Protein AF-0000000086907431 (afdb_homodimer)

Solvent-accessible surface area (backbone atoms only — not comparable to full-atom values): 24735 Å² total; per-residue (Å²): 135,86,80,78,80,78,77,77,79,78,78,75,74,76,72,72,71,76,60,82,72,75,62,44,72,49,64,44,69,74,34,49,84,39,68,15,25,44,44,40,57,73,66,50,27,57,70,53,50,43,51,48,53,55,40,36,50,55,43,48,31,38,61,44,65,29,86,44,74,87,65,42,72,92,62,62,53,40,36,41,33,33,28,88,49,81,66,58,64,51,58,58,94,45,28,35,40,35,16,18,61,42,58,51,66,51,86,72,64,53,46,58,53,51,50,23,50,47,32,24,38,51,34,64,65,61,55,50,48,8,79,76,61,41,58,65,18,46,57,38,5,51,18,33,32,51,15,46,68,62,54,43,67,60,89,83,53,72,60,76,54,49,76,91,48,68,50,71,17,34,55,42,12,12,43,52,50,51,53,48,25,70,75,37,82,58,39,63,19,52,51,40,58,56,14,60,79,28,62,58,72,59,55,40,27,76,73,70,71,39,45,58,70,57,48,44,51,52,46,38,53,64,42,64,78,102,134,84,79,76,79,77,79,76,79,77,78,76,75,76,71,75,72,77,60,82,74,73,62,45,70,46,65,44,68,74,32,51,83,38,68,16,26,44,45,40,57,72,68,50,27,58,70,53,49,43,51,49,52,54,39,36,50,57,44,48,29,38,63,44,65,29,84,44,74,88,64,42,71,92,62,61,53,41,36,40,33,35,28,89,51,82,66,57,65,52,59,59,94,46,29,35,39,34,14,18,60,42,59,51,65,51,85,72,66,54,48,58,52,50,50,22,49,47,32,25,37,52,34,64,64,60,55,49,47,8,77,76,60,41,57,65,18,47,56,38,5,52,19,34,31,50,15,46,68,62,53,42,66,60,90,84,54,71,58,75,54,49,76,89,49,70,52,70,19,33,56,41,12,12,43,52,50,52,52,48,27,71,76,34,81,58,40,63,19,53,51,39,57,56,15,60,79,27,64,60,72,60,54,40,28,75,73,69,72,39,47,58,68,56,48,44,50,51,47,36,54,65,43,64,78,103

Foldseek 3Di:
DDPPPPPPPPPPPPPPPPPPQDAAEEEEEPVPPPLLSVLCCPQARRVNVSVLLVVLLVLLCVLLVVPDPVQWDDHRYAYEYADCDPDAWAEDPNYIYGHSVCSNPDDDRSNLQVSLVSSLRSNVVIFAAFVVAHQPLLNQLLSLLSSVVVPSDDPPADDFLDDDDCSPHHRSVSSLVVVVCVQPPSLSSVQRSVSNNGDDQCSCCVRRVDGPVVSSVVRNVVPVVD/DPPPPPPPPPPPPPPPPPPPQDAAEEEEEPVPPPLLSVLCCPQARGVNVSVLLVVLLVLLCVLLVVPDPVQWDDHRYAYEYADCDPDAWAEDPNYIYGHSVCSNPDDDRSNLQVSLVSSLRSNVVIFAAFVVAHQPLLNQLLSLLSSVVVPSDDPPADDFLDDDDCSPHHRSVSSLVVVVCVQPPSLSSVQRSVSNNGDDQCSCCVRRVDGPVVSSVVRNVVPVVD

Secondary structure (DSSP, 8-state):
---------------------PPEEEEEETTTTSHHHHHIIIII-HHHHHHHHHHHHHHHHHHTT--SGGGS---SEEEEEEE--SSSEEEETTEEEEEHHHHHH--S-HHHHHHHHHHHHHHHHH---TTTTS-HHHHHHHHHHHHHHTT---TTSPPTT-SS-TTS-HHHHHHHHHHHHHHSTTHHHHHHHHTTT---THHHHHHHSS-HHHHHHHHHHHHH--/---------------------PPEEEEEETTTTSHHHHHIIIII-HHHHHHHHHHHHHHHHHHTT--SGGGS---SEEEEEEE--SSSEEEETTEEEEEHHHHHH--S-HHHHHHHHHHHHHHHHH---TTTTS-HHHHHHHHHHHHHHTT---TTSPPTT-SS-TTS-HHHHHHHHHHHHHHSTTHHHHHHHHTTT---THHHHHHHSS-HHHHHHHHHHHHH--

Radius of gyration: 25.34 Å; Cα contacts (8 Å, |Δi|>4): 710; chains: 2; bounding box: 120×55×84 Å

Nearest PDB structures (foldseek):
  7jfs-assembly1_A  TM=4.684E-01  e=2.174E-02  Clostridium perfringens ATCC 13124
  6xsx-assembly1_A  TM=4.654E-01  e=1.117E-01  Clostridium perfringens ATCC 13124
  7js4-assembly1_A  TM=3.823E-01  e=2.724E-02  Clostridium perfringens ATCC 13124
  5dll-assembly1_A  TM=4.670E-01  e=5.429E-01  Francisella tularensis subsp. tularensis SCHU S4
  3wrw-assembly1_A  TM=2.374E-01  e=1.659E-01  Solanum lycopersicum

Structure (mmCIF, N/CA/C/O backbone):
data_AF-0000000086907431-model_v1
#
loop_
_entity.id
_entity.type
_entity.pdbx_description
1 polymer 'Uncharacterized protein LOC110758485'
#
loop_
_atom_site.group_PDB
_atom_site.id
_atom_site.type_symbol
_atom_site.label_atom_id
_atom_site.label_alt_id
_atom_site.label_comp_id
_atom_site.label_asym_id
_atom_site.label_entity_id
_atom_site.label_seq_id
_atom_site.pdbx_PDB_ins_code
_atom_site.Cartn_x
_atom_site.Cartn_y
_atom_site.Cartn_z
_atom_site.occupancy
_atom_site.B_iso_or_equiv
_atom_site.auth_seq_id
_atom_site.auth_comp_id
_atom_site.auth_asym_id
_atom_site.auth_atom_id
_atom_site.pdbx_PDB_model_num
ATOM 1 N N . MET A 1 1 ? 47.125 17.453 -56.906 1 28.12 1 MET A N 1
ATOM 2 C CA . MET A 1 1 ? 46.344 17.859 -55.719 1 28.12 1 MET A CA 1
ATOM 3 C C . MET A 1 1 ? 45.25 16.844 -55.406 1 28.12 1 MET A C 1
ATOM 5 O O . MET A 1 1 ? 44.312 16.688 -56.156 1 28.12 1 MET A O 1
ATOM 9 N N . ALA A 1 2 ? 45.688 15.648 -54.75 1 34.06 2 ALA A N 1
ATOM 10 C CA . ALA A 1 2 ? 44.906 14.5 -54.344 1 34.06 2 ALA A CA 1
ATOM 11 C C . ALA A 1 2 ? 43.75 14.922 -53.438 1 34.06 2 ALA A C 1
ATOM 13 O O . ALA A 1 2 ? 43.969 15.641 -52.438 1 34.06 2 ALA A O 1
ATOM 14 N N . HIS A 1 3 ? 42.469 14.922 -53.906 1 30.95 3 HIS A N 1
ATOM 15 C CA . HIS A 1 3 ? 41.156 15.133 -53.312 1 30.95 3 HIS A CA 1
ATOM 16 C C . HIS A 1 3 ? 40.875 14.102 -52.219 1 30.95 3 HIS A C 1
ATOM 18 O O . HIS A 1 3 ? 40.781 12.906 -52.5 1 30.95 3 HIS A O 1
ATOM 24 N N . ILE A 1 4 ? 41.5 14.273 -51 1 35.12 4 ILE A N 1
ATOM 25 C CA . ILE A 1 4 ? 41.219 13.398 -49.875 1 35.12 4 ILE A CA 1
ATOM 26 C C . ILE A 1 4 ? 39.719 13.523 -49.531 1 35.12 4 ILE A C 1
ATOM 28 O O . ILE A 1 4 ? 39.25 14.617 -49.25 1 35.12 4 ILE A O 1
ATOM 32 N N . PHE A 1 5 ? 38.844 12.586 -50 1 29.39 5 PHE A N 1
ATOM 33 C CA . PHE A 1 5 ? 37.438 12.43 -49.594 1 29.39 5 PHE A CA 1
ATOM 34 C C . PHE A 1 5 ? 37.344 12.031 -48.156 1 29.39 5 PHE A C 1
ATOM 36 O O . PHE A 1 5 ? 37.875 11.008 -47.719 1 29.39 5 PHE A O 1
ATOM 43 N N . PHE A 1 6 ? 37.312 13.031 -47.219 1 29.23 6 PHE A N 1
ATOM 44 C CA . PHE A 1 6 ? 37.031 12.781 -45.812 1 29.23 6 PHE A CA 1
ATOM 45 C C . PHE A 1 6 ? 35.594 12.25 -45.656 1 29.23 6 PHE A C 1
ATOM 47 O O . PHE A 1 6 ? 34.625 12.938 -46 1 29.23 6 PHE A O 1
ATOM 54 N N . LEU A 1 7 ? 35.375 10.93 -45.719 1 30.98 7 LEU A N 1
ATOM 55 C CA . LEU A 1 7 ? 34.125 10.312 -45.344 1 30.98 7 LEU A CA 1
ATOM 56 C C . LEU A 1 7 ? 33.781 10.578 -43.875 1 30.98 7 LEU A C 1
ATOM 58 O O . LEU A 1 7 ? 34.531 10.164 -43 1 30.98 7 LEU A O 1
ATOM 62 N N . SER A 1 8 ? 33.156 11.672 -43.531 1 30.03 8 SER A N 1
ATOM 63 C CA . SER A 1 8 ? 32.625 11.914 -42.188 1 30.03 8 SER A CA 1
ATOM 64 C C . SER A 1 8 ? 31.609 10.844 -41.781 1 30.03 8 SER A C 1
ATOM 66 O O . SER A 1 8 ? 30.609 10.641 -42.469 1 30.03 8 SER A O 1
ATOM 68 N N . PHE A 1 9 ? 32.031 9.711 -41.188 1 30.69 9 PHE A N 1
ATOM 69 C CA . PHE A 1 9 ? 31.109 8.773 -40.562 1 30.69 9 PHE A CA 1
ATOM 70 C C . PHE A 1 9 ? 30.297 9.445 -39.469 1 30.69 9 PHE A C 1
ATOM 72 O O . PHE A 1 9 ? 30.875 9.953 -38.5 1 30.69 9 PHE A O 1
ATOM 79 N N . LEU A 1 10 ? 29.094 10.008 -39.75 1 30.42 10 LEU A N 1
ATOM 80 C CA . LEU A 1 10 ? 28.109 10.461 -38.781 1 30.42 10 LEU A CA 1
ATOM 81 C C . LEU A 1 10 ? 27.688 9.32 -37.844 1 30.42 10 LEU A C 1
ATOM 83 O O . LEU A 1 10 ? 27.109 8.328 -38.312 1 30.42 10 LEU A O 1
ATOM 87 N N . LEU A 1 11 ? 28.438 9.086 -36.781 1 30.89 11 LEU A N 1
ATOM 88 C CA . LEU A 1 11 ? 28 8.18 -35.719 1 30.89 11 LEU A CA 1
ATOM 89 C C . LEU A 1 11 ? 26.688 8.656 -35.125 1 30.89 11 LEU A C 1
ATOM 91 O O . LEU A 1 11 ? 26.609 9.742 -34.531 1 30.89 11 LEU A O 1
ATOM 95 N N . THR A 1 12 ? 25.531 8.312 -35.719 1 31.98 12 THR A N 1
ATOM 96 C CA . THR A 1 12 ? 24.234 8.547 -35.094 1 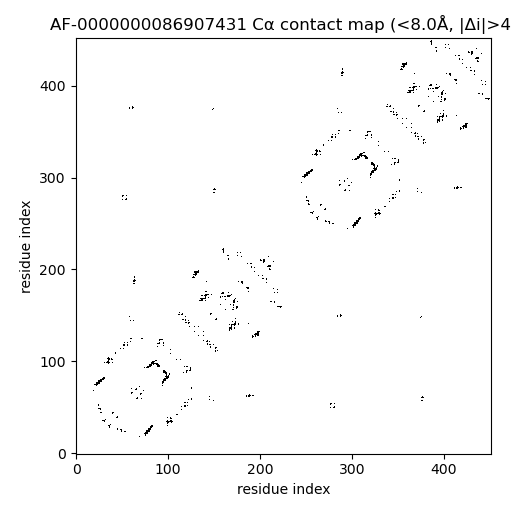31.98 12 THR A CA 1
ATOM 97 C C . THR A 1 12 ? 24.156 7.773 -33.781 1 31.98 12 THR A C 1
ATOM 99 O O . THR A 1 12 ? 24.297 6.551 -33.75 1 31.98 12 THR A O 1
ATOM 102 N N . LEU A 1 13 ? 24.656 8.312 -32.719 1 31.2 13 LEU A N 1
ATOM 103 C CA . LEU A 1 13 ? 24.359 7.781 -31.391 1 31.2 13 LEU A CA 1
ATOM 104 C C . LEU A 1 13 ? 22.859 7.633 -31.172 1 31.2 13 LEU A C 1
ATOM 106 O O . LEU A 1 13 ? 22.125 8.625 -31.172 1 31.2 13 LEU A O 1
ATOM 110 N N . ALA A 1 14 ? 22.281 6.543 -31.562 1 31.95 14 ALA A N 1
ATOM 111 C CA . ALA A 1 14 ? 20.922 6.246 -31.094 1 31.95 14 ALA A CA 1
ATOM 112 C C . ALA A 1 14 ? 20.844 6.32 -29.578 1 31.95 14 ALA A C 1
ATOM 114 O O . ALA A 1 14 ? 21.453 5.512 -28.875 1 31.95 14 ALA A O 1
ATOM 115 N N . THR A 1 15 ? 20.766 7.488 -29.031 1 31.3 15 THR A N 1
ATOM 116 C CA . THR A 1 15 ? 20.375 7.492 -27.625 1 31.3 15 THR A CA 1
ATOM 117 C C . THR A 1 15 ? 19.109 6.668 -27.422 1 31.3 15 THR A C 1
ATOM 119 O O . THR A 1 15 ? 18.094 6.918 -28.047 1 31.3 15 THR A O 1
ATOM 122 N N . ALA A 1 16 ? 19.141 5.352 -27.156 1 32.69 16 ALA A N 1
ATOM 123 C CA . ALA A 1 16 ? 18.016 4.633 -26.562 1 32.69 16 ALA A CA 1
ATOM 124 C C . ALA A 1 16 ? 17.312 5.477 -25.516 1 32.69 16 ALA A C 1
ATOM 126 O O . ALA A 1 16 ? 17.859 5.738 -24.438 1 32.69 16 ALA A O 1
ATOM 127 N N . LEU A 1 17 ? 16.562 6.441 -25.906 1 33.09 17 LEU A N 1
ATOM 128 C CA . LEU A 1 17 ? 15.641 6.953 -24.906 1 33.09 17 LEU A CA 1
ATOM 129 C C . LEU A 1 17 ? 15.078 5.816 -24.047 1 33.09 17 LEU A C 1
ATOM 131 O O . LEU A 1 17 ? 14.414 4.918 -24.578 1 33.09 17 LEU A O 1
ATOM 135 N N . HIS A 1 18 ? 15.797 5.277 -23.203 1 36.53 18 HIS A N 1
ATOM 136 C CA . HIS A 1 18 ? 15.164 4.438 -22.188 1 36.53 18 HIS A CA 1
ATOM 137 C C . HIS A 1 18 ? 13.828 5.031 -21.75 1 36.53 18 HIS A C 1
ATOM 139 O O . HIS A 1 18 ? 13.797 5.914 -20.891 1 36.53 18 HIS A O 1
ATOM 145 N N . GLY A 1 19 ? 12.922 5.34 -22.625 1 38.72 19 GLY A N 1
ATOM 146 C CA . GLY A 1 19 ? 11.57 5.734 -22.266 1 38.72 19 GLY A CA 1
ATOM 147 C C . GLY A 1 19 ? 10.969 4.863 -21.188 1 38.72 19 GLY A C 1
ATOM 148 O O . GLY A 1 19 ? 11.148 3.646 -21.188 1 38.72 19 GLY A O 1
ATOM 149 N N . THR A 1 20 ? 11.023 5.203 -19.922 1 49.88 20 THR A N 1
ATOM 150 C CA . THR A 1 20 ? 10.18 4.504 -18.953 1 49.88 20 THR A CA 1
ATOM 151 C C . THR A 1 20 ? 8.898 4.004 -19.625 1 49.88 20 THR A C 1
ATOM 153 O O . THR A 1 20 ? 8.094 4.805 -20.109 1 49.88 20 THR A O 1
ATOM 156 N N . HIS A 1 21 ? 8.914 2.975 -20.438 1 61.03 21 HIS A N 1
ATOM 157 C CA . HIS A 1 21 ? 7.758 2.434 -21.156 1 61.03 21 HIS A CA 1
ATOM 158 C C . HIS A 1 21 ? 6.594 2.188 -20.188 1 61.03 21 HIS A C 1
ATOM 160 O O . HIS A 1 21 ? 6.75 1.492 -19.188 1 61.03 21 HIS A O 1
ATOM 166 N N . SER A 1 22 ? 5.684 3.074 -20.156 1 83.38 22 SER A N 1
ATOM 167 C CA . SER A 1 22 ? 4.402 2.953 -19.469 1 83.38 22 SER A CA 1
ATOM 168 C C . SER A 1 22 ? 3.693 1.656 -19.844 1 83.38 22 SER A C 1
ATOM 170 O O . SER A 1 22 ? 3.756 1.222 -21 1 83.38 22 SER A O 1
ATOM 172 N N . VAL A 1 23 ? 3.336 0.749 -18.938 1 94.62 23 VAL A N 1
ATOM 173 C CA . VAL A 1 23 ? 2.578 -0.482 -19.141 1 94.62 23 VAL A CA 1
ATOM 174 C C . VAL A 1 23 ? 1.148 -0.147 -19.562 1 94.62 23 VAL A C 1
ATOM 176 O O . VAL A 1 23 ? 0.511 0.728 -18.969 1 94.62 23 VAL A O 1
ATOM 179 N N . ASP A 1 24 ? 0.662 -0.778 -20.656 1 97.5 24 ASP A N 1
ATOM 180 C CA . ASP A 1 24 ? -0.739 -0.654 -21.047 1 97.5 24 ASP A CA 1
ATOM 181 C C . ASP A 1 24 ? -1.616 -1.621 -20.25 1 97.5 24 ASP A C 1
ATOM 183 O O . ASP A 1 24 ? -1.244 -2.779 -20.047 1 97.5 24 ASP A O 1
ATOM 187 N N . TYR A 1 25 ? -2.705 -1.151 -19.781 1 98.5 25 TYR A N 1
ATOM 188 C CA . TYR A 1 25 ? -3.662 -1.991 -19.078 1 98.5 25 TYR A CA 1
ATOM 189 C C . TYR A 1 25 ? -4.992 -2.045 -19.812 1 98.5 25 TYR A C 1
ATOM 191 O O . TYR A 1 25 ? -5.578 -1.005 -20.141 1 98.5 25 TYR A O 1
ATOM 199 N N . VAL A 1 26 ? -5.484 -3.221 -20.078 1 98.69 26 VAL A N 1
ATOM 200 C CA . VAL A 1 26 ? -6.738 -3.434 -20.797 1 98.69 26 VAL A CA 1
ATOM 201 C C . VAL A 1 26 ? -7.652 -4.344 -19.984 1 98.69 26 VAL A C 1
ATOM 203 O O . VAL A 1 26 ? -7.188 -5.293 -19.344 1 98.69 26 VAL A O 1
ATOM 206 N N . VAL A 1 27 ? -8.906 -4.078 -19.922 1 98.81 27 VAL A N 1
ATOM 207 C CA . VAL A 1 27 ? -9.898 -4.898 -19.234 1 98.81 27 VAL A CA 1
ATOM 208 C C . VAL A 1 27 ? -10.961 -5.367 -20.219 1 98.81 27 VAL A C 1
ATOM 210 O O . VAL A 1 27 ? -11.547 -4.559 -20.953 1 98.81 27 VAL A O 1
ATOM 213 N N . THR A 1 28 ? -11.211 -6.652 -20.25 1 98.62 28 THR A N 1
ATOM 214 C CA . THR A 1 28 ? -12.195 -7.238 -21.156 1 98.62 28 THR A CA 1
ATOM 215 C C . THR A 1 28 ? -13.141 -8.164 -20.391 1 98.62 28 THR A C 1
ATOM 217 O O . THR A 1 28 ? -12.695 -9.055 -19.672 1 98.62 28 THR A O 1
ATOM 220 N N . ASN A 1 29 ? -14.383 -7.984 -20.5 1 98.69 29 ASN A N 1
ATOM 221 C CA . ASN A 1 29 ? -15.398 -8.883 -19.969 1 98.69 29 ASN A CA 1
ATOM 222 C C . ASN A 1 29 ? -15.898 -9.867 -21.016 1 98.69 29 ASN A C 1
ATOM 224 O O . ASN A 1 29 ? -16.797 -9.547 -21.797 1 98.69 29 ASN A O 1
ATOM 228 N N . LYS A 1 30 ? -15.375 -11.016 -21.016 1 98.5 30 LYS A N 1
ATOM 229 C CA . LYS A 1 30 ? -15.75 -12.031 -22 1 98.5 30 LYS A CA 1
ATOM 230 C C . LYS A 1 30 ? -16.953 -12.836 -21.531 1 98.5 30 LYS A C 1
ATOM 232 O O . LYS A 1 30 ? -17.484 -13.656 -22.281 1 98.5 30 LYS A O 1
ATOM 237 N N . ALA A 1 31 ? -17.375 -12.625 -20.297 1 97.06 31 ALA A N 1
ATOM 238 C CA . ALA A 1 31 ? -18.5 -13.391 -19.75 1 97.06 31 ALA A CA 1
ATOM 239 C C . ALA A 1 31 ? -19.828 -12.758 -20.125 1 97.06 31 ALA A C 1
ATOM 241 O O . ALA A 1 31 ? -20.891 -13.336 -19.875 1 97.06 31 ALA A O 1
ATOM 242 N N . GLY A 1 32 ? -19.781 -11.562 -20.703 1 88.88 32 GLY A N 1
ATOM 243 C CA . GLY A 1 32 ? -20.938 -10.93 -21.344 1 88.88 32 GLY A CA 1
ATOM 244 C C . GLY A 1 32 ? -22.141 -10.828 -20.422 1 88.88 32 GLY A C 1
ATOM 245 O O . GLY A 1 32 ? -22.031 -10.297 -19.312 1 88.88 32 GLY A O 1
ATOM 246 N N . ALA A 1 33 ? -23.188 -11.547 -20.844 1 93.38 33 ALA A N 1
ATOM 247 C CA . ALA A 1 33 ? -24.484 -11.383 -20.172 1 93.38 33 ALA A CA 1
ATOM 248 C C . ALA A 1 33 ? -24.672 -12.414 -19.078 1 93.38 33 ALA A C 1
ATOM 250 O O . ALA A 1 33 ? -25.719 -12.461 -18.422 1 93.38 33 ALA A O 1
ATOM 251 N N . SER A 1 34 ? -23.703 -13.258 -18.812 1 97.56 34 SER A N 1
ATOM 252 C CA . SER A 1 34 ? -23.812 -14.156 -17.672 1 97.56 34 SER A CA 1
ATOM 253 C C . SER A 1 34 ? -24.016 -13.383 -16.375 1 97.56 34 SER A C 1
ATOM 255 O O . SER A 1 34 ? -23.719 -12.188 -16.312 1 97.56 34 SER A O 1
ATOM 257 N N . PRO A 1 35 ? -24.578 -14.016 -15.406 1 98.06 35 PRO A N 1
ATOM 258 C CA . PRO A 1 35 ? -24.781 -13.328 -14.125 1 98.06 35 PRO A CA 1
ATOM 259 C C . PRO A 1 35 ? -23.484 -12.711 -13.586 1 98.06 35 PRO A C 1
ATOM 261 O O . PRO A 1 35 ? -23.5 -11.578 -13.094 1 98.06 35 PRO A O 1
ATOM 264 N N . GLY A 1 36 ? -22.344 -13.43 -13.68 1 98.62 36 GLY A N 1
ATOM 265 C CA . GLY A 1 36 ? -21.078 -12.898 -13.219 1 98.62 36 GLY A CA 1
ATOM 266 C C . GLY A 1 36 ? -20.562 -11.742 -14.062 1 98.62 36 GLY A C 1
ATOM 267 O O . GLY A 1 36 ? -19.984 -10.797 -13.531 1 98.62 36 GLY A O 1
ATOM 268 N N . GLY A 1 37 ? -20.703 -11.852 -15.383 1 98.56 37 GLY A N 1
ATOM 269 C CA . GLY A 1 37 ? -20.344 -10.75 -16.266 1 98.56 37 GLY A CA 1
ATOM 270 C C . GLY A 1 37 ? -21.109 -9.484 -15.977 1 98.56 37 GLY A C 1
ATOM 271 O O . GLY A 1 37 ? -20.547 -8.391 -15.953 1 98.56 37 GLY A O 1
ATOM 272 N N . VAL A 1 38 ? -22.438 -9.625 -15.805 1 98.5 38 VAL A N 1
ATOM 273 C CA . VAL A 1 38 ? -23.297 -8.492 -15.5 1 98.5 38 VAL A CA 1
ATOM 274 C C . VAL A 1 38 ? -22.906 -7.887 -14.156 1 98.5 38 VAL A C 1
ATOM 276 O O . VAL A 1 38 ? -22.766 -6.664 -14.039 1 98.5 38 VAL A O 1
ATOM 279 N N . ARG A 1 39 ? -22.734 -8.797 -13.156 1 98.62 39 ARG A N 1
ATOM 280 C CA . ARG A 1 39 ? -22.344 -8.305 -11.836 1 98.62 39 ARG A CA 1
ATOM 281 C C . ARG A 1 39 ? -21 -7.59 -11.883 1 98.62 39 ARG A C 1
ATOM 283 O O . ARG A 1 39 ? -20.797 -6.59 -11.188 1 98.62 39 ARG A O 1
ATOM 290 N N . PHE A 1 40 ? -20.016 -8.07 -12.664 1 98.81 40 PHE A N 1
ATOM 291 C CA . PHE A 1 40 ? -18.75 -7.387 -12.852 1 98.81 40 PHE A CA 1
ATOM 292 C C . PHE A 1 40 ? -18.969 -5.969 -13.359 1 98.81 40 PHE A C 1
ATOM 294 O O . PHE A 1 40 ? -18.391 -5.016 -12.828 1 98.81 40 PHE A O 1
ATOM 301 N N . ASN A 1 41 ? -19.781 -5.809 -14.383 1 98.38 41 ASN A N 1
ATOM 302 C CA . ASN A 1 41 ? -20 -4.504 -15 1 98.38 41 ASN A CA 1
ATOM 303 C C . ASN A 1 41 ? -20.703 -3.545 -14.039 1 98.38 41 ASN A C 1
ATOM 305 O O . ASN A 1 41 ? -20.391 -2.35 -14.016 1 98.38 41 ASN A O 1
ATOM 309 N N . THR A 1 42 ? -21.578 -4.07 -13.219 1 97.69 42 THR A N 1
ATOM 310 C CA . THR A 1 42 ? -22.406 -3.201 -12.391 1 97.69 42 THR A CA 1
ATOM 311 C C . THR A 1 42 ? -21.719 -2.902 -11.062 1 97.69 42 THR A C 1
ATOM 313 O O . THR A 1 42 ? -21.719 -1.758 -10.602 1 97.69 42 THR A O 1
ATOM 316 N N . ASP A 1 43 ? -21.125 -3.932 -10.43 1 97.88 43 ASP A N 1
ATOM 317 C CA . ASP A 1 43 ? -20.672 -3.795 -9.047 1 97.88 43 ASP A CA 1
ATOM 318 C C . ASP A 1 43 ? -19.188 -3.465 -8.984 1 97.88 43 ASP A C 1
ATOM 320 O O . ASP A 1 43 ? -18.703 -2.953 -7.977 1 97.88 43 ASP A O 1
ATOM 324 N N . ILE A 1 44 ? -18.375 -3.762 -9.977 1 98.06 44 ILE A N 1
ATOM 325 C CA . ILE A 1 44 ? -16.938 -3.553 -9.961 1 98.06 44 ILE A CA 1
ATOM 326 C C . ILE A 1 44 ? -16.547 -2.564 -11.055 1 98.06 44 ILE A C 1
ATOM 328 O O . ILE A 1 44 ? -16.141 -1.434 -10.773 1 98.06 44 ILE A O 1
ATOM 332 N N . GLY A 1 45 ? -16.797 -2.977 -12.383 1 98.06 45 GLY A N 1
ATOM 333 C CA . GLY A 1 45 ? -16.594 -2.066 -13.5 1 98.06 45 GLY A CA 1
ATOM 334 C C . GLY A 1 45 ? -15.203 -2.148 -14.102 1 98.06 45 GLY A C 1
ATOM 335 O O . GLY A 1 45 ? -14.227 -2.332 -13.375 1 98.06 45 GLY A O 1
ATOM 336 N N . ALA A 1 46 ? -15.109 -1.946 -15.352 1 98.44 46 ALA A N 1
ATOM 337 C CA . ALA A 1 46 ? -13.859 -2.023 -16.094 1 98.44 46 ALA A CA 1
ATOM 338 C C . ALA A 1 46 ? -12.93 -0.866 -15.727 1 98.44 46 ALA A C 1
ATOM 340 O O . ALA A 1 46 ? -11.719 -1.051 -15.594 1 98.44 46 ALA A O 1
ATOM 341 N N . LYS A 1 47 ? -13.461 0.34 -15.633 1 97.31 47 LYS A N 1
ATOM 342 C CA . LYS A 1 47 ? -12.656 1.512 -15.305 1 97.31 47 LYS A CA 1
ATOM 343 C C . LYS A 1 47 ? -11.969 1.348 -13.953 1 97.31 47 LYS A C 1
ATOM 345 O O . LYS A 1 47 ? -10.766 1.595 -13.828 1 97.31 47 LYS A O 1
ATOM 350 N N . TYR A 1 48 ? -12.68 0.917 -12.945 1 97.44 48 TYR A N 1
ATOM 351 C CA . TYR A 1 48 ? -12.125 0.695 -11.609 1 97.44 48 TYR A CA 1
ATOM 352 C C . TYR A 1 48 ? -11.078 -0.407 -11.633 1 97.44 48 TYR A C 1
ATOM 354 O O . TYR A 1 48 ? -10.023 -0.287 -11 1 97.44 48 TYR A O 1
ATOM 362 N N . SER A 1 49 ? -11.391 -1.431 -12.383 1 98.75 49 SER A N 1
ATOM 363 C CA . SER A 1 49 ? -10.461 -2.553 -12.461 1 98.75 49 SER A CA 1
ATOM 364 C C . SER A 1 49 ? -9.148 -2.135 -13.117 1 98.75 49 SER A C 1
ATOM 366 O O . SER A 1 49 ? -8.078 -2.561 -12.688 1 98.75 49 SER A O 1
ATOM 368 N N . ARG A 1 50 ? -9.281 -1.344 -14.148 1 98.5 50 ARG A N 1
ATOM 369 C CA . ARG A 1 50 ? -8.078 -0.83 -14.789 1 98.5 50 ARG A CA 1
ATOM 370 C C . ARG A 1 50 ? -7.238 -0.01 -13.812 1 98.5 50 ARG A C 1
ATOM 372 O O . ARG A 1 50 ? -6.016 -0.155 -13.766 1 98.5 50 ARG A O 1
ATOM 379 N N . GLN A 1 51 ? -7.871 0.842 -13.023 1 97.81 51 GLN A N 1
ATOM 380 C CA . GLN A 1 51 ? -7.18 1.619 -12 1 97.81 51 GLN A CA 1
ATOM 381 C C . GLN A 1 51 ? -6.539 0.708 -10.961 1 97.81 51 GLN A C 1
ATOM 383 O O . GLN A 1 51 ? -5.426 0.973 -10.492 1 97.81 51 GLN A O 1
ATOM 388 N N . THR A 1 52 ? -7.25 -0.315 -10.625 1 98.69 52 THR A N 1
ATOM 389 C CA . THR A 1 52 ? -6.73 -1.254 -9.633 1 98.69 52 THR A CA 1
ATOM 390 C C . THR A 1 52 ? -5.469 -1.94 -10.148 1 98.69 52 THR A C 1
ATOM 392 O O . THR A 1 52 ? -4.512 -2.139 -9.398 1 98.69 52 THR A O 1
ATOM 395 N N . LEU A 1 53 ? -5.434 -2.275 -11.453 1 98.88 53 LEU A N 1
ATOM 396 C CA . LEU A 1 53 ? -4.234 -2.859 -12.047 1 98.88 53 LEU A CA 1
ATOM 397 C C . LEU A 1 53 ? -3.066 -1.881 -11.992 1 98.88 53 LEU A C 1
ATOM 399 O O . LEU A 1 53 ? -1.939 -2.27 -11.672 1 98.88 53 LEU A O 1
ATOM 403 N N . ILE A 1 54 ? -3.305 -0.641 -12.281 1 98.25 54 ILE A N 1
ATOM 404 C CA . ILE A 1 54 ? -2.275 0.391 -12.242 1 98.25 54 ILE A CA 1
ATOM 405 C C . ILE A 1 54 ? -1.757 0.547 -10.812 1 98.25 54 ILE A C 1
ATOM 407 O O . ILE A 1 54 ? -0.545 0.544 -10.578 1 98.25 54 ILE A O 1
ATOM 411 N N . CYS A 1 55 ? -2.639 0.603 -9.812 1 98.56 55 CYS A N 1
ATOM 412 C CA . CYS A 1 55 ? -2.27 0.775 -8.414 1 98.56 55 CYS A CA 1
ATOM 413 C C . CYS A 1 55 ? -1.486 -0.429 -7.902 1 98.56 55 CYS A C 1
ATOM 415 O O . CYS A 1 55 ? -0.472 -0.272 -7.223 1 98.56 55 CYS A O 1
ATOM 417 N N . SER A 1 56 ? -1.979 -1.628 -8.297 1 98.75 56 SER A N 1
ATOM 418 C CA . SER A 1 56 ? -1.297 -2.832 -7.832 1 98.75 56 SER A CA 1
ATOM 419 C C . SER A 1 56 ? 0.113 -2.926 -8.406 1 98.75 56 SER A C 1
ATOM 421 O O . SER A 1 56 ? 1.05 -3.311 -7.699 1 98.75 56 SER A O 1
ATOM 423 N N . THR A 1 57 ? 0.284 -2.566 -9.648 1 98.25 57 THR A N 1
ATOM 424 C CA . THR A 1 57 ? 1.6 -2.602 -10.281 1 98.25 57 THR A CA 1
ATOM 425 C C . THR A 1 57 ? 2.574 -1.683 -9.547 1 98.25 57 THR A C 1
ATOM 427 O O . THR A 1 57 ? 3.664 -2.107 -9.156 1 98.25 57 THR A O 1
ATOM 430 N N . GLY A 1 58 ? 2.166 -0.431 -9.312 1 97.56 58 GLY A N 1
ATOM 431 C CA . GLY A 1 58 ? 3.027 0.484 -8.586 1 97.56 58 GLY A CA 1
ATOM 432 C C . GLY A 1 58 ? 3.363 -0.002 -7.188 1 97.56 58 GLY A C 1
ATOM 433 O O . GLY A 1 58 ? 4.508 0.113 -6.742 1 97.56 58 GLY A O 1
ATOM 434 N N . PHE A 1 59 ? 2.365 -0.552 -6.504 1 98.5 59 PHE A N 1
ATOM 435 C CA . PHE A 1 59 ? 2.551 -1.06 -5.148 1 98.5 59 PHE A CA 1
ATOM 436 C C . PHE A 1 59 ? 3.537 -2.221 -5.137 1 98.5 59 PHE A C 1
ATOM 438 O O . PHE A 1 59 ? 4.441 -2.264 -4.301 1 98.5 59 PHE A O 1
ATOM 445 N N . ILE A 1 60 ? 3.371 -3.092 -6.086 1 98.81 60 ILE A N 1
ATOM 446 C CA . ILE A 1 60 ? 4.227 -4.27 -6.191 1 98.81 60 ILE A CA 1
ATOM 447 C C . ILE A 1 60 ? 5.668 -3.84 -6.457 1 98.81 60 ILE A C 1
ATOM 449 O O . ILE A 1 60 ? 6.602 -4.367 -5.852 1 98.81 60 ILE A O 1
ATOM 453 N N . TRP A 1 61 ? 5.867 -2.898 -7.379 1 98.12 61 TRP A N 1
ATOM 454 C CA . TRP A 1 61 ? 7.207 -2.4 -7.664 1 98.12 61 TRP A CA 1
ATOM 455 C C . TRP A 1 61 ? 7.875 -1.871 -6.398 1 98.12 61 TRP A C 1
ATOM 457 O O . TRP A 1 61 ? 9.07 -2.074 -6.191 1 98.12 61 TRP A O 1
ATOM 467 N N . ARG A 1 62 ? 7.117 -1.258 -5.539 1 97.62 62 ARG A N 1
ATOM 468 C CA . ARG A 1 62 ? 7.688 -0.721 -4.309 1 97.62 62 ARG A CA 1
ATOM 469 C C . ARG A 1 62 ? 7.945 -1.831 -3.295 1 97.62 62 ARG A C 1
ATOM 471 O O . ARG A 1 62 ? 9 -1.865 -2.66 1 97.62 62 ARG A O 1
ATOM 478 N N . VAL A 1 63 ? 6.977 -2.744 -3.164 1 98.25 63 VAL A N 1
ATOM 479 C CA . VAL A 1 63 ? 7.137 -3.871 -2.25 1 98.25 63 VAL A CA 1
ATOM 480 C C . VAL A 1 63 ? 8.391 -4.656 -2.617 1 98.25 63 VAL A C 1
ATOM 482 O O . VAL A 1 63 ? 9.148 -5.082 -1.736 1 98.25 63 VAL A O 1
ATOM 485 N N . PHE A 1 64 ? 8.664 -4.781 -3.934 1 98.56 64 PHE A N 1
ATOM 486 C CA . PHE A 1 64 ? 9.789 -5.574 -4.414 1 98.56 64 PHE A CA 1
ATOM 487 C C . PHE A 1 64 ? 11.039 -4.711 -4.57 1 98.56 64 PHE A C 1
ATOM 489 O O . PHE A 1 64 ? 12.102 -5.203 -4.961 1 98.56 64 PHE A O 1
ATOM 496 N N . GLN A 1 65 ? 10.891 -3.385 -4.293 1 96.81 65 GLN A N 1
ATOM 497 C CA . GLN A 1 65 ? 11.992 -2.439 -4.449 1 96.81 65 GLN A CA 1
ATOM 498 C C . GLN A 1 65 ? 12.539 -2.469 -5.875 1 96.81 65 GLN A C 1
ATOM 500 O O . GLN A 1 65 ? 13.758 -2.525 -6.074 1 96.81 65 GLN A O 1
ATOM 505 N N . GLN A 1 66 ? 11.602 -2.58 -6.797 1 95.81 66 GLN A N 1
ATOM 506 C CA . GLN A 1 66 ? 11.906 -2.494 -8.219 1 95.81 66 GLN A CA 1
ATOM 507 C C . GLN A 1 66 ? 11.727 -1.069 -8.734 1 95.81 66 GLN A C 1
ATOM 509 O O . GLN A 1 66 ? 10.875 -0.815 -9.586 1 95.81 66 GLN A O 1
ATOM 514 N N . ASN A 1 67 ? 12.625 -0.244 -8.391 1 85.81 67 ASN A N 1
ATOM 515 C CA . ASN A 1 67 ? 12.469 1.201 -8.523 1 85.81 67 ASN A CA 1
ATOM 516 C C . ASN A 1 67 ? 12.852 1.678 -9.922 1 85.81 67 ASN A C 1
ATOM 518 O O . ASN A 1 67 ? 12.508 2.793 -10.32 1 85.81 67 ASN A O 1
ATOM 522 N N . THR A 1 68 ? 13.531 0.901 -10.641 1 89.25 68 THR A N 1
ATOM 523 C CA . THR A 1 68 ? 13.906 1.238 -12.008 1 89.25 68 THR A CA 1
ATOM 524 C C . THR A 1 68 ? 13.469 0.137 -12.969 1 89.25 68 THR A C 1
ATOM 526 O O . THR A 1 68 ? 13.203 -0.992 -12.555 1 89.25 68 THR A O 1
ATOM 529 N N . ALA A 1 69 ? 13.438 0.483 -14.195 1 90.06 69 ALA A N 1
ATOM 530 C CA . ALA A 1 69 ? 13.031 -0.48 -15.219 1 90.06 69 ALA A CA 1
ATOM 531 C C . ALA A 1 69 ? 13.977 -1.675 -15.25 1 90.06 69 ALA A C 1
ATOM 533 O O . ALA A 1 69 ? 13.555 -2.803 -15.523 1 90.06 69 ALA A O 1
ATOM 534 N N . ALA A 1 70 ? 15.219 -1.472 -14.898 1 91.12 70 ALA A N 1
ATOM 535 C CA . ALA A 1 70 ? 16.234 -2.529 -14.953 1 91.12 70 ALA A CA 1
ATOM 536 C C . ALA A 1 70 ? 15.984 -3.566 -13.859 1 91.12 70 ALA A C 1
ATOM 538 O O . ALA A 1 70 ? 16.438 -4.707 -13.961 1 91.12 70 ALA A O 1
ATOM 539 N N . ASP A 1 71 ? 15.227 -3.211 -12.82 1 93.06 71 ASP A N 1
ATOM 540 C CA . ASP A 1 71 ? 15.008 -4.082 -11.672 1 93.06 71 ASP A CA 1
ATOM 541 C C . ASP A 1 71 ? 13.812 -5.004 -11.898 1 93.06 71 ASP A C 1
ATOM 543 O O . ASP A 1 71 ? 13.57 -5.922 -11.109 1 93.06 71 ASP A O 1
ATOM 547 N N . ARG A 1 72 ? 13.07 -4.707 -12.953 1 95.44 72 ARG A N 1
ATOM 548 C CA . ARG A 1 72 ? 11.812 -5.441 -13.086 1 95.44 72 ARG A CA 1
ATOM 549 C C . ARG A 1 72 ? 11.711 -6.105 -14.453 1 95.44 72 ARG A C 1
ATOM 551 O O . ARG A 1 72 ? 12.516 -5.828 -15.344 1 95.44 72 ARG A O 1
ATOM 558 N N . LYS A 1 73 ? 10.75 -7.023 -14.602 1 96.56 73 LYS A N 1
ATOM 559 C CA . LYS A 1 73 ? 10.438 -7.648 -15.883 1 96.56 73 LYS A CA 1
ATOM 560 C C . LYS A 1 73 ? 9.953 -6.617 -16.906 1 96.56 73 LYS A C 1
ATOM 562 O O . LYS A 1 73 ? 9.375 -5.594 -16.531 1 96.56 73 LYS A O 1
ATOM 567 N N . THR A 1 74 ? 10.242 -6.891 -18.141 1 95.69 74 THR A N 1
ATOM 568 C CA . THR A 1 74 ? 9.727 -6.051 -19.219 1 95.69 74 THR A CA 1
ATOM 569 C C . THR A 1 74 ? 8.328 -6.496 -19.641 1 95.69 74 THR A C 1
ATOM 571 O O . THR A 1 74 ? 8.164 -7.562 -20.234 1 95.69 74 THR A O 1
ATOM 574 N N . VAL A 1 75 ? 7.398 -5.82 -19.219 1 97.25 75 VAL A N 1
ATOM 575 C CA . VAL A 1 75 ? 6 -6.074 -19.547 1 97.25 75 VAL A CA 1
ATOM 576 C C . VAL A 1 75 ? 5.395 -4.848 -20.219 1 97.25 75 VAL A C 1
ATOM 578 O O . VAL A 1 75 ? 5.422 -3.746 -19.672 1 97.25 75 VAL A O 1
ATOM 581 N N . GLN A 1 76 ? 4.832 -5.023 -21.375 1 96.62 76 GLN A N 1
ATOM 582 C CA . GLN A 1 76 ? 4.297 -3.889 -22.125 1 96.62 76 GLN A CA 1
ATOM 583 C C . GLN A 1 76 ? 2.795 -3.74 -21.891 1 96.62 76 GLN A C 1
ATOM 585 O O . GLN A 1 76 ? 2.252 -2.639 -22 1 96.62 76 GLN A O 1
ATOM 590 N N . LYS A 1 77 ? 2.225 -4.867 -21.641 1 98.31 77 LYS A N 1
ATOM 591 C CA . LYS A 1 77 ? 0.769 -4.867 -21.547 1 98.31 77 LYS A CA 1
ATOM 592 C C . LYS A 1 77 ? 0.288 -5.91 -20.547 1 98.31 77 LYS A C 1
ATOM 594 O O . LYS A 1 77 ? 0.792 -7.035 -20.516 1 98.31 77 LYS A O 1
ATOM 599 N N . VAL A 1 78 ? -0.628 -5.547 -19.688 1 98.81 78 VAL A N 1
ATOM 600 C CA . VAL A 1 78 ? -1.354 -6.453 -18.797 1 98.81 78 VAL A CA 1
ATOM 601 C C . VAL A 1 78 ? -2.842 -6.422 -19.141 1 98.81 78 VAL A C 1
ATOM 603 O O . VAL A 1 78 ? -3.445 -5.348 -19.219 1 98.81 78 VAL A O 1
ATOM 606 N N . THR A 1 79 ? -3.463 -7.539 -19.391 1 98.88 79 THR A N 1
ATOM 607 C CA . THR A 1 79 ? -4.879 -7.625 -19.734 1 98.88 79 THR A CA 1
ATOM 608 C C . THR A 1 79 ? -5.652 -8.383 -18.656 1 98.88 79 THR A C 1
ATOM 610 O O . THR A 1 79 ? -5.277 -9.5 -18.281 1 98.88 79 THR A O 1
ATOM 613 N N . LEU A 1 80 ? -6.637 -7.77 -18.125 1 98.94 80 LEU A N 1
ATOM 614 C CA . LEU A 1 80 ? -7.605 -8.461 -17.281 1 98.94 80 LEU A CA 1
ATOM 615 C C . LEU A 1 80 ? -8.766 -9 -18.109 1 98.94 80 LEU A C 1
ATOM 617 O O . LEU A 1 80 ? -9.359 -8.266 -18.906 1 98.94 80 LEU A O 1
ATOM 621 N N . ILE A 1 81 ? -9.078 -10.211 -17.953 1 98.94 81 ILE A N 1
ATOM 622 C CA . ILE A 1 81 ? -10.164 -10.875 -18.672 1 98.94 81 ILE A CA 1
ATOM 623 C C . ILE A 1 81 ? -11.133 -11.516 -17.672 1 98.94 81 ILE A C 1
ATOM 625 O O . ILE A 1 81 ? -10.75 -12.422 -16.922 1 98.94 81 ILE A O 1
ATOM 629 N N . ILE A 1 82 ? -12.32 -11.031 -17.609 1 98.88 82 ILE A N 1
ATOM 630 C CA . ILE A 1 82 ? -13.383 -11.734 -16.891 1 98.88 82 ILE A CA 1
ATOM 631 C C . ILE A 1 82 ? -13.898 -12.891 -17.75 1 98.88 82 ILE A C 1
ATOM 633 O O . ILE A 1 82 ? -14.43 -12.672 -18.844 1 98.88 82 ILE A O 1
ATOM 637 N N . ASP A 1 83 ? -13.68 -14.086 -17.234 1 97.62 83 ASP A N 1
ATOM 638 C CA . ASP A 1 83 ? -13.781 -15.281 -18.062 1 97.62 83 ASP A CA 1
ATOM 639 C C . ASP A 1 83 ? -14.609 -16.359 -17.375 1 97.62 83 ASP A C 1
ATOM 641 O O . ASP A 1 83 ? -14.914 -16.25 -16.188 1 97.62 83 ASP A O 1
ATOM 645 N N . ASN A 1 84 ? -15.102 -17.312 -18.219 1 97 84 ASN A N 1
ATOM 646 C CA . ASN A 1 84 ? -15.758 -18.5 -17.688 1 97 84 ASN A CA 1
ATOM 647 C C . ASN A 1 84 ? -14.758 -19.609 -17.406 1 97 84 ASN A C 1
ATOM 649 O O . ASN A 1 84 ? -14.602 -20.531 -18.203 1 97 84 ASN A O 1
ATOM 653 N N . ILE A 1 85 ? -14.188 -19.5 -16.297 1 97.12 85 ILE A N 1
ATOM 654 C CA . ILE A 1 85 ? -13.195 -20.484 -15.875 1 97.12 85 ILE A CA 1
ATOM 655 C C . ILE A 1 85 ? -13.594 -21.078 -14.523 1 97.12 85 ILE A C 1
ATOM 657 O O . ILE A 1 85 ? -14.484 -20.562 -13.852 1 97.12 85 ILE A O 1
ATOM 661 N N . THR A 1 86 ? -12.969 -22.172 -14.203 1 96.38 86 THR A N 1
ATOM 662 C CA . THR A 1 86 ? -13.141 -22.766 -12.883 1 96.38 86 THR A CA 1
ATOM 663 C C . THR A 1 86 ? -12.219 -22.094 -11.867 1 96.38 86 THR A C 1
ATOM 665 O O . THR A 1 86 ? -11.242 -21.438 -12.242 1 96.38 86 THR A O 1
ATOM 668 N N . GLY A 1 87 ? -12.562 -22.172 -10.656 1 97.56 87 GLY A N 1
ATOM 669 C CA . GLY A 1 87 ? -11.75 -21.547 -9.633 1 97.56 87 GLY A CA 1
ATOM 670 C C . GLY A 1 87 ? -12.008 -20.047 -9.508 1 97.56 87 GLY A C 1
ATOM 671 O O . GLY A 1 87 ? -13.094 -19.578 -9.828 1 97.56 87 GLY A O 1
ATOM 672 N N . VAL A 1 88 ? -11.023 -19.359 -8.992 1 98.38 88 VAL A N 1
ATOM 673 C CA . VAL A 1 88 ? -11.195 -17.953 -8.695 1 98.38 88 VAL A CA 1
ATOM 674 C C . VAL A 1 88 ? -10.531 -17.109 -9.789 1 98.38 88 VAL A C 1
ATOM 676 O O . VAL A 1 88 ? -11.18 -16.281 -10.422 1 98.38 88 VAL A O 1
ATOM 679 N N . ALA A 1 89 ? -9.195 -17.297 -10.016 1 98.88 89 ALA A N 1
ATOM 680 C CA . ALA A 1 89 ? -8.422 -16.484 -10.953 1 98.88 89 ALA A CA 1
ATOM 681 C C . ALA A 1 89 ? -7.059 -17.125 -11.227 1 98.88 89 ALA A C 1
ATOM 683 O O . ALA A 1 89 ? -6.625 -18.016 -10.484 1 98.88 89 ALA A O 1
ATOM 684 N N . TYR A 1 90 ? -6.391 -16.734 -12.258 1 98.56 90 TYR A N 1
ATOM 685 C CA . TYR A 1 90 ? -5 -17.094 -12.523 1 98.56 90 TYR A CA 1
ATOM 686 C C . TYR A 1 90 ? -4.328 -16.062 -13.422 1 98.56 90 TYR A C 1
ATOM 688 O O . TYR A 1 90 ? -5.004 -15.273 -14.086 1 98.56 90 TYR A O 1
ATOM 696 N N . ALA A 1 91 ? -3.031 -16.047 -13.453 1 98.56 91 ALA A N 1
ATOM 697 C CA . ALA A 1 91 ? -2.23 -15.203 -14.328 1 98.56 91 ALA A CA 1
ATOM 698 C C . ALA A 1 91 ? -1.341 -16.047 -15.242 1 98.56 91 ALA A C 1
ATOM 700 O O . ALA A 1 91 ? -0.745 -17.031 -14.812 1 98.56 91 ALA A O 1
ATOM 701 N N . SER A 1 92 ? -1.301 -15.727 -16.453 1 97.62 92 SER A N 1
ATOM 702 C CA . SER A 1 92 ? -0.461 -16.375 -17.469 1 97.62 92 SER A CA 1
ATOM 703 C C . SER A 1 92 ? -0.227 -15.445 -18.656 1 97.62 92 SER A C 1
ATOM 705 O O . SER A 1 92 ? -1.158 -14.797 -19.141 1 97.62 92 SER A O 1
ATOM 707 N N . ASN A 1 93 ? 1.039 -15.289 -19.109 1 97.19 93 ASN A N 1
ATOM 708 C CA . ASN A 1 93 ? 1.385 -14.5 -20.297 1 97.19 93 ASN A CA 1
ATOM 709 C C . ASN A 1 93 ? 0.921 -13.055 -20.156 1 97.19 93 ASN A C 1
ATOM 711 O O . ASN A 1 93 ? 0.308 -12.508 -21.078 1 97.19 93 ASN A O 1
ATOM 715 N N . ASN A 1 94 ? 1.083 -12.484 -19 1 98.06 94 ASN A N 1
ATOM 716 C CA . ASN A 1 94 ? 0.736 -11.109 -18.672 1 98.06 94 ASN A CA 1
ATOM 717 C C . ASN A 1 94 ? -0.765 -10.867 -18.797 1 98.06 94 ASN A C 1
ATOM 719 O O . ASN A 1 94 ? -1.197 -9.727 -19 1 98.06 94 ASN A O 1
ATOM 723 N N . GLU A 1 95 ? -1.504 -11.93 -18.781 1 98.81 95 GLU A N 1
ATOM 724 C CA . GLU A 1 95 ? -2.957 -11.867 -18.672 1 98.81 95 GLU A CA 1
ATOM 725 C C . GLU A 1 95 ? -3.424 -12.336 -17.297 1 98.81 95 GLU A C 1
ATOM 727 O O . GLU A 1 95 ? -2.875 -13.297 -16.75 1 98.81 95 GLU A O 1
ATOM 732 N N . ILE A 1 96 ? -4.398 -11.688 -16.828 1 98.94 96 ILE A N 1
ATOM 733 C CA . ILE A 1 96 ? -5.074 -12.07 -15.594 1 98.94 96 ILE A CA 1
ATOM 734 C C . ILE A 1 96 ? -6.508 -12.508 -15.898 1 98.94 96 ILE A C 1
ATOM 736 O O . ILE A 1 96 ? -7.289 -11.727 -16.453 1 98.94 96 ILE A O 1
ATOM 740 N N . HIS A 1 97 ? -6.809 -13.688 -15.602 1 98.88 97 HIS A N 1
ATOM 741 C CA . HIS A 1 97 ? -8.156 -14.219 -15.781 1 98.88 97 HIS A CA 1
ATOM 742 C C . HIS A 1 97 ? -8.883 -14.344 -14.445 1 98.88 97 HIS A C 1
ATOM 744 O O . HIS A 1 97 ? -8.336 -14.891 -13.484 1 98.88 97 HIS A O 1
ATOM 750 N N . VAL A 1 98 ? -10.07 -13.836 -14.359 1 98.94 98 VAL A N 1
ATOM 751 C CA . VAL A 1 98 ? -10.906 -13.938 -13.172 1 98.94 98 VAL A CA 1
ATOM 752 C C . VAL A 1 98 ? -12.227 -14.625 -13.531 1 98.94 98 VAL A C 1
ATOM 754 O O . VAL A 1 98 ? -12.836 -14.312 -14.555 1 98.94 98 VAL A O 1
ATOM 757 N N . SER A 1 99 ? -12.672 -15.461 -12.711 1 98.88 99 SER A N 1
ATOM 758 C CA . SER A 1 99 ? -13.859 -16.281 -12.945 1 98.88 99 SER A CA 1
ATOM 759 C C . SER A 1 99 ? -15.141 -15.453 -12.797 1 98.88 99 SER A C 1
ATOM 761 O O . SER A 1 99 ? -15.43 -14.938 -11.711 1 98.88 99 SER A O 1
ATOM 763 N N . ALA A 1 100 ? -15.914 -15.453 -13.82 1 98.81 100 ALA A N 1
ATOM 764 C CA . ALA A 1 100 ? -17.234 -14.828 -13.75 1 98.81 100 ALA A CA 1
ATOM 765 C C . ALA A 1 100 ? -18.141 -15.57 -12.766 1 98.81 100 ALA A C 1
ATOM 767 O O . ALA A 1 100 ? -18.922 -14.945 -12.055 1 98.81 100 ALA A O 1
ATOM 768 N N . GLY A 1 101 ? -18.047 -16.875 -12.82 1 98.62 101 GLY A N 1
ATOM 769 C CA . GLY A 1 101 ? -18.812 -17.656 -11.867 1 98.62 101 GLY A CA 1
ATOM 770 C C . GLY A 1 101 ? -18.5 -17.312 -10.422 1 98.62 101 GLY A C 1
ATOM 771 O O . GLY A 1 101 ? -19.406 -17.25 -9.586 1 98.62 101 GLY A O 1
ATOM 772 N N . TYR A 1 102 ? -17.219 -17.109 -10.102 1 98.69 102 TYR A N 1
ATOM 773 C CA . TYR A 1 102 ? -16.828 -16.703 -8.758 1 98.69 102 TYR A CA 1
ATOM 774 C C . TYR A 1 102 ? -17.422 -15.352 -8.406 1 98.69 102 TYR A C 1
ATOM 776 O O . TYR A 1 102 ? -17.953 -15.172 -7.301 1 98.69 102 TYR A O 1
ATOM 784 N N . ILE A 1 103 ? -17.375 -14.391 -9.289 1 98.81 103 ILE A N 1
ATOM 785 C CA . ILE A 1 103 ? -17.938 -13.062 -9.078 1 98.81 103 ILE A CA 1
ATOM 786 C C . ILE A 1 103 ? -19.438 -13.188 -8.797 1 98.81 103 ILE A C 1
ATOM 788 O O . ILE A 1 103 ? -19.953 -12.57 -7.859 1 98.81 103 ILE A O 1
ATOM 792 N N . ALA A 1 104 ? -20.109 -14.008 -9.555 1 98.62 104 ALA A N 1
ATOM 793 C CA . ALA A 1 104 ? -21.562 -14.172 -9.422 1 98.62 104 ALA A CA 1
ATOM 794 C C . ALA A 1 104 ? -21.922 -14.711 -8.039 1 98.62 104 ALA A C 1
ATOM 796 O O . ALA A 1 104 ? -22.922 -14.297 -7.449 1 98.62 104 ALA A O 1
ATOM 797 N N . GLY A 1 105 ? -21.141 -15.57 -7.594 1 98.12 105 GLY A N 1
ATOM 798 C CA . GLY A 1 105 ? -21.516 -16.312 -6.402 1 98.12 105 GLY A CA 1
ATOM 799 C C . GLY A 1 105 ? -20.953 -15.711 -5.125 1 98.12 105 GLY A C 1
ATOM 800 O O . GLY A 1 105 ? -21.25 -16.188 -4.027 1 98.12 105 GLY A O 1
ATOM 801 N N . TYR A 1 106 ? -20.078 -14.719 -5.184 1 97.81 106 TYR A N 1
ATOM 802 C CA . TYR A 1 106 ? -19.406 -14.203 -4 1 97.81 106 TYR A CA 1
ATOM 803 C C . TYR A 1 106 ? -20.391 -13.508 -3.072 1 97.81 106 TYR A C 1
ATOM 805 O O . TYR A 1 106 ? -21.141 -12.625 -3.5 1 97.81 106 TYR A O 1
ATOM 813 N N . SER A 1 107 ? -20.297 -13.984 -1.782 1 96 107 SER A N 1
ATOM 814 C CA . SER A 1 107 ? -21.141 -13.359 -0.773 1 96 107 SER A CA 1
ATOM 815 C C . SER A 1 107 ? -20.422 -12.211 -0.076 1 96 107 SER A C 1
ATOM 817 O O . SER A 1 107 ? -19.25 -12.344 0.302 1 96 107 SER A O 1
ATOM 819 N N . GLY A 1 108 ? -20.766 -10.984 -0.149 1 94.75 108 GLY A N 1
ATOM 820 C CA . GLY A 1 108 ? -20.141 -9.844 0.51 1 94.75 108 GLY A CA 1
ATOM 821 C C . GLY A 1 108 ? -19.75 -8.742 -0.451 1 94.75 108 GLY A C 1
ATOM 822 O O . GLY A 1 108 ? -20.406 -8.547 -1.481 1 94.75 108 GLY A O 1
ATOM 823 N N . ASP A 1 109 ? -18.672 -8.047 -0.094 1 96 109 ASP A N 1
ATOM 824 C CA . ASP A 1 109 ? -18.172 -6.941 -0.919 1 96 109 ASP A CA 1
ATOM 825 C C . ASP A 1 109 ? -17.328 -7.457 -2.08 1 96 109 ASP A C 1
ATOM 827 O O . ASP A 1 109 ? -16.109 -7.566 -1.963 1 96 109 ASP A O 1
ATOM 831 N N . VAL A 1 110 ? -17.969 -7.738 -3.189 1 98.06 110 VAL A N 1
ATOM 832 C CA . VAL A 1 110 ? -17.328 -8.383 -4.328 1 98.06 110 VAL A CA 1
ATOM 833 C C . VAL A 1 110 ? -16.266 -7.461 -4.91 1 98.06 110 VAL A C 1
ATOM 835 O O . VAL A 1 110 ? -15.219 -7.926 -5.395 1 98.06 110 VAL A O 1
ATOM 838 N N . LYS A 1 111 ? -16.453 -6.199 -4.898 1 97.56 111 LYS A N 1
ATOM 839 C CA . LYS A 1 111 ? -15.477 -5.242 -5.414 1 97.56 111 LYS A CA 1
ATOM 840 C C . LYS A 1 111 ? -14.172 -5.309 -4.625 1 97.56 111 LYS A C 1
ATOM 842 O O . LYS A 1 111 ? -13.086 -5.359 -5.207 1 97.56 111 LYS A O 1
ATOM 847 N N . ARG A 1 112 ? -14.227 -5.336 -3.314 1 97.44 112 ARG A N 1
ATOM 848 C CA . ARG A 1 112 ? -13.047 -5.461 -2.465 1 97.44 112 ARG A CA 1
ATOM 849 C C . ARG A 1 112 ? -12.344 -6.797 -2.693 1 97.44 112 ARG A C 1
ATOM 851 O O . ARG A 1 112 ? -11.117 -6.852 -2.795 1 97.44 112 ARG A O 1
ATOM 858 N N . GLU A 1 113 ? -13.164 -7.848 -2.736 1 98.38 113 GLU A N 1
ATOM 859 C CA . GLU A 1 113 ? -12.609 -9.18 -2.949 1 98.38 113 GLU A CA 1
ATOM 860 C C . GLU A 1 113 ? -11.828 -9.25 -4.258 1 98.38 113 GLU A C 1
ATOM 862 O O . GLU A 1 113 ? -10.68 -9.703 -4.277 1 98.38 113 GLU A O 1
ATOM 867 N N . ILE A 1 114 ? -12.398 -8.742 -5.312 1 98.81 114 ILE A N 1
ATOM 868 C CA . ILE A 1 114 ? -11.766 -8.844 -6.621 1 98.81 114 ILE A CA 1
ATOM 869 C C . ILE A 1 114 ? -10.555 -7.91 -6.684 1 98.81 114 ILE A C 1
ATOM 871 O O . ILE A 1 114 ? -9.547 -8.234 -7.305 1 98.81 114 ILE A O 1
ATOM 875 N N . SER A 1 115 ? -10.594 -6.781 -5.965 1 98.75 115 SER A N 1
ATOM 876 C CA . SER A 1 115 ? -9.398 -5.945 -5.859 1 98.75 115 SER A CA 1
ATOM 877 C C . SER A 1 115 ? -8.234 -6.723 -5.254 1 98.75 115 SER A C 1
ATOM 879 O O . SER A 1 115 ? -7.121 -6.684 -5.781 1 98.75 115 SER A O 1
ATOM 881 N N . GLY A 1 116 ? -8.492 -7.414 -4.148 1 98.81 116 GLY A N 1
ATOM 882 C CA . GLY A 1 116 ? -7.465 -8.242 -3.545 1 98.81 116 GLY A CA 1
ATOM 883 C C . GLY A 1 116 ? -6.949 -9.328 -4.473 1 98.81 116 GLY A C 1
ATOM 884 O O . GLY A 1 116 ? -5.746 -9.586 -4.535 1 98.81 116 GLY A O 1
ATOM 885 N N . VAL A 1 117 ? -7.863 -9.953 -5.211 1 98.94 117 VAL A N 1
ATOM 886 C CA . VAL A 1 117 ? -7.504 -10.969 -6.191 1 98.94 117 VAL A CA 1
ATOM 887 C C . VAL A 1 117 ? -6.598 -10.367 -7.258 1 98.94 117 VAL A C 1
ATOM 889 O O . VAL A 1 117 ? -5.605 -10.977 -7.66 1 98.94 117 VAL A O 1
ATOM 892 N N . LEU A 1 118 ? -6.91 -9.172 -7.715 1 98.94 118 LEU A N 1
ATOM 893 C CA . LEU A 1 118 ? -6.113 -8.523 -8.75 1 98.94 118 LEU A CA 1
ATOM 894 C C . LEU A 1 118 ? -4.719 -8.188 -8.227 1 98.94 118 LEU A C 1
ATOM 896 O O . LEU A 1 118 ? -3.734 -8.305 -8.961 1 98.94 118 LEU A O 1
ATOM 900 N N . TYR A 1 119 ? -4.559 -7.727 -6.961 1 98.94 119 TYR A N 1
ATOM 901 C CA . TYR A 1 119 ? -3.238 -7.508 -6.379 1 98.94 119 TYR A CA 1
ATOM 902 C C . TYR A 1 119 ? -2.443 -8.805 -6.332 1 98.94 119 TYR A C 1
ATOM 904 O O . TYR A 1 119 ? -1.26 -8.828 -6.672 1 98.94 119 TYR A O 1
ATOM 912 N N . HIS A 1 120 ? -3.102 -9.914 -5.957 1 98.94 120 HIS A N 1
ATOM 913 C CA . HIS A 1 120 ? -2.479 -11.234 -5.949 1 98.94 120 HIS A CA 1
ATOM 914 C C . HIS A 1 120 ? -2.018 -11.633 -7.348 1 98.94 120 HIS A C 1
ATOM 916 O O . HIS A 1 120 ? -0.838 -11.93 -7.555 1 98.94 120 HIS A O 1
ATOM 922 N N . GLU A 1 121 ? -2.951 -11.531 -8.344 1 98.94 121 GLU A N 1
ATOM 923 C CA . GLU A 1 121 ? -2.641 -11.977 -9.695 1 98.94 121 GLU A CA 1
ATOM 924 C C . GLU A 1 121 ? -1.606 -11.07 -10.359 1 98.94 121 GLU A C 1
ATOM 926 O O . GLU A 1 121 ? -0.779 -11.531 -11.148 1 98.94 121 GLU A O 1
ATOM 931 N N . SER A 1 122 ? -1.705 -9.789 -10.094 1 98.94 122 SER A N 1
ATOM 932 C CA . SER A 1 122 ? -0.707 -8.867 -10.633 1 98.94 122 SER A CA 1
ATOM 933 C C . SER A 1 122 ? 0.689 -9.211 -10.117 1 98.94 122 SER A C 1
ATOM 935 O O . SER A 1 122 ? 1.681 -9.008 -10.828 1 98.94 122 SER A O 1
ATOM 937 N N . THR A 1 123 ? 0.802 -9.688 -8.891 1 98.94 123 THR A N 1
ATOM 938 C CA . THR A 1 123 ? 2.098 -10.078 -8.352 1 98.94 123 THR A CA 1
ATOM 939 C C . THR A 1 123 ? 2.75 -11.141 -9.227 1 98.94 123 THR A C 1
ATOM 941 O O . THR A 1 123 ? 3.955 -11.086 -9.484 1 98.94 123 THR A O 1
ATOM 944 N N . HIS A 1 124 ? 1.961 -12.055 -9.727 1 98.94 124 HIS A N 1
ATOM 945 C CA . HIS A 1 124 ? 2.486 -13.109 -10.586 1 98.94 124 HIS A CA 1
ATOM 946 C C . HIS A 1 124 ? 3.059 -12.531 -11.875 1 98.94 124 HIS A C 1
ATOM 948 O O . HIS A 1 124 ? 3.934 -13.141 -12.5 1 98.94 124 HIS A O 1
ATOM 954 N N . VAL A 1 125 ? 2.594 -11.406 -12.336 1 98.69 125 VAL A N 1
ATOM 955 C CA . VAL A 1 125 ? 3.119 -10.75 -13.531 1 98.69 125 VAL A CA 1
ATOM 956 C C . VAL A 1 125 ? 4.535 -10.242 -13.266 1 98.69 125 VAL A C 1
ATOM 958 O O . VAL A 1 125 ? 5.406 -10.328 -14.133 1 98.69 125 VAL A O 1
ATOM 961 N N . TRP A 1 126 ? 4.809 -9.805 -12.008 1 98.5 126 TRP A N 1
ATOM 962 C CA . TRP A 1 126 ? 6.004 -9.008 -11.758 1 98.5 126 TRP A CA 1
ATOM 963 C C . TRP A 1 126 ? 7.027 -9.797 -10.953 1 98.5 126 TRP A C 1
ATOM 965 O O . TRP A 1 126 ? 8.219 -9.469 -10.961 1 98.5 126 TRP A O 1
ATOM 975 N N . GLN A 1 127 ? 6.621 -10.836 -10.156 1 98.81 127 GLN A N 1
ATOM 976 C CA . GLN A 1 127 ? 7.559 -11.555 -9.305 1 98.81 127 GLN A CA 1
ATOM 977 C C . GLN A 1 127 ? 8.422 -12.508 -10.117 1 98.81 127 GLN A C 1
ATOM 979 O O . GLN A 1 127 ? 8.023 -12.945 -11.195 1 98.81 127 GLN A O 1
ATOM 984 N N . TRP A 1 128 ? 9.555 -12.734 -9.586 1 98.56 128 TRP A N 1
ATOM 985 C CA . TRP A 1 128 ? 10.359 -13.836 -10.094 1 98.56 128 TRP A CA 1
ATOM 986 C C . TRP A 1 128 ? 9.953 -15.156 -9.445 1 98.56 128 TRP A C 1
ATOM 988 O O . TRP A 1 128 ? 9.273 -15.164 -8.422 1 98.56 128 TRP A O 1
ATOM 998 N N . ASN A 1 129 ? 10.344 -16.312 -10.133 1 98.31 129 ASN A N 1
ATOM 999 C CA . ASN A 1 129 ? 9.898 -17.594 -9.609 1 98.31 129 ASN A CA 1
ATOM 1000 C C . ASN A 1 129 ? 11.023 -18.625 -9.578 1 98.31 129 ASN A C 1
ATOM 1002 O O . ASN A 1 129 ? 10.781 -19.828 -9.617 1 98.31 129 ASN A O 1
ATOM 1006 N N . GLY A 1 130 ? 12.281 -18.094 -9.648 1 98.25 130 GLY A N 1
ATOM 1007 C CA . GLY A 1 130 ? 13.43 -18.984 -9.594 1 98.25 130 GLY A CA 1
ATOM 1008 C C . GLY A 1 130 ? 13.609 -19.812 -10.859 1 98.25 130 GLY A C 1
ATOM 1009 O O . GLY A 1 130 ? 14.031 -20.969 -10.797 1 98.25 130 GLY A O 1
ATOM 1010 N N . ASN A 1 131 ? 13.227 -19.25 -11.984 1 97.06 131 ASN A N 1
ATOM 1011 C CA . ASN A 1 131 ? 13.211 -20 -13.234 1 97.06 131 ASN A CA 1
ATOM 1012 C C . ASN A 1 131 ? 12.406 -21.297 -13.102 1 97.06 131 ASN A C 1
ATOM 1014 O O . ASN A 1 131 ? 12.852 -22.359 -13.547 1 97.06 131 ASN A O 1
ATOM 1018 N N . GLY A 1 132 ? 11.352 -21.188 -12.375 1 97.19 132 GLY A N 1
ATOM 1019 C CA . GLY A 1 132 ? 10.438 -22.312 -12.219 1 97.19 132 GLY A CA 1
ATOM 1020 C C . GLY A 1 132 ? 10.844 -23.266 -11.109 1 97.19 132 GLY A C 1
ATOM 1021 O O . GLY A 1 132 ? 10.188 -24.281 -10.891 1 97.19 132 GLY A O 1
ATOM 1022 N N . GLN A 1 133 ? 11.859 -22.953 -10.328 1 98.12 133 GLN A N 1
ATOM 1023 C CA . GLN A 1 133 ? 12.414 -23.891 -9.359 1 98.12 133 GLN A CA 1
ATOM 1024 C C . GLN A 1 133 ? 11.898 -23.594 -7.949 1 98.12 133 GLN A C 1
ATOM 1026 O O . GLN A 1 133 ? 12.055 -24.406 -7.043 1 98.12 133 GLN A O 1
ATOM 1031 N N . ALA A 1 134 ? 11.375 -22.422 -7.719 1 98.62 134 ALA A N 1
ATOM 1032 C CA . ALA A 1 134 ? 10.898 -22.062 -6.387 1 98.62 134 ALA A CA 1
ATOM 1033 C C . ALA A 1 134 ? 9.672 -22.891 -6.004 1 98.62 134 ALA A C 1
ATOM 1035 O O . ALA A 1 134 ? 8.82 -23.172 -6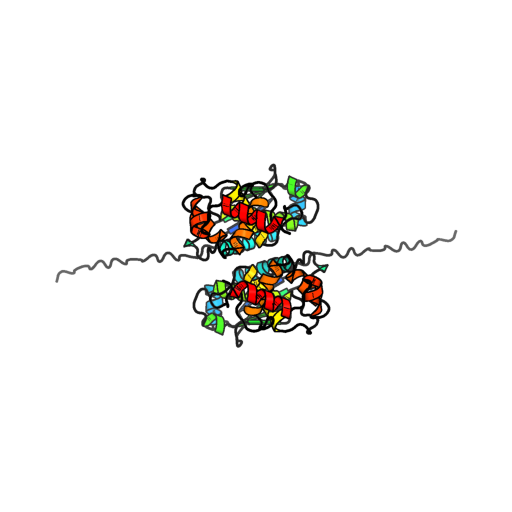.848 1 98.62 134 ALA A O 1
ATOM 1036 N N . PRO A 1 135 ? 9.578 -23.234 -4.691 1 98.5 135 PRO A N 1
ATOM 1037 C CA . PRO A 1 135 ? 8.352 -23.906 -4.27 1 98.5 135 PRO A CA 1
ATOM 1038 C C . PRO A 1 135 ? 7.09 -23.125 -4.609 1 98.5 135 PRO A C 1
ATOM 1040 O O . PRO A 1 135 ? 7.043 -21.906 -4.418 1 98.5 135 PRO A O 1
ATOM 1043 N N . GLY A 1 136 ? 6.051 -23.875 -5.164 1 98.62 136 GLY A N 1
ATOM 1044 C CA . GLY A 1 136 ? 4.801 -23.219 -5.504 1 98.62 136 GLY A CA 1
ATOM 1045 C C . GLY A 1 136 ? 4.188 -22.469 -4.344 1 98.62 136 GLY A C 1
ATOM 1046 O O . GLY A 1 136 ? 3.633 -21.375 -4.527 1 98.62 136 GLY A O 1
ATOM 1047 N N . GLY A 1 137 ? 4.242 -23.094 -3.16 1 98.81 137 GLY A N 1
ATOM 1048 C CA . GLY A 1 137 ? 3.715 -22.438 -1.969 1 98.81 137 GLY A CA 1
ATOM 1049 C C . GLY A 1 137 ? 4.371 -21.094 -1.68 1 98.81 137 GLY A C 1
ATOM 1050 O O . GLY A 1 137 ? 3.713 -20.172 -1.205 1 98.81 137 GLY A O 1
ATOM 1051 N N . LEU A 1 138 ? 5.691 -21 -1.921 1 98.88 138 LEU A N 1
ATOM 1052 C CA . LEU A 1 138 ? 6.402 -19.734 -1.738 1 98.88 138 LEU A CA 1
ATOM 1053 C C . LEU A 1 138 ? 5.91 -18.688 -2.729 1 98.88 138 LEU A C 1
ATOM 1055 O O . LEU A 1 138 ? 5.668 -17.531 -2.354 1 98.88 138 LEU A O 1
ATOM 1059 N N . ILE A 1 139 ? 5.75 -19.078 -4.027 1 98.94 139 ILE A N 1
ATOM 1060 C CA . ILE A 1 139 ? 5.301 -18.172 -5.078 1 98.94 139 ILE A CA 1
ATOM 1061 C C . ILE A 1 139 ? 3.91 -17.641 -4.746 1 98.94 139 ILE A C 1
ATOM 1063 O O . ILE A 1 139 ? 3.672 -16.422 -4.793 1 98.94 139 ILE A O 1
ATOM 1067 N N . GLU A 1 140 ? 3.041 -18.547 -4.301 1 98.94 140 GLU A N 1
ATOM 1068 C CA . GLU A 1 140 ? 1.695 -18.141 -3.902 1 98.94 140 GLU A CA 1
ATOM 1069 C C . GLU A 1 140 ? 1.724 -17.312 -2.625 1 98.94 140 GLU A C 1
ATOM 1071 O O . GLU A 1 140 ? 0.917 -16.391 -2.459 1 98.94 140 GLU A O 1
ATOM 1076 N N . GLY A 1 141 ? 2.594 -17.625 -1.713 1 98.94 141 GLY A N 1
ATOM 1077 C CA . GLY A 1 141 ? 2.75 -16.875 -0.479 1 98.94 141 GLY A CA 1
ATOM 1078 C C . GLY A 1 141 ? 3.193 -15.438 -0.705 1 98.94 141 GLY A C 1
ATOM 1079 O O . GLY A 1 141 ? 2.695 -14.516 -0.052 1 98.94 141 GLY A O 1
ATOM 1080 N N . ILE A 1 142 ? 4.152 -15.25 -1.64 1 98.94 142 ILE A N 1
ATOM 1081 C CA . ILE A 1 142 ? 4.613 -13.906 -1.971 1 98.94 142 ILE A CA 1
ATOM 1082 C C . ILE A 1 142 ? 3.463 -13.094 -2.559 1 98.94 142 ILE A C 1
ATOM 1084 O O . ILE A 1 142 ? 3.291 -11.922 -2.23 1 98.94 142 ILE A O 1
ATOM 1088 N N . ALA A 1 143 ? 2.68 -13.719 -3.453 1 98.94 143 ALA A N 1
ATOM 1089 C CA . ALA A 1 143 ? 1.529 -13.031 -4.027 1 98.94 143 ALA A CA 1
ATOM 1090 C C . ALA A 1 143 ? 0.548 -12.602 -2.943 1 98.94 143 ALA A C 1
ATOM 1092 O O . ALA A 1 143 ? 0.076 -11.461 -2.941 1 98.94 143 ALA A O 1
ATOM 1093 N N . ASP A 1 144 ? 0.246 -13.477 -1.984 1 98.94 144 ASP A N 1
ATOM 1094 C CA . ASP A 1 144 ? -0.67 -13.133 -0.902 1 98.94 144 ASP A CA 1
ATOM 1095 C C . ASP A 1 144 ? -0.017 -12.164 0.083 1 98.94 144 ASP A C 1
ATOM 1097 O O . ASP A 1 144 ? -0.706 -11.398 0.755 1 98.94 144 ASP A O 1
ATOM 1101 N N . TYR A 1 145 ? 1.301 -12.18 0.204 1 98.94 145 TYR A N 1
ATOM 1102 C CA . TYR A 1 145 ? 1.984 -11.172 1.006 1 98.94 145 TYR A CA 1
ATOM 1103 C C . TYR A 1 145 ? 1.714 -9.773 0.468 1 98.94 145 TYR A C 1
ATOM 1105 O O . TYR A 1 145 ? 1.442 -8.844 1.236 1 98.94 145 TYR A O 1
ATOM 1113 N N . VAL A 1 146 ? 1.787 -9.602 -0.855 1 98.94 146 VAL A N 1
ATOM 1114 C CA . VAL A 1 146 ? 1.469 -8.328 -1.483 1 98.94 146 VAL A CA 1
ATOM 1115 C C . VAL A 1 146 ? 0.023 -7.945 -1.175 1 98.94 146 VAL A C 1
ATOM 1117 O O . VAL A 1 146 ? -0.256 -6.805 -0.791 1 98.94 146 VAL A O 1
ATOM 1120 N N . ARG A 1 147 ? -0.901 -8.938 -1.361 1 98.88 147 ARG A N 1
ATOM 1121 C CA . ARG A 1 147 ? -2.311 -8.719 -1.052 1 98.88 147 ARG A CA 1
ATOM 1122 C C . ARG A 1 147 ? -2.49 -8.273 0.396 1 98.88 147 ARG A C 1
ATOM 1124 O O . ARG A 1 147 ? -3.244 -7.344 0.676 1 98.88 147 ARG A O 1
ATOM 1131 N N . LEU A 1 148 ? -1.77 -8.906 1.332 1 98.62 148 LEU A N 1
ATOM 1132 C CA . LEU A 1 148 ? -1.797 -8.594 2.758 1 98.62 148 LEU A CA 1
ATOM 1133 C C . LEU A 1 148 ? -1.319 -7.172 3.014 1 98.62 148 LEU A C 1
ATOM 1135 O O . LEU A 1 148 ? -2.01 -6.391 3.672 1 98.62 148 LEU A O 1
ATOM 1139 N N . LYS A 1 149 ? -0.154 -6.801 2.408 1 98.19 149 LYS A N 1
ATOM 1140 C CA . LYS A 1 149 ? 0.45 -5.492 2.654 1 98.19 149 LYS A CA 1
ATOM 1141 C C . LYS A 1 149 ? -0.38 -4.375 2.027 1 98.19 149 LYS A C 1
ATOM 1143 O O . LYS A 1 149 ? -0.34 -3.232 2.484 1 98.19 149 LYS A O 1
ATOM 1148 N N . ALA A 1 150 ? -1.182 -4.73 1.024 1 98.38 150 ALA A N 1
ATOM 1149 C CA . ALA A 1 150 ? -2.025 -3.744 0.353 1 98.38 150 ALA A CA 1
ATOM 1150 C C . ALA A 1 150 ? -3.324 -3.52 1.12 1 98.38 150 ALA A C 1
ATOM 1152 O O . ALA A 1 150 ? -4.105 -2.625 0.785 1 98.38 150 ALA A O 1
ATOM 1153 N N . GLY A 1 151 ? -3.619 -4.387 2.148 1 97.06 151 GLY A N 1
ATOM 1154 C CA . GLY A 1 151 ? -4.781 -4.176 2.998 1 97.06 151 GLY A CA 1
ATOM 1155 C C . GLY A 1 151 ? -6.02 -4.902 2.506 1 97.06 151 GLY A C 1
ATOM 1156 O O . GLY A 1 151 ? -7.141 -4.527 2.85 1 97.06 151 GLY A O 1
ATOM 1157 N N . PHE A 1 152 ? -5.844 -5.953 1.664 1 98 152 PHE A N 1
ATOM 1158 C CA . PHE A 1 152 ? -6.977 -6.66 1.084 1 98 152 PHE A CA 1
ATOM 1159 C C . PHE A 1 152 ? -7.133 -8.039 1.709 1 98 152 PHE A C 1
ATOM 1161 O O . PHE A 1 152 ? -7.496 -9 1.025 1 98 152 PHE A O 1
ATOM 1168 N N . VAL A 1 153 ? -6.801 -8.211 2.963 1 96.75 153 VAL A N 1
ATOM 1169 C CA . VAL A 1 153 ? -6.914 -9.5 3.639 1 96.75 153 VAL A CA 1
ATOM 1170 C C . VAL A 1 153 ? -8.383 -9.859 3.816 1 96.75 153 VAL A C 1
ATOM 1172 O O . VAL A 1 153 ? -9.148 -9.109 4.43 1 96.75 153 VAL A O 1
ATOM 1175 N N . PRO A 1 154 ? -8.789 -10.961 3.254 1 95.44 154 PRO A N 1
ATOM 1176 C CA . PRO A 1 154 ? -10.156 -11.398 3.543 1 95.44 154 PRO A CA 1
ATOM 1177 C C . PRO A 1 154 ? -10.305 -11.953 4.957 1 95.44 154 PRO A C 1
ATOM 1179 O O . PRO A 1 154 ? -9.312 -12.32 5.59 1 95.44 154 PRO A O 1
ATOM 1182 N N . SER A 1 155 ? -11.531 -12.109 5.391 1 92.06 155 SER A N 1
ATOM 1183 C CA . SER A 1 155 ? -11.82 -12.477 6.773 1 92.06 155 SER A CA 1
ATOM 1184 C C . SER A 1 155 ? -11.469 -13.93 7.047 1 92.06 155 SER A C 1
ATOM 1186 O O . SER A 1 155 ? -11.203 -14.312 8.188 1 92.06 155 SER A O 1
ATOM 1188 N N . HIS A 1 156 ? -11.359 -14.758 6.016 1 95 156 HIS A N 1
ATOM 1189 C CA . HIS A 1 156 ? -11.219 -16.188 6.234 1 95 156 HIS A CA 1
ATOM 1190 C C . HIS A 1 156 ? -9.75 -16.594 6.312 1 95 156 HIS A C 1
ATOM 1192 O O . HIS A 1 156 ? -9.43 -17.766 6.512 1 95 156 HIS A O 1
ATOM 1198 N N . TRP A 1 157 ? -8.789 -15.695 6.113 1 97.94 157 TRP A N 1
ATOM 1199 C CA . TRP A 1 157 ? -7.367 -16.031 6.211 1 97.94 157 TRP A CA 1
ATOM 1200 C C . TRP A 1 157 ? -7.02 -16.531 7.605 1 97.94 157 TRP A C 1
ATOM 1202 O O . TRP A 1 157 ? -7.586 -16.062 8.602 1 97.94 157 TRP A O 1
ATOM 1212 N N . VAL A 1 158 ? -6.102 -17.422 7.668 1 97.5 158 VAL A N 1
ATOM 1213 C CA . VAL A 1 158 ? -5.586 -17.891 8.945 1 97.5 158 VAL A CA 1
ATOM 1214 C C . VAL A 1 158 ? -4.969 -16.734 9.719 1 97.5 158 VAL A C 1
ATOM 1216 O O . VAL A 1 158 ? -4.613 -15.703 9.125 1 97.5 158 VAL A O 1
ATOM 1219 N N . GLN A 1 159 ? -4.859 -16.828 10.977 1 96.44 159 GLN A N 1
ATOM 1220 C CA . GLN A 1 159 ? -4.148 -15.859 11.805 1 96.44 159 GLN A CA 1
ATOM 1221 C C . GLN A 1 159 ? -2.646 -16.125 11.797 1 96.44 159 GLN A C 1
ATOM 1223 O O . GLN A 1 159 ? -2.209 -17.234 11.461 1 96.44 159 GLN A O 1
ATOM 1228 N N . PRO A 1 160 ? -1.808 -15.094 12.18 1 96.88 160 PRO A N 1
ATOM 1229 C CA . PRO A 1 160 ? -0.368 -15.336 12.297 1 96.88 160 PRO A CA 1
ATOM 1230 C C . PRO A 1 160 ? -0.042 -16.516 13.211 1 96.88 160 PRO A C 1
ATOM 1232 O O . PRO A 1 160 ? -0.661 -16.672 14.266 1 96.88 160 PRO A O 1
ATOM 1235 N N . GLY A 1 161 ? 0.858 -17.312 12.781 1 97.56 161 GLY A N 1
ATOM 1236 C CA . GLY A 1 161 ? 1.26 -18.484 13.555 1 97.56 161 GLY A CA 1
ATOM 1237 C C . GLY A 1 161 ? 0.514 -19.75 13.164 1 97.56 161 GLY A C 1
ATOM 1238 O O . GLY A 1 161 ? 0.912 -20.844 13.539 1 97.56 161 GLY A O 1
ATOM 1239 N N . GLN A 1 162 ? -0.499 -19.656 12.406 1 97.81 162 GLN A N 1
ATOM 1240 C CA . GLN A 1 162 ? -1.269 -20.828 12.016 1 97.81 162 GLN A CA 1
ATOM 1241 C C . GLN A 1 162 ? -0.727 -21.438 10.727 1 97.81 162 GLN A C 1
ATOM 1243 O O . GLN A 1 162 ? 0.083 -20.812 10.039 1 97.81 162 GLN A O 1
ATOM 1248 N N . GLY A 1 163 ? -1.218 -22.609 10.391 1 97.94 163 GLY A N 1
ATOM 1249 C CA . GLY A 1 163 ? -0.723 -23.375 9.258 1 97.94 163 GLY A CA 1
ATOM 1250 C C . GLY A 1 163 ? 0.216 -24.5 9.656 1 97.94 163 GLY A C 1
ATOM 1251 O O . GLY A 1 163 ? 0.683 -24.547 10.797 1 97.94 163 GLY A O 1
ATOM 1252 N N . ASN A 1 164 ? 0.577 -25.375 8.711 1 97.81 164 ASN A N 1
ATOM 1253 C CA . ASN A 1 164 ? 1.308 -26.594 9.039 1 97.81 164 ASN A CA 1
ATOM 1254 C C . ASN A 1 164 ? 2.723 -26.562 8.469 1 97.81 164 ASN A C 1
ATOM 1256 O O . ASN A 1 164 ? 3.611 -27.25 8.969 1 97.81 164 ASN A O 1
ATOM 1260 N N . ARG A 1 165 ? 2.906 -25.844 7.422 1 98.12 165 ARG A N 1
ATOM 1261 C CA . ARG A 1 165 ? 4.219 -25.75 6.789 1 98.12 165 ARG A CA 1
ATOM 1262 C C . ARG A 1 165 ? 4.449 -24.375 6.199 1 98.12 165 ARG A C 1
ATOM 1264 O O . ARG A 1 165 ? 3.504 -23.719 5.754 1 98.12 165 ARG A O 1
ATOM 1271 N N . TRP A 1 166 ? 5.707 -23.984 6.117 1 98.69 166 TRP A N 1
ATOM 1272 C CA . TRP A 1 166 ? 6.059 -22.625 5.762 1 98.69 166 TRP A CA 1
ATOM 1273 C C . TRP A 1 166 ? 5.707 -22.328 4.309 1 98.69 166 TRP A C 1
ATOM 1275 O O . TRP A 1 166 ? 5.449 -21.172 3.943 1 98.69 166 TRP A O 1
ATOM 1285 N N . ASP A 1 167 ? 5.734 -23.328 3.406 1 98.56 167 ASP A N 1
ATOM 1286 C CA . ASP A 1 167 ? 5.43 -23.141 1.992 1 98.56 167 ASP A CA 1
ATOM 1287 C C . ASP A 1 167 ? 4.09 -23.766 1.627 1 98.56 167 ASP A C 1
ATOM 1289 O O . ASP A 1 167 ? 3.904 -24.234 0.501 1 98.56 167 ASP A O 1
ATOM 1293 N N . GLN A 1 168 ? 3.164 -23.875 2.656 1 98.5 168 GLN A N 1
ATOM 1294 C CA . GLN A 1 168 ? 1.803 -24.344 2.422 1 98.5 168 GLN A CA 1
ATOM 1295 C C . GLN A 1 168 ? 1.109 -23.516 1.349 1 98.5 168 GLN A C 1
ATOM 1297 O O . GLN A 1 168 ? 0.239 -24 0.632 1 98.5 168 GLN A O 1
ATOM 1302 N N . GLY A 1 169 ? 1.552 -22.25 1.256 1 98.56 169 GLY A N 1
ATOM 1303 C CA . GLY A 1 169 ? 1.058 -21.359 0.21 1 98.56 169 GLY A CA 1
ATOM 1304 C C . GLY A 1 169 ? 0.026 -20.375 0.708 1 98.56 169 GLY A C 1
ATOM 1305 O O . GLY A 1 169 ? -0.443 -20.469 1.844 1 98.56 169 GLY A O 1
ATOM 1306 N N . TYR A 1 170 ? -0.216 -19.375 -0.114 1 98.44 170 TYR A N 1
ATOM 1307 C CA . TYR A 1 170 ? -1.288 -18.406 0.068 1 98.44 170 TYR A CA 1
ATOM 1308 C C . TYR A 1 170 ? -1.193 -17.734 1.435 1 98.44 170 TYR A C 1
ATOM 1310 O O . TYR A 1 170 ? -0.157 -17.172 1.784 1 98.44 170 TYR A O 1
ATOM 1318 N N . ASP A 1 171 ? -2.266 -17.703 2.232 1 98.69 171 ASP A N 1
ATOM 1319 C CA . ASP A 1 171 ? -2.34 -16.922 3.459 1 98.69 171 ASP A CA 1
ATOM 1320 C C . ASP A 1 171 ? -1.352 -17.422 4.504 1 98.69 171 ASP A C 1
ATOM 1322 O O . ASP A 1 171 ? -0.712 -16.641 5.203 1 98.69 171 ASP A O 1
ATOM 1326 N N . VAL A 1 172 ? -1.144 -18.734 4.555 1 98.81 172 VAL A N 1
ATOM 1327 C CA . VAL A 1 172 ? -0.228 -19.297 5.535 1 98.81 172 VAL A CA 1
ATOM 1328 C C . VAL A 1 172 ? 1.189 -18.797 5.277 1 98.81 172 VAL A C 1
ATOM 1330 O O . VAL A 1 172 ? 1.837 -18.25 6.176 1 98.81 172 VAL A O 1
ATOM 1333 N N . THR A 1 173 ? 1.651 -18.938 4.098 1 98.94 173 THR A N 1
ATOM 1334 C CA . THR A 1 173 ? 3.006 -18.531 3.748 1 98.94 173 THR A CA 1
ATOM 1335 C C . THR A 1 173 ? 3.135 -17 3.768 1 98.94 173 THR A C 1
ATOM 1337 O O . THR A 1 173 ? 4.176 -16.469 4.152 1 98.94 173 THR A O 1
ATOM 1340 N N . ALA A 1 174 ? 2.062 -16.297 3.418 1 98.94 174 ALA A N 1
ATOM 1341 C CA . ALA A 1 174 ? 2.076 -14.836 3.459 1 98.94 174 ALA A CA 1
ATOM 1342 C C . ALA A 1 174 ? 2.322 -14.328 4.879 1 98.94 174 ALA A C 1
ATOM 1344 O O . ALA A 1 174 ? 3.115 -13.406 5.086 1 98.94 174 ALA A O 1
ATOM 1345 N N . ARG A 1 175 ? 1.644 -14.938 5.828 1 98.69 175 ARG A N 1
ATOM 1346 C CA . ARG A 1 175 ? 1.823 -14.547 7.223 1 98.69 175 ARG A CA 1
ATOM 1347 C C . ARG A 1 175 ? 3.25 -14.82 7.688 1 98.69 175 ARG A C 1
ATOM 1349 O O . ARG A 1 175 ? 3.842 -14 8.398 1 98.69 175 ARG A O 1
ATOM 1356 N N . PHE A 1 176 ? 3.771 -15.914 7.293 1 98.88 176 PHE A N 1
ATOM 1357 C CA . PHE A 1 176 ? 5.148 -16.266 7.613 1 98.88 176 PHE A CA 1
ATOM 1358 C C . PHE A 1 176 ? 6.117 -15.258 7.008 1 98.88 176 PHE A C 1
ATOM 1360 O O . PHE A 1 176 ? 7.031 -14.781 7.688 1 98.88 176 PHE A O 1
ATOM 1367 N N . LEU A 1 177 ? 5.918 -14.898 5.738 1 98.94 177 LEU A N 1
ATOM 1368 C CA . LEU A 1 177 ? 6.77 -13.93 5.059 1 98.94 177 LEU A CA 1
ATOM 1369 C C . LEU A 1 177 ? 6.66 -12.555 5.723 1 98.94 177 LEU A C 1
ATOM 1371 O O . LEU A 1 177 ? 7.648 -11.82 5.805 1 98.94 177 LEU A O 1
ATOM 1375 N N . ASP A 1 178 ? 5.461 -12.227 6.141 1 98.5 178 ASP A N 1
ATOM 1376 C CA . ASP A 1 178 ? 5.273 -10.969 6.863 1 98.5 178 ASP A CA 1
ATOM 1377 C C . ASP A 1 178 ? 6.102 -10.953 8.148 1 98.5 178 ASP A C 1
ATOM 1379 O O . ASP A 1 178 ? 6.73 -9.945 8.477 1 98.5 178 ASP A O 1
ATOM 1383 N N . TYR A 1 179 ? 6.082 -12.039 8.875 1 98 179 TYR A N 1
ATOM 1384 C CA . TYR A 1 179 ? 6.906 -12.195 10.07 1 98 179 TYR A CA 1
ATOM 1385 C C . TYR A 1 179 ? 8.383 -12.031 9.734 1 98 179 TYR A C 1
ATOM 1387 O O . TYR A 1 179 ? 9.102 -11.289 10.414 1 98 179 TYR A O 1
ATOM 1395 N N . LEU A 1 180 ? 8.844 -12.672 8.688 1 98.75 180 LEU A N 1
ATOM 1396 C CA . LEU A 1 180 ? 10.25 -12.586 8.305 1 98.75 180 LEU A CA 1
ATOM 1397 C C . LEU A 1 180 ? 10.617 -11.164 7.902 1 98.75 180 LEU A C 1
ATOM 1399 O O . LEU A 1 180 ? 11.719 -10.695 8.195 1 98.75 180 LEU A O 1
ATOM 1403 N N . ASN A 1 181 ? 9.719 -10.508 7.195 1 98.06 181 ASN A N 1
ATOM 1404 C CA . ASN A 1 181 ? 9.969 -9.117 6.816 1 98.06 181 ASN A CA 1
ATOM 1405 C C . ASN A 1 181 ? 10.047 -8.211 8.039 1 98.06 181 ASN A C 1
ATOM 1407 O O . ASN A 1 181 ? 10.703 -7.164 8 1 98.06 181 ASN A O 1
ATOM 1411 N N . GLY A 1 182 ? 9.375 -8.602 9.125 1 94.75 182 GLY A N 1
ATOM 1412 C CA . GLY A 1 182 ? 9.492 -7.898 10.391 1 94.75 182 GLY A CA 1
ATOM 1413 C C . GLY A 1 182 ? 10.844 -8.078 11.055 1 94.75 182 GLY A C 1
ATOM 1414 O O . GLY A 1 182 ? 11.312 -7.203 11.781 1 94.75 182 GLY A O 1
ATOM 1415 N N . ARG A 1 183 ? 11.461 -9.172 10.758 1 95.06 183 ARG A N 1
ATOM 1416 C CA . ARG A 1 183 ? 12.781 -9.453 11.312 1 95.06 183 ARG A CA 1
ATOM 1417 C C . ARG A 1 183 ? 13.867 -8.719 10.531 1 95.06 183 ARG A C 1
ATOM 1419 O O . ARG A 1 183 ? 14.906 -8.359 11.086 1 95.06 183 ARG A O 1
ATOM 1426 N N . ARG A 1 184 ? 13.672 -8.594 9.281 1 95.94 184 ARG A N 1
ATOM 1427 C CA . ARG A 1 184 ? 14.562 -7.891 8.367 1 95.94 184 ARG A CA 1
ATOM 1428 C C . ARG A 1 184 ? 13.773 -7.105 7.32 1 95.94 184 ARG A C 1
ATOM 1430 O O . ARG A 1 184 ? 13.25 -7.688 6.367 1 95.94 184 ARG A O 1
ATOM 1437 N N . SER A 1 185 ? 13.766 -5.832 7.516 1 93.88 185 SER A N 1
ATOM 1438 C CA . SER A 1 185 ? 13.055 -4.996 6.555 1 93.88 185 SER A CA 1
ATOM 1439 C C . SER A 1 185 ? 13.586 -5.211 5.137 1 93.88 185 SER A C 1
ATOM 1441 O O . SER A 1 185 ? 14.797 -5.184 4.91 1 93.88 185 SER A O 1
ATOM 1443 N N . GLY A 1 186 ? 12.656 -5.484 4.184 1 96.69 186 GLY A N 1
ATOM 1444 C CA . GLY A 1 186 ? 13.031 -5.695 2.795 1 96.69 186 GLY A CA 1
ATOM 1445 C C . GLY A 1 186 ? 13.312 -7.152 2.469 1 96.69 186 GLY A C 1
ATOM 1446 O O . GLY A 1 186 ? 13.758 -7.473 1.362 1 96.69 186 GLY A O 1
ATOM 1447 N N . PHE A 1 187 ? 13.078 -8.023 3.439 1 98.62 187 PHE A N 1
ATOM 1448 C CA . PHE A 1 187 ? 13.367 -9.438 3.248 1 98.62 187 PHE A CA 1
ATOM 1449 C C . PHE A 1 187 ? 12.688 -9.969 1.992 1 98.62 187 PHE A C 1
ATOM 1451 O O . PHE A 1 187 ? 13.32 -10.602 1.153 1 98.62 187 PHE A O 1
ATOM 1458 N N . VAL A 1 188 ? 11.383 -9.727 1.827 1 98.88 188 VAL A N 1
ATOM 1459 C CA . VAL A 1 188 ? 10.633 -10.297 0.718 1 98.88 188 VAL A CA 1
ATOM 1460 C C . VAL A 1 188 ? 11.133 -9.727 -0.603 1 98.88 188 VAL A C 1
ATOM 1462 O O . VAL A 1 188 ? 11.219 -10.438 -1.607 1 98.88 188 VAL A O 1
ATOM 1465 N N . ALA A 1 189 ? 11.484 -8.438 -0.608 1 98.69 189 ALA A N 1
ATOM 1466 C CA . ALA A 1 189 ? 12.047 -7.812 -1.8 1 98.69 189 ALA A CA 1
ATOM 1467 C C . ALA A 1 189 ? 13.352 -8.492 -2.211 1 98.69 189 ALA A C 1
ATOM 1469 O O . ALA A 1 189 ? 13.539 -8.828 -3.383 1 98.69 189 ALA A O 1
ATOM 1470 N N . GLU A 1 190 ? 14.219 -8.68 -1.228 1 98.56 190 GLU A N 1
ATOM 1471 C CA . GLU A 1 190 ? 15.508 -9.305 -1.505 1 98.56 190 GLU A CA 1
ATOM 1472 C C . GLU A 1 190 ? 15.344 -10.758 -1.942 1 98.56 190 GLU A C 1
ATOM 1474 O O . GLU A 1 190 ? 16.047 -11.227 -2.832 1 98.56 190 GLU A O 1
ATOM 1479 N N . LEU A 1 191 ? 14.438 -11.445 -1.264 1 98.81 191 LEU A N 1
ATOM 1480 C CA . LEU A 1 191 ? 14.148 -12.82 -1.662 1 98.81 191 LEU A CA 1
ATOM 1481 C C . LEU A 1 191 ? 13.664 -12.875 -3.107 1 98.81 191 LEU A C 1
ATOM 1483 O O . LEU A 1 191 ? 14.156 -13.68 -3.9 1 98.81 191 LEU A O 1
ATOM 1487 N N . ASN A 1 192 ? 12.703 -12.023 -3.469 1 98.88 192 ASN A N 1
ATOM 1488 C CA . ASN A 1 192 ? 12.219 -11.977 -4.848 1 98.88 192 ASN A CA 1
ATOM 1489 C C . ASN A 1 192 ? 13.359 -11.695 -5.824 1 98.88 192 ASN A C 1
ATOM 1491 O O . ASN A 1 192 ? 13.438 -12.312 -6.887 1 98.88 192 ASN A O 1
ATOM 1495 N N . LYS A 1 193 ? 14.211 -10.781 -5.473 1 98.31 193 LYS A N 1
ATOM 1496 C CA . LYS A 1 193 ? 15.352 -10.461 -6.324 1 98.31 193 LYS A CA 1
ATOM 1497 C C . LYS A 1 193 ? 16.234 -11.68 -6.559 1 98.31 193 LYS A C 1
ATOM 1499 O O . LYS A 1 193 ? 16.656 -11.945 -7.684 1 98.31 193 LYS A O 1
ATOM 1504 N N . LYS A 1 194 ? 16.469 -12.43 -5.512 1 98.31 194 LYS A N 1
ATOM 1505 C CA . LYS A 1 194 ? 17.297 -13.625 -5.625 1 98.31 194 LYS A CA 1
ATOM 1506 C C . LYS A 1 194 ? 16.625 -14.672 -6.508 1 98.31 194 LYS A C 1
ATOM 1508 O O . LYS A 1 194 ? 17.297 -15.5 -7.129 1 98.31 194 LYS A O 1
ATOM 1513 N N . LEU A 1 195 ? 15.328 -14.672 -6.59 1 98.62 195 LEU A N 1
ATOM 1514 C CA . LEU A 1 195 ? 14.57 -15.648 -7.367 1 98.62 195 LEU A CA 1
ATOM 1515 C C . LEU A 1 195 ? 14.672 -15.352 -8.859 1 98.62 195 LEU A C 1
ATOM 1517 O O . LEU A 1 195 ? 14.148 -16.109 -9.68 1 98.62 195 LEU A O 1
ATOM 1521 N N . ARG A 1 196 ? 15.312 -14.297 -9.242 1 97.5 196 ARG A N 1
ATOM 1522 C CA . ARG A 1 196 ? 15.461 -13.922 -10.648 1 97.5 196 ARG A CA 1
ATOM 1523 C C . ARG A 1 196 ? 16.156 -15.031 -11.438 1 97.5 196 ARG A C 1
ATOM 1525 O O . ARG A 1 196 ? 15.773 -15.32 -12.57 1 97.5 196 ARG A O 1
ATOM 1532 N N . SER A 1 197 ? 17.125 -15.734 -10.789 1 95.25 197 SER A N 1
ATOM 1533 C CA . SER A 1 197 ? 17.984 -16.625 -11.562 1 95.25 197 SER A CA 1
ATOM 1534 C C . SER A 1 197 ? 17.812 -18.078 -11.102 1 95.25 197 SER A C 1
ATOM 1536 O O . SER A 1 197 ? 18.328 -19 -11.742 1 95.25 197 SER A O 1
ATOM 1538 N N . GLY A 1 198 ? 17.203 -18.297 -9.992 1 97.88 198 GLY A N 1
ATOM 1539 C CA . GLY A 1 198 ? 17.031 -19.641 -9.445 1 97.88 198 GLY A CA 1
ATOM 1540 C C . GLY A 1 198 ? 16.531 -19.625 -8.016 1 97.88 198 GLY A C 1
ATOM 1541 O O . GLY A 1 198 ? 16.078 -18.594 -7.512 1 97.88 198 GLY A O 1
ATOM 1542 N N . TYR A 1 199 ? 16.469 -20.844 -7.473 1 98.44 199 TYR A N 1
ATOM 1543 C CA . TYR A 1 199 ? 16.047 -20.969 -6.082 1 98.44 199 TYR A CA 1
ATOM 1544 C C . TYR A 1 199 ? 17.047 -21.781 -5.281 1 98.44 199 TYR A C 1
ATOM 1546 O O . TYR A 1 199 ? 17.578 -22.781 -5.777 1 98.44 199 TYR A O 1
ATOM 1554 N N . SER A 1 200 ? 17.312 -21.375 -4.086 1 98.38 200 SER A N 1
ATOM 1555 C CA . SER A 1 200 ? 18.047 -22.109 -3.08 1 98.38 200 SER A CA 1
ATOM 1556 C C . SER A 1 200 ? 17.531 -21.828 -1.677 1 98.38 200 SER A C 1
ATOM 1558 O O . SER A 1 200 ? 17.266 -20.688 -1.327 1 98.38 200 SER A O 1
ATOM 1560 N N . ALA A 1 201 ? 17.375 -22.891 -0.91 1 96.81 201 ALA A N 1
ATOM 1561 C CA . ALA A 1 201 ? 16.969 -22.703 0.479 1 96.81 201 ALA A CA 1
ATOM 1562 C C . ALA A 1 201 ? 18 -21.875 1.245 1 96.81 201 ALA A C 1
ATOM 1564 O O . ALA A 1 201 ? 17.703 -21.344 2.312 1 96.81 201 ALA A O 1
ATOM 1565 N N . LYS A 1 202 ? 19.203 -21.781 0.698 1 98.06 202 LYS A N 1
ATOM 1566 C CA . LYS A 1 202 ? 20.266 -21.016 1.331 1 98.06 202 LYS A CA 1
ATOM 1567 C C . LYS A 1 202 ? 19.938 -19.516 1.327 1 98.06 202 LYS A C 1
ATOM 1569 O O . LYS A 1 202 ? 20.562 -18.75 2.047 1 98.06 202 LYS A O 1
ATOM 1574 N N . TYR A 1 203 ? 18.969 -19.125 0.517 1 98.5 203 TYR A N 1
ATOM 1575 C CA . TYR A 1 203 ? 18.609 -17.719 0.465 1 98.5 203 TYR A CA 1
ATOM 1576 C C . TYR A 1 203 ? 18.109 -17.234 1.823 1 98.5 203 TYR A C 1
ATOM 1578 O O . TYR A 1 203 ? 18.375 -16.094 2.215 1 98.5 203 TYR A O 1
ATOM 1586 N N . PHE A 1 204 ? 17.422 -18.125 2.541 1 98.75 204 PHE A N 1
ATOM 1587 C CA . PHE A 1 204 ? 16.938 -17.766 3.871 1 98.75 204 PHE A CA 1
ATOM 1588 C C . PHE A 1 204 ? 18.109 -17.578 4.832 1 98.75 204 PHE A C 1
ATOM 1590 O O . PHE A 1 204 ? 18.109 -16.641 5.637 1 98.75 204 PHE A O 1
ATOM 1597 N N . VAL A 1 205 ? 19.141 -18.406 4.715 1 98.75 205 VAL A N 1
ATOM 1598 C CA . VAL A 1 205 ? 20.328 -18.297 5.539 1 98.75 205 VAL A CA 1
ATOM 1599 C C . VAL A 1 205 ? 21.078 -17 5.191 1 98.75 205 VAL A C 1
ATOM 1601 O O . VAL A 1 205 ? 21.484 -16.25 6.082 1 98.75 205 VAL A O 1
ATOM 1604 N N . ASP A 1 206 ? 21.219 -16.766 3.918 1 98.62 206 ASP A N 1
ATOM 1605 C CA . ASP A 1 206 ? 21.922 -15.562 3.457 1 98.62 206 ASP A CA 1
ATOM 1606 C C . ASP A 1 206 ? 21.266 -14.305 4.02 1 98.62 206 ASP A C 1
ATOM 1608 O O . ASP A 1 206 ? 21.953 -13.352 4.379 1 98.62 206 ASP A O 1
ATOM 1612 N N . LEU A 1 207 ? 19.969 -14.336 4.148 1 98.62 207 LEU A N 1
ATOM 1613 C CA . LEU A 1 207 ? 19.234 -13.109 4.441 1 98.62 207 LEU A CA 1
ATOM 1614 C C . LEU A 1 207 ? 18.969 -12.984 5.938 1 98.62 207 LEU A C 1
ATOM 1616 O O . LEU A 1 207 ? 18.938 -11.867 6.477 1 98.62 207 LEU A O 1
ATOM 1620 N N . LEU A 1 208 ? 18.797 -14.125 6.625 1 98.69 208 LEU A N 1
ATOM 1621 C CA . LEU A 1 208 ? 18.344 -14 8.008 1 98.69 208 LEU A CA 1
ATOM 1622 C C . LEU A 1 208 ? 19.234 -14.812 8.945 1 98.69 208 LEU A C 1
ATOM 1624 O O . LEU A 1 208 ? 19.047 -14.797 10.156 1 98.69 208 LEU A O 1
ATOM 1628 N N . GLY A 1 209 ? 20.156 -15.562 8.383 1 98.56 209 GLY A N 1
ATOM 1629 C CA . GLY A 1 209 ? 21.156 -16.266 9.195 1 98.56 209 GLY A CA 1
ATOM 1630 C C . GLY A 1 209 ? 20.656 -17.594 9.711 1 98.56 209 GLY A C 1
ATOM 1631 O O . GLY A 1 209 ? 21.375 -18.297 10.422 1 98.56 209 GLY A O 1
ATOM 1632 N N . LYS A 1 210 ? 19.453 -18.031 9.391 1 98.69 210 LYS A N 1
ATOM 1633 C CA . LYS A 1 210 ? 18.859 -19.297 9.766 1 98.69 210 LYS A CA 1
ATOM 1634 C C . LYS A 1 210 ? 18.203 -19.969 8.562 1 98.69 210 LYS A C 1
ATOM 1636 O O . LYS A 1 210 ? 17.781 -19.297 7.617 1 98.69 210 LYS A O 1
ATOM 1641 N N . ASN A 1 211 ? 18.203 -21.234 8.594 1 98.44 211 ASN A N 1
ATOM 1642 C CA . ASN A 1 211 ? 17.484 -21.891 7.512 1 98.44 211 ASN A CA 1
ATOM 1643 C C . ASN A 1 211 ? 15.969 -21.766 7.68 1 98.44 211 ASN A C 1
ATOM 1645 O O . ASN A 1 211 ? 15.492 -21.391 8.75 1 98.44 211 ASN A O 1
ATOM 1649 N N . VAL A 1 212 ? 15.219 -22.094 6.684 1 98.75 212 VAL A N 1
ATOM 1650 C CA . VAL A 1 212 ? 13.797 -21.766 6.637 1 98.75 212 VAL A CA 1
ATOM 1651 C C . VAL A 1 212 ? 13.047 -22.594 7.684 1 98.75 212 VAL A C 1
ATOM 1653 O O . VAL A 1 212 ? 12.07 -22.109 8.273 1 98.75 212 VAL A O 1
ATOM 1656 N N . ASP A 1 213 ? 13.445 -23.828 7.965 1 98.56 213 ASP A N 1
ATOM 1657 C CA . ASP A 1 213 ? 12.789 -24.641 8.984 1 98.56 213 ASP A CA 1
ATOM 1658 C C . ASP A 1 213 ? 12.969 -24.016 10.375 1 98.56 213 ASP A C 1
ATOM 1660 O O . ASP A 1 213 ? 12.031 -24.016 11.18 1 98.56 213 ASP A O 1
ATOM 1664 N N . GLN A 1 214 ? 14.133 -23.531 10.68 1 98.69 214 GLN A N 1
ATOM 1665 C CA . GLN A 1 214 ? 14.383 -22.844 11.938 1 98.69 214 GLN A CA 1
ATOM 1666 C C . GLN A 1 214 ? 13.539 -21.578 12.047 1 98.69 214 GLN A C 1
ATOM 1668 O O . GLN A 1 214 ? 12.953 -21.297 13.094 1 98.69 214 GLN A O 1
ATOM 1673 N N . LEU A 1 215 ? 13.516 -20.828 10.945 1 98.81 215 LEU A N 1
ATOM 1674 C CA . LEU A 1 215 ? 12.727 -19.594 10.922 1 98.81 215 LEU A CA 1
ATOM 1675 C C . LEU A 1 215 ? 11.25 -19.906 11.133 1 98.81 215 LEU A C 1
ATOM 1677 O O . LEU A 1 215 ? 10.555 -19.156 11.836 1 98.81 215 LEU A O 1
ATOM 1681 N N . TRP A 1 216 ? 10.773 -20.969 10.469 1 98.69 216 TRP A N 1
ATOM 1682 C CA . TRP A 1 216 ? 9.383 -21.375 10.648 1 98.69 216 TRP A CA 1
ATOM 1683 C C . TRP A 1 216 ? 9.109 -21.734 12.102 1 98.69 216 TRP A C 1
ATOM 1685 O O . TRP A 1 216 ? 8.086 -21.344 12.672 1 98.69 216 TRP A O 1
ATOM 1695 N N . SER A 1 217 ? 10.023 -22.453 12.742 1 98.44 217 SER A N 1
ATOM 1696 C CA . SER A 1 217 ? 9.891 -22.812 14.156 1 98.44 217 SER A CA 1
ATOM 1697 C C . SER A 1 217 ? 9.844 -21.578 15.039 1 98.44 217 SER A C 1
ATOM 1699 O O . SER A 1 217 ? 9.031 -21.5 15.961 1 98.44 217 SER A O 1
ATOM 1701 N N . ASP A 1 218 ? 10.742 -20.625 14.781 1 98.25 218 ASP A N 1
ATOM 1702 C CA . ASP A 1 218 ? 10.742 -19.375 15.516 1 98.25 218 ASP A CA 1
ATOM 1703 C C . ASP A 1 218 ? 9.398 -18.656 15.375 1 98.25 218 ASP A C 1
ATOM 1705 O O . ASP A 1 218 ? 8.875 -18.109 16.344 1 98.25 218 ASP A O 1
ATOM 1709 N N . TYR A 1 219 ? 8.891 -18.641 14.156 1 98.19 219 TYR A N 1
ATOM 1710 C CA . TYR A 1 219 ? 7.613 -18.016 13.844 1 98.19 219 TYR A CA 1
ATOM 1711 C C . TYR A 1 219 ? 6.488 -18.641 14.656 1 98.19 219 TYR A C 1
ATOM 1713 O O . TYR A 1 219 ? 5.699 -17.938 15.289 1 98.19 219 TYR A O 1
ATOM 1721 N N . LYS A 1 220 ? 6.414 -20 14.586 1 98.19 220 LYS A N 1
ATOM 1722 C CA . LYS A 1 220 ? 5.395 -20.734 15.344 1 98.19 220 LYS A CA 1
ATOM 1723 C C . LYS A 1 220 ? 5.512 -20.438 16.844 1 98.19 220 LYS A C 1
ATOM 1725 O O . LYS A 1 220 ? 4.504 -20.25 17.516 1 98.19 220 LYS A O 1
ATOM 1730 N N . ALA A 1 221 ? 6.699 -20.375 17.344 1 97.38 221 ALA A N 1
ATOM 1731 C CA . ALA A 1 221 ? 6.938 -20.125 18.766 1 97.38 221 ALA A CA 1
ATOM 1732 C C . ALA A 1 221 ? 6.473 -18.734 19.172 1 97.38 221 ALA A C 1
ATOM 1734 O O . ALA A 1 221 ? 5.898 -18.562 20.25 1 97.38 221 ALA A O 1
ATOM 1735 N N . LYS A 1 222 ? 6.762 -17.781 18.344 1 94.88 222 LYS A N 1
ATOM 1736 C CA . LYS A 1 222 ? 6.387 -16.391 18.641 1 94.88 222 LYS A CA 1
ATOM 1737 C C . LYS A 1 222 ? 4.883 -16.266 18.891 1 94.88 222 LYS A C 1
ATOM 1739 O O . LYS A 1 222 ? 4.453 -15.539 19.781 1 94.88 222 LYS A O 1
ATOM 1744 N N . TYR A 1 223 ? 4.07 -16.969 18.141 1 94.56 223 TYR A N 1
ATOM 1745 C CA . TYR A 1 223 ? 2.627 -16.75 18.172 1 94.56 223 TYR A CA 1
ATOM 1746 C C . TYR A 1 223 ? 1.935 -17.844 18.984 1 94.56 223 TYR A C 1
ATOM 1748 O O . TYR A 1 223 ? 0.718 -17.797 19.188 1 94.56 223 TYR A O 1
ATOM 1756 N N . ALA A 1 224 ? 2.57 -18.984 19.297 1 87.94 224 ALA A N 1
ATOM 1757 C CA . ALA A 1 224 ? 2.016 -19.938 20.25 1 87.94 224 ALA A CA 1
ATOM 1758 C C . ALA A 1 224 ? 1.884 -19.328 21.641 1 87.94 224 ALA A C 1
ATOM 1760 O O . ALA A 1 224 ? 1 -19.719 22.406 1 87.94 224 ALA A O 1
ATOM 1761 N N . GLN A 1 225 ? 2.814 -18.484 22.109 1 65.62 225 GLN A N 1
ATOM 1762 C CA . GLN A 1 225 ? 2.805 -17.891 23.438 1 65.62 225 GLN A CA 1
ATOM 1763 C C . GLN A 1 225 ? 1.661 -16.875 23.578 1 65.62 225 GLN A C 1
ATOM 1765 O O . GLN A 1 225 ? 1.296 -16.5 24.703 1 65.62 225 GLN A O 1
ATOM 1770 N N . ASN A 1 226 ? 0.99 -16.469 22.562 1 51.16 226 ASN A N 1
ATOM 1771 C CA . ASN A 1 226 ? -0.094 -15.5 22.734 1 51.16 226 ASN A CA 1
ATOM 1772 C C . ASN A 1 226 ? -1.451 -16.188 22.812 1 51.16 226 ASN A C 1
ATOM 1774 O O . ASN A 1 226 ? -1.718 -17.125 22.062 1 51.16 226 ASN A O 1
ATOM 1778 N N . MET B 1 1 ? -74.75 8.273 -4.617 1 26.97 1 MET B N 1
ATOM 1779 C CA . MET B 1 1 ? -73.625 7.691 -5.258 1 26.97 1 MET B CA 1
ATOM 1780 C C . MET B 1 1 ? -72.375 8.625 -5.148 1 26.97 1 MET B C 1
ATOM 1782 O O . MET B 1 1 ? -72.25 9.562 -5.941 1 26.97 1 MET B O 1
ATOM 1786 N N . ALA B 1 2 ? -72.062 9.086 -3.863 1 34.41 2 ALA B N 1
ATOM 1787 C CA . ALA B 1 2 ? -70.938 9.953 -3.508 1 34.41 2 ALA B CA 1
ATOM 1788 C C . ALA B 1 2 ? -69.625 9.391 -4.031 1 34.41 2 ALA B C 1
ATOM 1790 O O . ALA B 1 2 ? -69.312 8.234 -3.773 1 34.41 2 ALA B O 1
ATOM 1791 N N . HIS B 1 3 ? -69.125 9.906 -5.176 1 29.84 3 HIS B N 1
ATOM 1792 C CA . HIS B 1 3 ? -67.875 9.672 -5.82 1 29.84 3 HIS B CA 1
ATOM 1793 C C . HIS B 1 3 ? -66.688 10.055 -4.906 1 29.84 3 HIS B C 1
ATOM 1795 O O . HIS B 1 3 ? -66.562 11.227 -4.539 1 29.84 3 HIS B O 1
ATOM 1801 N N . ILE B 1 4 ? -66.375 9.219 -3.936 1 35.75 4 ILE B N 1
ATOM 1802 C CA . ILE B 1 4 ? -65.188 9.43 -3.115 1 35.75 4 ILE B CA 1
ATOM 1803 C C . ILE B 1 4 ? -63.906 9.445 -4 1 35.75 4 ILE B C 1
ATOM 1805 O O . ILE B 1 4 ? -63.656 8.492 -4.746 1 35.75 4 ILE B O 1
ATOM 1809 N N . PHE B 1 5 ? -63.406 10.633 -4.422 1 30.08 5 PHE B N 1
ATOM 1810 C CA . PHE B 1 5 ? -62.125 10.836 -5.074 1 30.08 5 PHE B CA 1
ATOM 1811 C C . PHE B 1 5 ? -60.969 10.422 -4.156 1 30.08 5 PHE B C 1
ATOM 1813 O O . PHE B 1 5 ? -60.844 10.961 -3.055 1 30.08 5 PHE B O 1
ATOM 1820 N N . PHE B 1 6 ? -60.625 9.109 -4.152 1 30.69 6 PHE B N 1
ATOM 1821 C CA . PHE B 1 6 ? -59.406 8.664 -3.479 1 30.69 6 PHE B CA 1
ATOM 1822 C C . PHE B 1 6 ? -58.156 9.297 -4.117 1 30.69 6 PHE B C 1
ATOM 1824 O O . PHE B 1 6 ? -57.938 9.141 -5.316 1 30.69 6 PHE B O 1
ATOM 1831 N N . LEU B 1 7 ? -57.688 10.438 -3.6 1 32.31 7 LEU B N 1
ATOM 1832 C CA . LEU B 1 7 ? -56.375 10.992 -3.949 1 32.31 7 LEU B CA 1
ATOM 1833 C C . LEU B 1 7 ? -55.281 10.008 -3.613 1 32.31 7 LEU B C 1
ATOM 1835 O O . LEU B 1 7 ? -55.094 9.641 -2.451 1 32.31 7 LEU B O 1
ATOM 1839 N N . SER B 1 8 ? -54.844 9.148 -4.535 1 30.2 8 SER B N 1
ATOM 1840 C CA . SER B 1 8 ? -53.656 8.297 -4.406 1 30.2 8 SER B CA 1
ATOM 1841 C C . SER B 1 8 ? -52.406 9.133 -4.242 1 30.2 8 SER B C 1
ATOM 1843 O O . SER B 1 8 ? -52.094 9.969 -5.09 1 30.2 8 SER B O 1
ATOM 1845 N N . PHE B 1 9 ? -52 9.523 -3.031 1 31.7 9 PHE B N 1
ATOM 1846 C CA . PHE B 1 9 ? -50.688 10.102 -2.785 1 31.7 9 PHE B CA 1
ATOM 1847 C C . PHE B 1 9 ? -49.594 9.133 -3.215 1 31.7 9 PHE B C 1
ATOM 1849 O O . PHE B 1 9 ? -49.5 8.031 -2.68 1 31.7 9 PHE B O 1
ATOM 1856 N N . LEU B 1 10 ? -49.094 9.227 -4.477 1 31.61 10 LEU B N 1
ATOM 1857 C CA . LEU B 1 10 ? -47.875 8.547 -4.949 1 31.61 10 LEU B CA 1
ATOM 1858 C C . LEU B 1 10 ? -46.656 8.953 -4.121 1 31.61 10 LEU B C 1
ATOM 1860 O O . LEU B 1 10 ? -46.281 10.125 -4.109 1 31.61 10 LEU B O 1
ATOM 1864 N N . LEU B 1 11 ? -46.438 8.297 -2.99 1 31.52 11 LEU B N 1
ATOM 1865 C CA . LEU B 1 11 ? -45.188 8.445 -2.271 1 31.52 11 LEU B CA 1
ATOM 1866 C C . LEU B 1 11 ? -44 8.062 -3.158 1 31.52 11 LEU B C 1
ATOM 1868 O O . LEU B 1 11 ? -43.875 6.91 -3.58 1 31.52 11 LEU B O 1
ATOM 1872 N N . THR B 1 12 ? -43.469 9 -3.971 1 32.66 12 THR B N 1
ATOM 1873 C CA . THR B 1 12 ? -42.219 8.758 -4.656 1 32.66 12 THR B CA 1
ATOM 1874 C C . THR B 1 12 ? -41.094 8.562 -3.648 1 32.66 12 THR B C 1
ATOM 1876 O O . THR B 1 12 ? -40.812 9.438 -2.816 1 32.66 12 THR B O 1
ATOM 1879 N N . LEU B 1 13 ? -40.906 7.395 -3.162 1 32.09 13 LEU B N 1
ATOM 1880 C CA . LEU B 1 13 ? -39.688 7.059 -2.438 1 32.09 13 LEU B CA 1
ATOM 1881 C C . LEU B 1 13 ? -38.438 7.422 -3.254 1 32.09 13 LEU B C 1
ATOM 1883 O O . LEU B 1 13 ? -38.219 6.863 -4.328 1 32.09 13 LEU B O 1
ATOM 1887 N N . ALA B 1 14 ? -37.969 8.633 -3.15 1 32.75 14 ALA B N 1
ATOM 1888 C CA . ALA B 1 14 ? -36.625 8.906 -3.656 1 32.75 14 ALA B CA 1
ATOM 1889 C C . ALA B 1 14 ? -35.594 7.926 -3.072 1 32.75 14 ALA B C 1
ATOM 1891 O O . ALA B 1 14 ? -35.375 7.922 -1.863 1 32.75 14 ALA B O 1
ATOM 1892 N N . THR B 1 15 ? -35.531 6.77 -3.576 1 31.8 15 THR B N 1
ATOM 1893 C CA . THR B 1 15 ? -34.344 6.008 -3.203 1 31.8 15 THR B CA 1
ATOM 1894 C C . THR B 1 15 ? -33.094 6.82 -3.461 1 31.8 15 THR B C 1
ATOM 1896 O O . THR B 1 15 ? -32.844 7.289 -4.578 1 31.8 15 THR B O 1
ATOM 1899 N N . ALA B 1 16 ? -32.562 7.605 -2.514 1 33.47 16 ALA B N 1
ATOM 1900 C CA . ALA B 1 16 ? -31.172 8.07 -2.574 1 33.47 16 ALA B CA 1
ATOM 1901 C C . ALA B 1 16 ? -30.234 6.973 -3.102 1 33.47 16 ALA B C 1
ATOM 1903 O O . ALA B 1 16 ? -30.016 5.965 -2.43 1 33.47 16 ALA B O 1
ATOM 1904 N N . LEU B 1 17 ? -30.234 6.73 -4.34 1 33.16 17 LEU B N 1
ATOM 1905 C CA . LEU B 1 17 ? -29.078 5.977 -4.824 1 33.16 17 LEU B CA 1
ATOM 1906 C C . LEU B 1 17 ? -27.797 6.406 -4.105 1 33.16 17 LEU B C 1
ATOM 1908 O O . LEU B 1 17 ? -27.406 7.57 -4.188 1 33.16 17 LEU B O 1
ATOM 1912 N N . HIS B 1 18 ? -27.625 6.047 -2.943 1 36.88 18 HIS B N 1
ATOM 1913 C CA . HIS B 1 18 ? -26.266 6.18 -2.404 1 36.88 18 HIS B CA 1
ATOM 1914 C C . HIS B 1 18 ? -25.219 5.805 -3.445 1 36.88 18 HIS B C 1
ATOM 1916 O O . HIS B 1 18 ? -24.906 4.625 -3.625 1 36.88 18 HIS B O 1
ATOM 1922 N N . GLY B 1 19 ? -25.234 6.383 -4.605 1 39.34 19 GLY B N 1
ATOM 1923 C CA . GLY B 1 19 ? -24.156 6.219 -5.562 1 39.34 19 GLY B CA 1
ATOM 1924 C C . GLY B 1 19 ? -22.781 6.336 -4.938 1 39.34 19 GLY B C 1
ATOM 1925 O O . GLY B 1 19 ? -22.562 7.18 -4.07 1 39.34 19 GLY B O 1
ATOM 1926 N N . THR B 1 20 ? -22.109 5.281 -4.574 1 49.81 20 THR B N 1
ATOM 1927 C CA . THR B 1 20 ? -20.688 5.43 -4.266 1 49.81 20 THR B CA 1
ATOM 1928 C C . THR B 1 20 ? -20.078 6.578 -5.066 1 49.81 20 THR B C 1
ATOM 1930 O O . THR B 1 20 ? -20.062 6.547 -6.301 1 49.81 20 THR B O 1
ATOM 1933 N N . HIS B 1 21 ? -20.312 7.82 -4.75 1 60.91 21 HIS B N 1
ATOM 1934 C CA . HIS B 1 21 ? -19.797 8.992 -5.449 1 60.91 21 HIS B CA 1
ATOM 1935 C C . HIS B 1 21 ? -18.297 8.891 -5.656 1 60.91 21 HIS B C 1
ATOM 1937 O O . HIS B 1 21 ? -17.547 8.688 -4.699 1 60.91 21 HIS B O 1
ATOM 1943 N N . SER B 1 22 ? -17.875 8.508 -6.797 1 83.69 22 SER B N 1
ATOM 1944 C CA . SER B 1 22 ? -16.5 8.523 -7.273 1 83.69 22 SER B CA 1
ATOM 1945 C C . SER B 1 22 ? -15.867 9.898 -7.07 1 83.69 22 SER B C 1
ATOM 1947 O O . SER B 1 22 ? -16.531 10.922 -7.219 1 83.69 22 SER B O 1
ATOM 1949 N N . VAL B 1 23 ? -14.773 10.078 -6.355 1 94.69 23 VAL B N 1
ATOM 1950 C CA . VAL B 1 23 ? -14.008 11.305 -6.152 1 94.69 23 VAL B CA 1
ATOM 1951 C C . VAL B 1 23 ? -13.383 11.75 -7.469 1 94.69 23 VAL B C 1
ATOM 1953 O O . VAL B 1 23 ? -12.812 10.938 -8.195 1 94.69 23 VAL B O 1
ATOM 1956 N N . ASP B 1 24 ? -13.57 13.055 -7.84 1 97.56 24 ASP B N 1
ATOM 1957 C CA . ASP B 1 24 ? -12.875 13.617 -8.992 1 97.56 24 ASP B CA 1
ATOM 1958 C C . ASP B 1 24 ? -11.461 14.055 -8.617 1 97.56 24 ASP B C 1
ATOM 1960 O O . ASP B 1 24 ? -11.242 14.641 -7.551 1 97.56 24 ASP B O 1
ATOM 1964 N N . TYR B 1 25 ? -10.531 13.742 -9.438 1 98.5 25 TYR B N 1
ATOM 1965 C CA . TYR B 1 25 ? -9.148 14.164 -9.234 1 98.5 25 TYR B CA 1
ATOM 1966 C C . TYR B 1 25 ? -8.68 15.062 -10.367 1 98.5 25 TYR B C 1
ATOM 1968 O O . TYR B 1 25 ? -8.766 14.688 -11.539 1 98.5 25 TYR B O 1
ATOM 1976 N N . VAL B 1 26 ? -8.172 16.234 -10.055 1 98.69 26 VAL B N 1
ATOM 1977 C CA . VAL B 1 26 ? -7.703 17.203 -11.031 1 98.69 26 VAL B CA 1
ATOM 1978 C C . VAL B 1 26 ? -6.262 17.609 -10.711 1 98.69 26 VAL B C 1
ATOM 1980 O O . VAL B 1 26 ? -5.895 17.75 -9.539 1 98.69 26 VAL B O 1
ATOM 1983 N N . VAL B 1 27 ? -5.422 17.734 -11.672 1 98.81 27 VAL B N 1
ATOM 1984 C CA . VAL B 1 27 ? -4.043 18.172 -11.516 1 98.81 27 VAL B CA 1
ATOM 1985 C C . VAL B 1 27 ? -3.812 19.453 -12.312 1 98.81 27 VAL B C 1
ATOM 1987 O O . VAL B 1 27 ? -4.113 19.5 -13.508 1 98.81 27 VAL B O 1
ATOM 1990 N N . THR B 1 28 ? -3.289 20.469 -11.672 1 98.62 28 THR B N 1
ATOM 1991 C CA . THR B 1 28 ? -3.01 21.75 -12.32 1 98.62 28 THR B CA 1
ATOM 1992 C C . THR B 1 28 ? -1.58 22.203 -12.031 1 98.62 28 THR B C 1
ATOM 1994 O O . THR B 1 28 ? -1.16 22.25 -10.867 1 98.62 28 THR B O 1
ATOM 1997 N N . ASN B 1 29 ? -0.825 22.516 -13 1 98.69 29 ASN B N 1
ATOM 1998 C CA . ASN B 1 29 ? 0.501 23.109 -12.867 1 98.69 29 ASN B CA 1
ATOM 1999 C C . ASN B 1 29 ? 0.451 24.625 -13 1 98.69 29 ASN B C 1
ATOM 2001 O O . ASN B 1 29 ? 0.473 25.156 -14.117 1 98.69 29 ASN B O 1
ATOM 2005 N N . LYS B 1 30 ? 0.422 25.297 -11.938 1 98.5 30 LYS B N 1
ATOM 2006 C CA . LYS B 1 30 ? 0.337 26.75 -11.938 1 98.5 30 LYS B CA 1
ATOM 2007 C C . LYS B 1 30 ? 1.724 27.375 -12.023 1 98.5 30 LYS B C 1
ATOM 2009 O O . LYS B 1 30 ? 1.849 28.594 -12.156 1 98.5 30 LYS B O 1
ATOM 2014 N N . ALA B 1 31 ? 2.76 26.562 -11.922 1 97 31 ALA B N 1
ATOM 2015 C CA . ALA B 1 31 ? 4.125 27.094 -11.938 1 97 31 ALA B CA 1
ATOM 2016 C C . ALA B 1 31 ? 4.633 27.266 -13.367 1 97 31 ALA B C 1
ATOM 2018 O O . ALA B 1 31 ? 5.707 27.828 -13.586 1 97 31 ALA B O 1
ATOM 2019 N N . GLY B 1 32 ? 3.875 26.766 -14.328 1 88.62 32 GLY B N 1
ATOM 2020 C CA . GLY B 1 32 ? 4.082 27.047 -15.742 1 88.62 32 GLY B CA 1
ATOM 2021 C C . GLY B 1 32 ? 5.492 26.75 -16.203 1 88.62 32 GLY B C 1
ATOM 2022 O O . GLY B 1 32 ? 5.984 25.625 -16.016 1 88.62 32 GLY B O 1
ATOM 2023 N N . ALA B 1 33 ? 6.176 27.844 -16.609 1 93.12 33 ALA B N 1
ATOM 2024 C CA . ALA B 1 33 ? 7.465 27.672 -17.297 1 93.12 33 ALA B CA 1
ATOM 2025 C C . ALA B 1 33 ? 8.617 27.766 -16.297 1 93.12 33 ALA B C 1
ATOM 2027 O O . ALA B 1 33 ? 9.789 27.703 -16.688 1 93.12 33 ALA B O 1
ATOM 2028 N N . SER B 1 34 ? 8.328 27.922 -15.023 1 97.5 34 SER B N 1
ATOM 2029 C CA . SER B 1 34 ? 9.414 27.875 -14.055 1 97.5 34 SER B CA 1
ATOM 2030 C C . SER B 1 34 ? 10.172 26.547 -14.148 1 97.5 34 SER B C 1
ATOM 2032 O O . SER B 1 34 ? 9.656 25.562 -14.68 1 97.5 34 SER B O 1
ATOM 2034 N N . PRO B 1 35 ? 11.398 26.547 -13.711 1 98.06 35 PRO B N 1
ATOM 2035 C CA . PRO B 1 35 ? 12.172 25.312 -13.75 1 98.06 35 PRO B CA 1
ATOM 2036 C C . PRO B 1 35 ? 11.438 24.141 -13.078 1 98.06 35 PRO B C 1
ATOM 2038 O O . PRO B 1 35 ? 11.438 23.031 -13.609 1 98.06 35 PRO B O 1
ATOM 2041 N N . GLY B 1 36 ? 10.789 24.375 -11.922 1 98.62 36 GLY B N 1
ATOM 2042 C CA . GLY B 1 36 ? 10.047 23.328 -11.234 1 98.62 36 GLY B CA 1
ATOM 2043 C C . GLY B 1 36 ? 8.805 22.891 -11.992 1 98.62 36 GLY B C 1
ATOM 2044 O O . GLY B 1 36 ? 8.461 21.703 -11.992 1 98.62 36 GLY B O 1
ATOM 2045 N N . GLY B 1 37 ? 8.07 23.844 -12.555 1 98.56 37 GLY B N 1
ATOM 2046 C CA . GLY B 1 37 ? 6.918 23.5 -13.375 1 98.56 37 GLY B CA 1
ATOM 2047 C C . GLY B 1 37 ? 7.273 22.656 -14.57 1 98.56 37 GLY B C 1
ATOM 2048 O O . GLY B 1 37 ? 6.566 21.688 -14.891 1 98.56 37 GLY B O 1
ATOM 2049 N N . VAL B 1 38 ? 8.344 23.031 -15.266 1 98.5 38 VAL B N 1
ATOM 2050 C CA . VAL B 1 38 ? 8.812 22.297 -16.422 1 98.5 38 VAL B CA 1
ATOM 2051 C C . VAL B 1 38 ? 9.234 20.891 -16 1 98.5 38 VAL B C 1
ATOM 2053 O O . VAL B 1 38 ? 8.859 19.891 -16.641 1 98.5 38 VAL B O 1
ATOM 2056 N N . ARG B 1 39 ? 10.047 20.844 -14.898 1 98.62 39 ARG B N 1
ATOM 2057 C CA . ARG B 1 39 ? 10.5 19.547 -14.414 1 98.62 39 ARG B CA 1
ATOM 2058 C C . ARG B 1 39 ? 9.32 18.672 -14.016 1 98.62 39 ARG B C 1
ATOM 2060 O O . ARG B 1 39 ? 9.336 17.453 -14.234 1 98.62 39 ARG B O 1
ATOM 2067 N N . PHE B 1 40 ? 8.258 19.219 -13.406 1 98.81 40 PHE B N 1
ATOM 2068 C CA . PHE B 1 40 ? 7.043 18.469 -13.078 1 98.81 40 PHE B CA 1
ATOM 2069 C C . PHE B 1 40 ? 6.441 17.859 -14.336 1 98.81 40 PHE B C 1
ATOM 2071 O O . PHE B 1 40 ? 6.109 16.672 -14.352 1 98.81 40 PHE B O 1
ATOM 2078 N N . ASN B 1 41 ? 6.301 18.641 -15.383 1 98.38 41 ASN B N 1
ATOM 2079 C CA . ASN B 1 41 ? 5.676 18.156 -16.609 1 98.38 41 ASN B CA 1
ATOM 2080 C C . ASN B 1 41 ? 6.508 17.062 -17.281 1 98.38 41 ASN B C 1
ATOM 2082 O O . ASN B 1 41 ? 5.961 16.125 -17.844 1 98.38 41 ASN B O 1
ATOM 2086 N N . THR B 1 42 ? 7.801 17.172 -17.188 1 97.69 42 THR B N 1
ATOM 2087 C CA . THR B 1 42 ? 8.664 16.281 -17.938 1 97.69 42 THR B CA 1
ATOM 2088 C C . THR B 1 42 ? 8.969 15.016 -17.141 1 97.69 42 THR B C 1
ATOM 2090 O O . THR B 1 42 ? 8.922 13.906 -17.672 1 97.69 42 THR B O 1
ATOM 2093 N N . ASP B 1 43 ? 9.273 15.18 -15.836 1 97.88 43 ASP B N 1
ATOM 2094 C CA . ASP B 1 43 ? 9.82 14.07 -15.062 1 97.88 43 ASP B CA 1
ATOM 2095 C C . ASP B 1 43 ? 8.719 13.359 -14.273 1 97.88 43 ASP B C 1
ATOM 2097 O O . ASP B 1 43 ? 8.883 12.211 -13.867 1 97.88 43 ASP B O 1
ATOM 2101 N N . ILE B 1 44 ? 7.582 13.961 -13.969 1 98.06 44 ILE B N 1
ATOM 2102 C CA . ILE B 1 44 ? 6.523 13.375 -13.148 1 98.06 44 ILE B CA 1
ATOM 2103 C C . ILE B 1 44 ? 5.242 13.258 -13.969 1 98.06 44 ILE B C 1
ATOM 2105 O O . ILE B 1 44 ? 4.812 12.148 -14.305 1 98.06 44 ILE B O 1
ATOM 2109 N N . GLY B 1 45 ? 4.688 14.469 -14.414 1 98.06 45 GLY B N 1
ATOM 2110 C CA . GLY B 1 45 ? 3.553 14.477 -15.328 1 98.06 45 GLY B CA 1
ATOM 2111 C C . GLY B 1 45 ? 2.213 14.516 -14.617 1 98.06 45 GLY B C 1
ATOM 2112 O O . GLY B 1 45 ? 2.051 13.906 -13.555 1 98.06 45 GLY B O 1
ATOM 2113 N N . ALA B 1 46 ? 1.271 15.133 -15.203 1 98.44 46 ALA B N 1
ATOM 2114 C CA . ALA B 1 46 ? -0.068 15.289 -14.641 1 98.44 46 ALA B CA 1
ATOM 2115 C C . ALA B 1 46 ? -0.819 13.961 -14.625 1 98.44 46 ALA B C 1
ATOM 2117 O O . ALA B 1 46 ? -1.526 13.656 -13.664 1 98.44 46 ALA B O 1
ATOM 2118 N N . LYS B 1 47 ? -0.752 13.203 -15.688 1 97.31 47 LYS B N 1
ATOM 2119 C CA . LYS B 1 47 ? -1.453 11.93 -15.773 1 97.31 47 LYS B CA 1
ATOM 2120 C C . LYS B 1 47 ? -1.003 10.977 -14.664 1 97.31 47 LYS B C 1
ATOM 2122 O O . LYS B 1 47 ? -1.833 10.375 -13.984 1 97.31 47 LYS B O 1
ATOM 2127 N N . TYR B 1 48 ? 0.285 10.844 -14.438 1 97.44 48 TYR B N 1
ATOM 2128 C CA . TYR B 1 48 ? 0.832 9.992 -13.391 1 97.44 48 TYR B CA 1
ATOM 2129 C C . TYR B 1 48 ? 0.407 10.484 -12.008 1 97.44 48 TYR B C 1
ATOM 2131 O O . TYR B 1 48 ? 0.052 9.68 -11.141 1 97.44 48 TYR B O 1
ATOM 2139 N N . SER B 1 49 ? 0.448 11.781 -11.883 1 98.75 49 SER B N 1
ATOM 2140 C CA . SER B 1 49 ? 0.076 12.359 -10.594 1 98.75 49 SER B CA 1
ATOM 2141 C C . SER B 1 49 ? -1.391 12.094 -10.273 1 98.75 49 SER B C 1
ATOM 2143 O O . SER B 1 49 ? -1.736 11.805 -9.125 1 98.75 49 SER B O 1
ATOM 2145 N N . ARG B 1 50 ? -2.203 12.227 -11.281 1 98.5 50 ARG B N 1
ATOM 2146 C CA . ARG B 1 50 ? -3.617 11.922 -11.094 1 98.5 50 ARG B CA 1
ATOM 2147 C C . ARG B 1 50 ? -3.811 10.469 -10.664 1 98.5 50 ARG B C 1
ATOM 2149 O O . ARG B 1 50 ? -4.59 10.18 -9.758 1 98.5 50 ARG B O 1
ATOM 2156 N N . GLN B 1 51 ? -3.115 9.539 -11.289 1 97.81 51 GLN B N 1
ATOM 2157 C CA . GLN B 1 51 ? -3.162 8.133 -10.914 1 97.81 51 GLN B CA 1
ATOM 2158 C C . GLN B 1 51 ? -2.662 7.926 -9.484 1 97.81 51 GLN B C 1
ATOM 2160 O O . GLN B 1 51 ? -3.215 7.117 -8.734 1 97.81 51 GLN B O 1
ATOM 2165 N N . THR B 1 52 ? -1.646 8.648 -9.156 1 98.69 52 THR B N 1
ATOM 2166 C CA . THR B 1 52 ? -1.088 8.539 -7.816 1 98.69 52 THR B CA 1
ATOM 2167 C C . THR B 1 52 ? -2.104 8.984 -6.77 1 98.69 52 THR B C 1
ATOM 2169 O O . THR B 1 52 ? -2.223 8.367 -5.707 1 98.69 52 THR B O 1
ATOM 2172 N N . LEU B 1 53 ? -2.877 10.039 -7.066 1 98.88 53 LEU B N 1
ATOM 2173 C CA . LEU B 1 53 ? -3.928 10.484 -6.16 1 98.88 53 LEU B CA 1
ATOM 2174 C C . LEU B 1 53 ? -4.996 9.406 -5.996 1 98.88 53 LEU B C 1
ATOM 2176 O O . LEU B 1 53 ? -5.465 9.156 -4.887 1 98.88 53 LEU B O 1
ATOM 2180 N N . ILE B 1 54 ? -5.379 8.773 -7.055 1 98.25 54 ILE B N 1
ATOM 2181 C CA . ILE B 1 54 ? -6.379 7.711 -7.02 1 98.25 54 ILE B CA 1
ATOM 2182 C C . ILE B 1 54 ? -5.855 6.539 -6.191 1 98.25 54 ILE B C 1
ATOM 2184 O O . ILE B 1 54 ? -6.547 6.043 -5.301 1 98.25 54 ILE B O 1
ATOM 2188 N N . CYS B 1 55 ? -4.613 6.121 -6.395 1 98.56 55 CYS B N 1
ATOM 2189 C CA . CYS B 1 55 ? -4.008 5 -5.688 1 98.56 55 CYS B CA 1
ATOM 2190 C C . CYS B 1 55 ? -3.867 5.305 -4.199 1 98.56 55 CYS B C 1
ATOM 2192 O O . CYS B 1 55 ? -4.176 4.461 -3.357 1 98.56 55 CYS B O 1
ATOM 2194 N N . SER B 1 56 ? -3.428 6.551 -3.918 1 98.75 56 SER B N 1
ATOM 2195 C CA . SER B 1 56 ? -3.242 6.91 -2.518 1 98.75 56 SER B CA 1
ATOM 2196 C C . SER B 1 56 ? -4.57 6.93 -1.771 1 98.75 56 SER B C 1
ATOM 2198 O O . SER B 1 56 ? -4.652 6.484 -0.624 1 98.75 56 SER B O 1
ATOM 2200 N N . THR B 1 57 ? -5.605 7.426 -2.408 1 98.25 57 THR B N 1
ATOM 2201 C CA . THR B 1 57 ? -6.926 7.465 -1.782 1 98.25 57 THR B CA 1
ATOM 2202 C C . THR B 1 57 ? -7.402 6.059 -1.431 1 98.25 57 THR B C 1
ATOM 2204 O O . THR B 1 57 ? -7.785 5.797 -0.289 1 98.25 57 THR B O 1
ATOM 2207 N N . GLY B 1 58 ? -7.344 5.152 -2.404 1 97.69 58 GLY B N 1
ATOM 2208 C CA . GLY B 1 58 ? -7.742 3.783 -2.123 1 97.69 58 GLY B CA 1
ATOM 2209 C C . GLY B 1 58 ? -6.926 3.139 -1.019 1 97.69 58 GLY B C 1
ATOM 2210 O O . GLY B 1 58 ? -7.473 2.441 -0.161 1 97.69 58 GLY B O 1
ATOM 2211 N N . PHE B 1 59 ? -5.648 3.385 -1.081 1 98.56 59 PHE B N 1
ATOM 2212 C CA . PHE B 1 59 ? -4.746 2.828 -0.079 1 98.56 59 PHE B CA 1
ATOM 2213 C C . PHE B 1 59 ? -5.086 3.355 1.309 1 98.56 59 PHE B C 1
ATOM 2215 O O . PHE B 1 59 ? -5.164 2.588 2.27 1 98.56 59 PHE B O 1
ATOM 2222 N N . ILE B 1 60 ? -5.312 4.625 1.421 1 98.81 60 ILE B N 1
ATOM 2223 C CA . ILE B 1 60 ? -5.629 5.277 2.688 1 98.81 60 ILE B CA 1
ATOM 2224 C C . ILE B 1 60 ? -6.938 4.719 3.242 1 98.81 60 ILE B C 1
ATOM 2226 O O . ILE B 1 60 ? -7.039 4.43 4.438 1 98.81 60 ILE B O 1
ATOM 2230 N N . TRP B 1 61 ? -7.945 4.578 2.387 1 98.19 61 TRP B N 1
ATOM 2231 C CA . TRP B 1 61 ? -9.211 4.012 2.83 1 98.19 61 TRP B CA 1
ATOM 2232 C C . TRP B 1 61 ? -9.008 2.631 3.449 1 98.19 61 TRP B C 1
ATOM 2234 O O . TRP B 1 61 ? -9.648 2.291 4.445 1 98.19 61 TRP B O 1
ATOM 2244 N N . ARG B 1 62 ? -8.102 1.866 2.918 1 97.69 62 ARG B N 1
ATOM 2245 C CA . ARG B 1 62 ? -7.852 0.532 3.455 1 97.69 62 ARG B CA 1
ATOM 2246 C C . ARG B 1 62 ? -7.043 0.602 4.746 1 97.69 62 ARG B C 1
ATOM 2248 O O . ARG B 1 62 ? -7.359 -0.086 5.719 1 97.69 62 ARG B O 1
ATOM 2255 N N . VAL B 1 63 ? -6.02 1.45 4.758 1 98.31 63 VAL B N 1
ATOM 2256 C CA . VAL B 1 63 ? -5.207 1.625 5.957 1 98.31 63 VAL B CA 1
ATOM 2257 C C . VAL B 1 63 ? -6.09 2.051 7.125 1 98.31 63 VAL B C 1
ATOM 2259 O O . VAL B 1 63 ? -5.914 1.575 8.25 1 98.31 63 VAL B O 1
ATOM 2262 N N . PHE B 1 64 ? -7.102 2.898 6.828 1 98.62 64 PHE B N 1
ATOM 2263 C CA . PHE B 1 64 ? -7.969 3.439 7.867 1 98.62 64 PHE B CA 1
ATOM 2264 C C . PHE B 1 64 ? -9.195 2.557 8.062 1 98.62 64 PHE B C 1
ATOM 2266 O O . PHE B 1 64 ? -10.047 2.846 8.906 1 98.62 64 PHE B O 1
ATOM 2273 N N . GLN B 1 65 ? -9.281 1.476 7.238 1 96.88 65 GLN B N 1
ATOM 2274 C CA . GLN B 1 65 ? -10.43 0.578 7.289 1 96.88 65 GLN B CA 1
ATOM 2275 C C . GLN B 1 65 ? -11.734 1.342 7.082 1 96.88 65 GLN B C 1
ATOM 2277 O O . GLN B 1 65 ? -12.703 1.148 7.824 1 96.88 65 GLN B O 1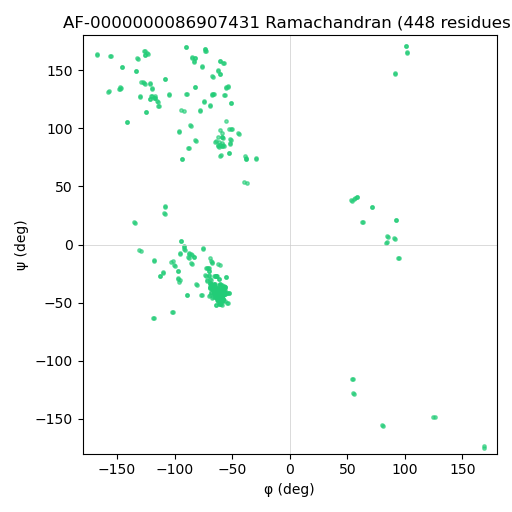
ATOM 2282 N N . GLN B 1 66 ? -11.656 2.297 6.16 1 95.88 66 GLN B N 1
ATOM 2283 C CA . GLN B 1 66 ? -12.828 3.051 5.715 1 95.88 66 GLN B CA 1
ATOM 2284 C C . GLN B 1 66 ? -13.453 2.416 4.477 1 95.88 66 GLN B C 1
ATOM 2286 O O . GLN B 1 66 ? -13.484 3.027 3.406 1 95.88 66 GLN B O 1
ATOM 2291 N N . ASN B 1 67 ? -14.094 1.347 4.68 1 85.88 67 ASN B N 1
ATOM 2292 C CA . ASN B 1 67 ? -14.492 0.455 3.594 1 85.88 67 ASN B CA 1
ATOM 2293 C C . ASN B 1 67 ? -15.812 0.885 2.971 1 85.88 67 ASN B C 1
ATOM 2295 O O . ASN B 1 67 ? -16.156 0.444 1.873 1 85.88 67 ASN B O 1
ATOM 2299 N N . THR B 1 68 ? -16.531 1.704 3.625 1 89.44 68 THR B N 1
ATOM 2300 C CA . THR B 1 68 ? -17.781 2.223 3.092 1 89.44 68 THR B CA 1
ATOM 2301 C C . THR B 1 68 ? -17.781 3.75 3.111 1 89.44 68 THR B C 1
ATOM 2303 O O . THR B 1 68 ? -17 4.367 3.826 1 89.44 68 THR B O 1
ATOM 2306 N N . ALA B 1 69 ? -18.6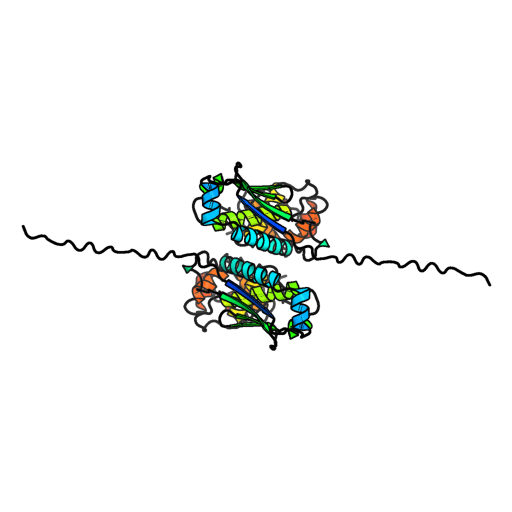72 4.285 2.357 1 90.19 69 ALA B N 1
ATOM 2307 C CA . ALA B 1 69 ? -18.766 5.742 2.283 1 90.19 69 ALA B CA 1
ATOM 2308 C C . ALA B 1 69 ? -19.094 6.336 3.648 1 90.19 69 ALA B C 1
ATOM 2310 O O . ALA B 1 69 ? -18.656 7.438 3.977 1 90.19 69 ALA B O 1
ATOM 2311 N N . ALA B 1 70 ? -19.797 5.609 4.473 1 91.12 70 ALA B N 1
ATOM 2312 C CA . ALA B 1 70 ? -20.219 6.098 5.781 1 91.12 70 ALA B CA 1
ATOM 2313 C C . ALA B 1 70 ? -19.031 6.219 6.734 1 91.12 70 ALA B C 1
ATOM 2315 O O . ALA B 1 70 ? -19.078 6.965 7.715 1 91.12 70 ALA B O 1
ATOM 2316 N N . ASP B 1 71 ? -17.922 5.516 6.438 1 93.12 71 ASP B N 1
ATOM 2317 C CA . ASP B 1 71 ? -16.766 5.469 7.324 1 93.12 71 ASP B CA 1
ATOM 2318 C C . ASP B 1 71 ? -15.805 6.625 7.039 1 93.12 71 ASP B C 1
ATOM 2320 O O . ASP B 1 71 ? -14.859 6.855 7.797 1 93.12 71 ASP B O 1
ATOM 2324 N N . ARG B 1 72 ? -16.062 7.297 5.922 1 95.44 72 ARG B N 1
ATOM 2325 C CA . ARG B 1 72 ? -15.062 8.273 5.52 1 95.44 72 ARG B CA 1
ATOM 2326 C C . ARG B 1 72 ? -15.688 9.648 5.309 1 95.44 72 ARG B C 1
ATOM 2328 O O . ARG B 1 72 ? -16.922 9.781 5.293 1 95.44 72 ARG B O 1
ATOM 2335 N N . LYS B 1 73 ? -14.844 10.695 5.211 1 96.56 73 LYS B N 1
ATOM 2336 C CA . LYS B 1 73 ? -15.281 12.047 4.879 1 96.56 73 LYS B CA 1
ATOM 2337 C C . LYS B 1 73 ? -15.914 12.094 3.492 1 96.56 73 LYS B C 1
ATOM 2339 O O . LYS B 1 73 ? -15.562 11.305 2.617 1 96.56 73 LYS B O 1
ATOM 2344 N N . THR B 1 74 ? -16.828 12.992 3.348 1 95.69 74 THR B N 1
ATOM 2345 C CA . THR B 1 74 ? -17.422 13.227 2.035 1 95.69 74 THR B CA 1
ATOM 2346 C C . THR B 1 74 ? -16.594 14.227 1.234 1 95.69 74 THR B C 1
ATOM 2348 O O . THR B 1 74 ? -16.562 15.414 1.556 1 95.69 74 THR B O 1
ATOM 2351 N N . VAL B 1 75 ? -15.867 13.758 0.356 1 97.25 75 VAL B N 1
ATOM 2352 C CA . VAL B 1 75 ? -15.023 14.555 -0.528 1 97.25 75 VAL B CA 1
ATOM 2353 C C . VAL B 1 75 ? -15.406 14.289 -1.983 1 97.25 75 VAL B C 1
ATOM 2355 O O . VAL B 1 75 ? -15.398 13.148 -2.438 1 97.25 75 VAL B O 1
ATOM 2358 N N . GLN B 1 76 ? -15.711 15.312 -2.713 1 96.62 76 GLN B N 1
ATOM 2359 C CA . GLN B 1 76 ? -16.156 15.141 -4.09 1 96.62 76 GLN B CA 1
ATOM 2360 C C . GLN B 1 76 ? -15 15.328 -5.07 1 96.62 76 GLN B C 1
ATOM 2362 O O . GLN B 1 76 ? -15.008 14.766 -6.164 1 96.62 76 GLN B O 1
ATOM 2367 N N . LYS B 1 77 ? -14.094 16.141 -4.621 1 98.31 77 LYS B N 1
ATOM 2368 C CA . LYS B 1 77 ? -13.008 16.5 -5.531 1 98.31 77 LYS B CA 1
ATOM 2369 C C . LYS B 1 77 ? -11.711 16.75 -4.766 1 98.31 77 LYS B C 1
ATOM 2371 O O . LYS B 1 77 ? -11.719 17.391 -3.711 1 98.31 77 LYS B O 1
ATOM 2376 N N . VAL B 1 78 ? -10.625 16.203 -5.242 1 98.81 78 VAL B N 1
ATOM 2377 C CA . VAL B 1 78 ? -9.281 16.5 -4.773 1 98.81 78 VAL B CA 1
ATOM 2378 C C . VAL B 1 78 ? -8.469 17.125 -5.902 1 98.81 78 VAL B C 1
ATOM 2380 O O . VAL B 1 78 ? -8.414 16.594 -7.012 1 98.81 78 VAL B O 1
ATOM 2383 N N . THR B 1 79 ? -7.871 18.281 -5.699 1 98.88 79 THR B N 1
ATOM 2384 C CA . THR B 1 79 ? -7.078 18.984 -6.707 1 98.88 79 THR B CA 1
ATOM 2385 C C . THR B 1 79 ? -5.617 19.062 -6.289 1 98.88 79 THR B C 1
ATOM 2387 O O . THR B 1 79 ? -5.305 19.5 -5.18 1 98.88 79 THR B O 1
ATOM 2390 N N . LEU B 1 80 ? -4.762 18.562 -7.105 1 98.94 80 LEU B N 1
ATOM 2391 C CA . LEU B 1 80 ? -3.33 18.812 -6.953 1 98.94 80 LEU B CA 1
ATOM 2392 C C . LEU B 1 80 ? -2.906 20.062 -7.707 1 98.94 80 LEU B C 1
ATOM 2394 O O . LEU B 1 80 ? -3.217 20.219 -8.891 1 98.94 80 LEU B O 1
ATOM 2398 N N . ILE B 1 81 ? -2.225 20.922 -7.074 1 98.94 81 ILE B N 1
ATOM 2399 C CA . ILE B 1 81 ? -1.738 22.172 -7.652 1 98.94 81 ILE B CA 1
ATOM 2400 C C . ILE B 1 81 ? -0.226 22.266 -7.465 1 98.94 81 ILE B C 1
ATOM 2402 O O . ILE B 1 81 ? 0.262 22.328 -6.332 1 98.94 81 ILE B O 1
ATOM 2406 N N . ILE B 1 82 ? 0.515 22.234 -8.523 1 98.88 82 ILE B N 1
ATOM 2407 C CA . ILE B 1 82 ? 1.927 22.594 -8.477 1 98.88 82 ILE B CA 1
ATOM 2408 C C . ILE B 1 82 ? 2.066 24.109 -8.43 1 98.88 82 ILE B C 1
ATOM 2410 O O . ILE B 1 82 ? 1.665 24.812 -9.359 1 98.88 82 ILE B O 1
ATOM 2414 N N . ASP B 1 83 ? 2.59 24.562 -7.312 1 97.62 83 ASP B N 1
ATOM 2415 C CA . ASP B 1 83 ? 2.471 25.969 -6.961 1 97.62 83 ASP B CA 1
ATOM 2416 C C . ASP B 1 83 ? 3.818 26.547 -6.531 1 97.62 83 ASP B C 1
ATOM 2418 O O . ASP B 1 83 ? 4.77 25.797 -6.293 1 97.62 83 ASP B O 1
ATOM 2422 N N . ASN B 1 84 ? 3.902 27.922 -6.605 1 96.94 84 ASN B N 1
ATOM 2423 C CA . ASN B 1 84 ? 5.062 28.609 -6.062 1 96.94 84 ASN B CA 1
ATOM 2424 C C . ASN B 1 84 ? 4.883 28.938 -4.582 1 96.94 84 ASN B C 1
ATOM 2426 O O . ASN B 1 84 ? 4.535 30.062 -4.223 1 96.94 84 ASN B O 1
ATOM 2430 N N . ILE B 1 85 ? 5.164 27.984 -3.812 1 97.12 85 ILE B N 1
ATOM 2431 C CA . ILE B 1 85 ? 5.035 28.125 -2.365 1 97.12 85 ILE B CA 1
ATOM 2432 C C . ILE B 1 85 ? 6.371 27.812 -1.695 1 97.12 85 ILE B C 1
ATOM 2434 O O . ILE B 1 85 ? 7.277 27.266 -2.33 1 97.12 85 ILE B O 1
ATOM 2438 N N . THR B 1 86 ? 6.473 28.203 -0.464 1 96.38 86 THR B N 1
ATOM 2439 C CA . THR B 1 86 ? 7.629 27.812 0.343 1 96.38 86 THR B CA 1
ATOM 2440 C C . THR B 1 86 ? 7.445 26.422 0.934 1 96.38 86 THR B C 1
ATOM 2442 O O . THR B 1 86 ? 6.324 25.906 0.993 1 96.38 86 THR B O 1
ATOM 2445 N N . GLY B 1 87 ? 8.508 25.812 1.267 1 97.56 87 GLY B N 1
ATOM 2446 C CA . GLY B 1 87 ? 8.422 24.469 1.817 1 97.56 87 GLY B CA 1
ATOM 2447 C C . GLY B 1 87 ? 8.242 23.406 0.756 1 97.56 87 GLY B C 1
ATOM 2448 O O . GLY B 1 87 ? 8.656 23.578 -0.39 1 97.56 87 GLY B O 1
ATOM 2449 N N . VAL B 1 88 ? 7.672 22.297 1.175 1 98.38 88 VAL B N 1
ATOM 2450 C CA . VAL B 1 88 ? 7.566 21.141 0.282 1 98.38 88 VAL B CA 1
ATOM 2451 C C . VAL B 1 88 ? 6.145 21.047 -0.264 1 98.38 88 VAL B C 1
ATOM 2453 O O . VAL B 1 88 ? 5.938 21.047 -1.479 1 98.38 88 VAL B O 1
ATOM 2456 N N . ALA B 1 89 ? 5.121 20.938 0.626 1 98.88 89 ALA B N 1
ATOM 2457 C CA . ALA B 1 89 ? 3.729 20.734 0.24 1 98.88 89 ALA B CA 1
ATOM 2458 C C . ALA B 1 89 ? 2.793 20.969 1.424 1 98.88 89 ALA B C 1
ATOM 2460 O O . ALA B 1 89 ? 3.234 21 2.574 1 98.88 89 ALA B O 1
ATOM 2461 N N . TYR B 1 90 ? 1.521 21.141 1.173 1 98.56 90 TYR B N 1
ATOM 2462 C CA . TYR B 1 90 ? 0.487 21.156 2.201 1 98.56 90 TYR B CA 1
ATOM 2463 C C . TYR B 1 90 ? -0.873 20.797 1.616 1 98.56 90 TYR B C 1
ATOM 2465 O O . TYR B 1 90 ? -1.068 20.859 0.4 1 98.56 90 TYR B O 1
ATOM 2473 N N . ALA B 1 91 ? -1.804 20.422 2.453 1 98.56 91 ALA B N 1
ATOM 2474 C CA . ALA B 1 91 ? -3.186 20.141 2.076 1 98.56 91 ALA B CA 1
ATOM 2475 C C . ALA B 1 91 ? -4.156 21.062 2.811 1 98.56 91 ALA B C 1
ATOM 2477 O O . ALA B 1 91 ? -3.998 21.312 4.008 1 98.56 91 ALA B O 1
ATOM 2478 N N . SER B 1 92 ? -5.062 21.609 2.141 1 97.69 92 SER B N 1
ATOM 2479 C CA . SER B 1 92 ? -6.117 22.453 2.678 1 97.69 92 SER B CA 1
ATOM 2480 C C . SER B 1 92 ? -7.328 22.484 1.752 1 97.69 92 SER B C 1
ATOM 2482 O O . SER B 1 92 ? -7.184 22.609 0.534 1 97.69 92 SER B O 1
ATOM 2484 N N . ASN B 1 93 ? -8.562 22.297 2.287 1 97.19 93 ASN B N 1
ATOM 2485 C CA . ASN B 1 93 ? -9.805 22.391 1.526 1 97.19 93 ASN B CA 1
ATOM 2486 C C . ASN B 1 93 ? -9.82 21.406 0.357 1 97.19 93 ASN B C 1
ATOM 2488 O O . ASN B 1 93 ? -10.148 21.781 -0.77 1 97.19 93 ASN B O 1
ATOM 2492 N N . ASN B 1 94 ? -9.344 20.219 0.58 1 98.12 94 ASN B N 1
ATOM 2493 C CA . ASN B 1 94 ? -9.289 19.125 -0.388 1 98.12 94 ASN B CA 1
ATOM 2494 C C . ASN B 1 94 ? -8.391 19.484 -1.575 1 98.12 94 ASN B C 1
ATOM 2496 O O . ASN B 1 94 ? -8.562 18.922 -2.664 1 98.12 94 ASN B O 1
ATOM 2500 N N . GLU B 1 95 ? -7.555 20.438 -1.378 1 98.81 95 GLU B N 1
ATOM 2501 C CA . GLU B 1 95 ? -6.484 20.75 -2.318 1 98.81 95 GLU B CA 1
ATOM 2502 C C . GLU B 1 95 ? -5.125 20.344 -1.757 1 98.81 95 GLU B C 1
ATOM 2504 O O . GLU B 1 95 ? -4.867 20.5 -0.561 1 98.81 95 GLU B O 1
ATOM 2509 N N . ILE B 1 96 ? -4.324 19.875 -2.619 1 98.94 96 ILE B N 1
ATOM 2510 C CA . ILE B 1 96 ? -2.936 19.562 -2.307 1 98.94 96 ILE B CA 1
ATOM 2511 C C . ILE B 1 96 ? -2.008 20.484 -3.094 1 98.94 96 ILE B C 1
ATOM 2513 O O . ILE B 1 96 ? -2.053 20.516 -4.324 1 98.94 96 ILE B O 1
ATOM 2517 N N . HIS B 1 97 ? -1.244 21.234 -2.414 1 98.94 97 HIS B N 1
ATOM 2518 C CA . HIS B 1 97 ? -0.264 22.125 -3.029 1 98.94 97 HIS B CA 1
ATOM 2519 C C . HIS B 1 97 ? 1.15 21.578 -2.873 1 98.94 97 HIS B C 1
ATOM 2521 O O . HIS B 1 97 ? 1.555 21.188 -1.772 1 98.94 97 HIS B O 1
ATOM 2527 N N . VAL B 1 98 ? 1.877 21.5 -3.939 1 98.94 98 VAL B N 1
ATOM 2528 C CA . VAL B 1 98 ? 3.27 21.062 -3.932 1 98.94 98 VAL B CA 1
ATOM 2529 C C . VAL B 1 98 ? 4.16 22.156 -4.504 1 98.94 98 VAL B C 1
ATOM 2531 O O . VAL B 1 98 ? 3.826 22.781 -5.52 1 98.94 98 VAL B O 1
ATOM 2534 N N . SER B 1 99 ? 5.25 22.375 -3.93 1 98.88 99 SER B N 1
ATOM 2535 C CA . SER B 1 99 ? 6.164 23.453 -4.277 1 98.88 99 SER B CA 1
ATOM 2536 C C . SER B 1 99 ? 6.914 23.141 -5.57 1 98.88 99 SER B C 1
ATOM 2538 O O . SER B 1 99 ? 7.668 22.172 -5.645 1 98.88 99 SER B O 1
ATOM 2540 N N . ALA B 1 100 ? 6.781 24.016 -6.508 1 98.81 100 ALA B N 1
ATOM 2541 C CA . ALA B 1 100 ? 7.57 23.922 -7.73 1 98.81 100 ALA B CA 1
ATOM 2542 C C . ALA B 1 100 ? 9.062 24.078 -7.438 1 98.81 100 ALA B C 1
ATOM 2544 O O . ALA B 1 100 ? 9.898 23.406 -8.062 1 98.81 100 ALA B O 1
ATOM 2545 N N . GLY B 1 101 ? 9.344 25.016 -6.555 1 98.62 101 GLY B N 1
ATOM 2546 C CA . GLY B 1 101 ? 10.742 25.203 -6.172 1 98.62 101 GLY B CA 1
ATOM 2547 C C . GLY B 1 101 ? 11.359 23.938 -5.594 1 98.62 101 GLY B C 1
ATOM 2548 O O . GLY B 1 101 ? 12.516 23.625 -5.883 1 98.62 101 GLY B O 1
ATOM 2549 N N . TYR B 1 102 ? 10.609 23.203 -4.75 1 98.69 102 TYR B N 1
ATOM 2550 C CA . TYR B 1 102 ? 11.086 21.953 -4.199 1 98.69 102 TYR B CA 1
ATOM 2551 C C . TYR B 1 102 ? 11.336 20.922 -5.305 1 98.69 102 TYR B C 1
ATOM 2553 O O . TYR B 1 102 ? 12.367 20.25 -5.309 1 98.69 102 TYR B O 1
ATOM 2561 N N . ILE B 1 103 ? 10.453 20.797 -6.246 1 98.81 103 ILE B N 1
ATOM 2562 C CA . ILE B 1 103 ? 10.602 19.891 -7.375 1 98.81 103 ILE B CA 1
ATOM 2563 C C . ILE B 1 103 ? 11.867 20.234 -8.156 1 98.81 103 ILE B C 1
ATOM 2565 O O . ILE B 1 103 ? 12.648 19.359 -8.5 1 98.81 103 ILE B O 1
ATOM 2569 N N . ALA B 1 104 ? 12.078 21.516 -8.398 1 98.62 104 ALA B N 1
ATOM 2570 C CA . ALA B 1 104 ? 13.227 21.969 -9.18 1 98.62 104 ALA B CA 1
ATOM 2571 C C . ALA B 1 104 ? 14.531 21.578 -8.508 1 98.62 104 ALA B C 1
ATOM 2573 O O . ALA B 1 104 ? 15.5 21.203 -9.172 1 98.62 104 ALA B O 1
ATOM 2574 N N . GLY B 1 105 ? 14.523 21.672 -7.258 1 98.12 105 GLY B N 1
ATOM 2575 C CA . GLY B 1 105 ? 15.781 21.547 -6.539 1 98.12 105 GLY B CA 1
ATOM 2576 C C . GLY B 1 105 ? 16.047 20.156 -6.023 1 98.12 105 GLY B C 1
ATOM 2577 O O . GLY B 1 105 ? 17.109 19.875 -5.461 1 98.12 105 GLY B O 1
ATOM 2578 N N . TYR B 1 106 ? 15.117 19.219 -6.113 1 97.81 106 TYR B N 1
ATOM 2579 C CA . TYR B 1 106 ? 15.266 17.891 -5.52 1 97.81 106 TYR B CA 1
ATOM 2580 C C . TYR B 1 106 ? 16.359 17.109 -6.23 1 97.81 106 TYR B C 1
ATOM 2582 O O . TYR B 1 106 ? 16.328 16.969 -7.453 1 97.81 106 TYR B O 1
ATOM 2590 N N . SER B 1 107 ? 17.25 16.578 -5.332 1 96.06 107 SER B N 1
ATOM 2591 C CA . SER B 1 107 ? 18.328 15.75 -5.871 1 96.06 107 SER B CA 1
ATOM 2592 C C . SER B 1 107 ? 17.938 14.273 -5.844 1 96.06 107 SER B C 1
ATOM 2594 O O . SER B 1 107 ? 17.406 13.781 -4.84 1 96.06 107 SER B O 1
ATOM 2596 N N . GLY B 1 108 ? 17.781 13.531 -6.883 1 94.75 108 GLY B N 1
ATOM 2597 C CA . GLY B 1 108 ? 17.438 12.117 -6.93 1 94.75 108 GLY B CA 1
ATOM 2598 C C . GLY B 1 108 ? 16.203 11.836 -7.773 1 94.75 108 GLY B C 1
ATOM 2599 O O . GLY B 1 108 ? 15.922 12.547 -8.734 1 94.75 108 GLY B O 1
ATOM 2600 N N . ASP B 1 109 ? 15.469 10.797 -7.355 1 96 109 ASP B N 1
ATOM 2601 C CA . ASP B 1 109 ? 14.266 10.398 -8.078 1 96 109 ASP B CA 1
ATOM 2602 C C . ASP B 1 109 ? 13.07 11.258 -7.664 1 96 109 ASP B C 1
ATOM 2604 O O . ASP B 1 109 ? 12.328 10.898 -6.754 1 96 109 ASP B O 1
ATOM 2608 N N . VAL B 1 110 ? 12.875 12.359 -8.367 1 98.06 110 VAL B N 1
ATOM 2609 C CA . VAL B 1 110 ? 11.875 13.352 -7.996 1 98.06 110 VAL B CA 1
ATOM 2610 C C . VAL B 1 110 ? 10.477 12.75 -8.133 1 98.06 110 VAL B C 1
ATOM 2612 O O . VAL B 1 110 ? 9.578 13.086 -7.359 1 98.06 110 VAL B O 1
ATOM 2615 N N . LYS B 1 111 ? 10.25 11.906 -9.062 1 97.56 111 LYS B N 1
ATOM 2616 C CA . LYS B 1 111 ? 8.945 11.273 -9.25 1 97.56 111 LYS B CA 1
ATOM 2617 C C . LYS B 1 111 ? 8.57 10.43 -8.031 1 97.56 111 LYS B C 1
ATOM 2619 O O . LYS B 1 111 ? 7.449 10.516 -7.531 1 97.56 111 LYS B O 1
ATOM 2624 N N . ARG B 1 112 ? 9.469 9.625 -7.508 1 97.38 112 ARG B N 1
ATOM 2625 C CA . ARG B 1 112 ? 9.234 8.828 -6.309 1 97.38 112 ARG B CA 1
ATOM 2626 C C . ARG B 1 112 ? 8.992 9.719 -5.094 1 97.38 112 ARG B C 1
ATOM 2628 O O . ARG B 1 112 ? 8.086 9.461 -4.301 1 97.38 112 ARG B O 1
ATOM 2635 N N . GLU B 1 113 ? 9.852 10.734 -4.98 1 98.38 113 GLU B N 1
ATOM 2636 C CA . GLU B 1 113 ? 9.711 11.656 -3.859 1 98.38 113 GLU B CA 1
ATOM 2637 C C . GLU B 1 113 ? 8.336 12.305 -3.84 1 98.38 113 GLU B C 1
ATOM 2639 O O . GLU B 1 113 ? 7.652 12.305 -2.812 1 98.38 113 GLU B O 1
ATOM 2644 N N . ILE B 1 114 ? 7.891 12.789 -4.969 1 98.81 114 ILE B N 1
ATOM 2645 C CA . ILE B 1 114 ? 6.625 13.508 -5.023 1 98.81 114 ILE B CA 1
ATOM 2646 C C . ILE B 1 114 ? 5.465 12.523 -4.855 1 98.81 114 ILE B C 1
ATOM 2648 O O . ILE B 1 114 ? 4.449 12.852 -4.242 1 98.81 114 ILE B O 1
ATOM 2652 N N . SER B 1 115 ? 5.629 11.273 -5.301 1 98.75 115 SER B N 1
ATOM 2653 C CA . SER B 1 115 ? 4.621 10.258 -5.008 1 98.75 115 SER B CA 1
ATOM 2654 C C . SER B 1 115 ? 4.43 10.086 -3.506 1 98.75 115 SER B C 1
ATOM 2656 O O . SER B 1 115 ? 3.297 10.07 -3.018 1 98.75 115 SER B O 1
ATOM 2658 N N . GLY B 1 116 ? 5.543 9.953 -2.775 1 98.81 116 GLY B N 1
ATOM 2659 C CA . GLY B 1 116 ? 5.461 9.859 -1.326 1 98.81 116 GLY B CA 1
ATOM 2660 C C . GLY B 1 116 ? 4.816 11.07 -0.686 1 98.81 116 GLY B C 1
ATOM 2661 O O . GLY B 1 116 ? 4.008 10.938 0.235 1 98.81 116 GLY B O 1
ATOM 2662 N N . VAL B 1 117 ? 5.148 12.25 -1.193 1 98.94 117 VAL B N 1
ATOM 2663 C CA . VAL B 1 117 ? 4.559 13.5 -0.715 1 98.94 117 VAL B CA 1
ATOM 2664 C C . VAL B 1 117 ? 3.049 13.477 -0.945 1 98.94 117 VAL B C 1
ATOM 2666 O O . VAL B 1 117 ? 2.275 13.883 -0.073 1 98.94 117 VAL B O 1
ATOM 2669 N N . LEU B 1 118 ? 2.627 13.016 -2.102 1 98.94 118 LEU B N 1
ATOM 2670 C CA . LEU B 1 118 ? 1.205 12.977 -2.42 1 98.94 118 LEU B CA 1
ATOM 2671 C C . LEU B 1 118 ? 0.471 11.992 -1.509 1 98.94 118 LEU B C 1
ATOM 2673 O O . LEU B 1 118 ? -0.66 12.258 -1.093 1 98.94 118 LEU B O 1
ATOM 2677 N N . TYR B 1 119 ? 1.038 10.805 -1.171 1 98.94 119 TYR B N 1
ATOM 2678 C CA . TYR B 1 119 ? 0.432 9.891 -0.208 1 98.94 119 TYR B CA 1
ATOM 2679 C C . TYR B 1 119 ? 0.292 10.555 1.157 1 98.94 119 TYR B C 1
ATOM 2681 O O . TYR B 1 119 ? -0.752 10.438 1.805 1 98.94 119 TYR B O 1
ATOM 2689 N N . HIS B 1 120 ? 1.328 11.305 1.584 1 98.94 120 HIS B N 1
ATOM 2690 C CA . HIS B 1 120 ? 1.284 12.055 2.832 1 98.94 120 HIS B CA 1
ATOM 2691 C C . HIS B 1 120 ? 0.168 13.094 2.812 1 98.94 120 HIS B C 1
ATOM 2693 O O . HIS B 1 120 ? -0.704 13.094 3.684 1 98.94 120 HIS B O 1
ATOM 2699 N N . GLU B 1 121 ? 0.146 13.93 1.727 1 98.94 121 GLU B N 1
ATOM 2700 C CA . GLU B 1 121 ? -0.821 15.023 1.661 1 98.94 121 GLU B CA 1
ATOM 2701 C C . GLU B 1 121 ? -2.24 14.492 1.484 1 98.94 121 GLU B C 1
ATOM 2703 O O . GLU B 1 121 ? -3.195 15.078 1.996 1 98.94 121 GLU B O 1
ATOM 2708 N N . SER B 1 122 ? -2.385 13.445 0.71 1 98.94 122 SER B N 1
ATOM 2709 C CA . SER B 1 122 ? -3.703 12.836 0.554 1 98.94 122 SER B CA 1
ATOM 2710 C C . SER B 1 122 ? -4.246 12.344 1.891 1 98.94 122 SER B C 1
ATOM 2712 O O . SER B 1 122 ? -5.457 12.359 2.119 1 98.94 122 SER B O 1
ATOM 2714 N N . THR B 1 123 ? -3.383 11.867 2.775 1 98.94 123 THR B N 1
ATOM 2715 C CA . THR B 1 123 ? -3.82 11.422 4.094 1 98.94 123 THR B CA 1
ATOM 2716 C C . THR B 1 123 ? -4.539 12.555 4.832 1 98.94 123 THR B C 1
ATOM 2718 O O . THR B 1 123 ? -5.562 12.32 5.48 1 98.94 123 THR B O 1
ATOM 2721 N N . HIS B 1 124 ? -4.043 13.742 4.703 1 98.94 124 HIS B N 1
ATOM 2722 C CA . HIS B 1 124 ? -4.656 14.883 5.363 1 98.94 124 HIS B CA 1
ATOM 2723 C C . HIS B 1 124 ? -6.07 15.133 4.84 1 98.94 124 HIS B C 1
ATOM 2725 O O . HIS B 1 124 ? -6.906 15.695 5.547 1 98.94 124 HIS B O 1
ATOM 2731 N N . VAL B 1 125 ? -6.371 14.75 3.625 1 98.69 125 VAL B N 1
ATOM 2732 C CA . VAL B 1 125 ? -7.711 14.891 3.059 1 98.69 125 VAL B CA 1
ATOM 2733 C C . VAL B 1 125 ? -8.672 13.945 3.773 1 98.69 125 VAL B C 1
ATOM 2735 O O . VAL B 1 125 ? -9.828 14.297 4.031 1 98.69 125 VAL B O 1
ATOM 2738 N N . TRP B 1 126 ? -8.18 12.758 4.191 1 98.5 126 TRP B N 1
ATOM 2739 C CA . TRP B 1 126 ? -9.086 11.68 4.562 1 98.5 126 TRP B CA 1
ATOM 2740 C C . TRP B 1 126 ? -9.047 11.422 6.066 1 98.5 126 TRP B C 1
ATOM 2742 O O . TRP B 1 126 ? -9.969 10.836 6.629 1 98.5 126 TRP B O 1
ATOM 2752 N N . GLN B 1 127 ? -7.949 11.781 6.789 1 98.81 127 GLN B N 1
ATOM 2753 C CA . GLN B 1 127 ? -7.832 11.477 8.211 1 98.81 127 GLN B CA 1
ATOM 2754 C C . GLN B 1 127 ? -8.688 12.422 9.047 1 98.81 127 GLN B C 1
ATOM 2756 O O . GLN B 1 127 ? -8.977 13.547 8.625 1 98.81 127 GLN B O 1
ATOM 2761 N N . TRP B 1 128 ? -9.055 11.914 10.148 1 98.56 128 TRP B N 1
ATOM 2762 C CA . TRP B 1 128 ? -9.625 12.789 11.164 1 98.56 128 TRP B CA 1
ATOM 2763 C C . TRP B 1 128 ? -8.531 13.438 12.008 1 98.56 128 TRP B C 1
ATOM 2765 O O . TRP B 1 128 ? -7.379 13 11.977 1 98.56 128 TRP B O 1
ATOM 2775 N N . ASN B 1 129 ? -8.922 14.578 12.727 1 98.31 129 ASN B N 1
ATOM 2776 C CA . ASN B 1 129 ? -7.887 15.289 13.469 1 98.31 129 ASN B CA 1
ATOM 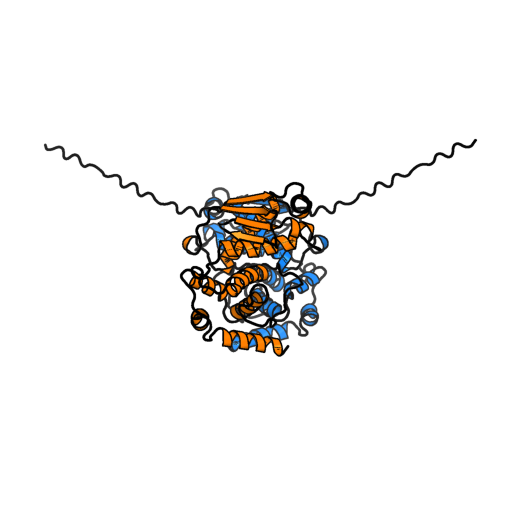2777 C C . ASN B 1 129 ? -8.359 15.672 14.867 1 98.31 129 ASN B C 1
ATOM 2779 O O . ASN B 1 129 ? -7.867 16.641 15.453 1 98.31 129 ASN B O 1
ATOM 2783 N N . GLY B 1 130 ? -9.43 14.969 15.32 1 98.25 130 GLY B N 1
ATOM 2784 C CA . GLY B 1 130 ? -9.945 15.234 16.656 1 98.25 130 GLY B CA 1
ATOM 2785 C C . GLY B 1 130 ? -10.648 16.562 16.781 1 98.25 130 GLY B C 1
ATOM 2786 O O . GLY B 1 130 ? -10.555 17.234 17.812 1 98.25 130 GLY B O 1
ATOM 2787 N N . ASN B 1 131 ? -11.281 17 15.711 1 96.94 131 ASN B N 1
ATOM 2788 C CA . ASN B 1 131 ? -11.859 18.328 15.672 1 96.94 131 ASN B CA 1
ATOM 2789 C C . ASN B 1 131 ? -10.828 19.406 16.016 1 96.94 131 ASN B C 1
ATOM 2791 O O . ASN B 1 131 ? -11.109 20.312 16.797 1 96.94 131 ASN B O 1
ATOM 2795 N N . GLY B 1 132 ? -9.656 19.188 15.555 1 97.19 132 GLY B N 1
ATOM 2796 C CA . GLY B 1 132 ? -8.578 20.141 15.727 1 97.19 132 GLY B CA 1
ATOM 2797 C C . GLY B 1 132 ? -7.859 20 17.062 1 97.19 132 GLY B C 1
ATOM 2798 O O . GLY B 1 132 ? -6.945 20.766 17.359 1 97.19 132 GLY B O 1
ATOM 2799 N N . GLN B 1 133 ? -8.148 18.984 17.859 1 98.12 133 GLN B N 1
ATOM 2800 C CA . GLN B 1 133 ? -7.629 18.859 19.219 1 98.12 133 GLN B CA 1
ATOM 2801 C C . GLN B 1 133 ? -6.438 17.906 19.266 1 98.12 133 GLN B C 1
ATOM 2803 O O . GLN B 1 133 ? -5.707 17.875 20.25 1 98.12 133 GLN B O 1
ATOM 2808 N N . ALA B 1 134 ? -6.281 17.078 18.266 1 98.62 134 ALA B N 1
ATOM 2809 C CA . ALA B 1 134 ? -5.184 16.125 18.266 1 98.62 134 ALA B CA 1
ATOM 2810 C C . ALA B 1 134 ? -3.834 16.828 18.156 1 98.62 134 ALA B C 1
ATOM 2812 O O . ALA B 1 134 ? -3.703 17.812 17.438 1 98.62 134 ALA B O 1
ATOM 2813 N N . PRO B 1 135 ? -2.799 16.266 18.859 1 98.44 135 PRO B N 1
ATOM 2814 C CA . PRO B 1 135 ? -1.467 16.844 18.672 1 98.44 135 PRO B CA 1
ATOM 2815 C C . PRO B 1 135 ? -1.038 16.875 17.203 1 98.44 135 PRO B C 1
ATOM 2817 O O . PRO B 1 135 ? -1.237 15.898 16.484 1 98.44 135 PRO B O 1
ATOM 2820 N N . GLY B 1 136 ? -0.461 18.062 16.781 1 98.62 136 GLY B N 1
ATOM 2821 C CA . GLY B 1 136 ? -0.007 18.172 15.406 1 98.62 136 GLY B CA 1
ATOM 2822 C C . GLY B 1 136 ? 0.96 17.078 15 1 98.62 136 GLY B C 1
ATOM 2823 O O . GLY B 1 136 ? 0.908 16.594 13.875 1 98.62 136 GLY B O 1
ATOM 2824 N N . GLY B 1 137 ? 1.883 16.766 15.914 1 98.81 137 GLY B N 1
ATOM 2825 C CA . GLY B 1 137 ? 2.836 15.695 15.641 1 98.81 137 GLY B CA 1
ATOM 2826 C C . GLY B 1 137 ? 2.174 14.367 15.344 1 98.81 137 GLY B C 1
ATOM 2827 O O . GLY B 1 137 ? 2.668 13.594 14.516 1 98.81 137 GLY B O 1
ATOM 2828 N N . LEU B 1 138 ? 1.064 14.039 16.031 1 98.88 138 LEU B N 1
ATOM 2829 C CA . LEU B 1 138 ? 0.316 12.82 15.773 1 98.88 138 LEU B CA 1
ATOM 2830 C C . LEU B 1 138 ? -0.295 12.844 14.375 1 98.88 138 LEU B C 1
ATOM 2832 O O . LEU B 1 138 ? -0.216 11.859 13.641 1 98.88 138 LEU B O 1
ATOM 2836 N N . ILE B 1 139 ? -0.915 13.992 13.984 1 98.94 139 ILE B N 1
ATOM 2837 C CA . ILE B 1 139 ? -1.553 14.148 12.68 1 98.94 139 ILE B CA 1
ATOM 2838 C C . ILE B 1 139 ? -0.517 13.969 11.578 1 98.94 139 ILE B C 1
ATOM 2840 O O . ILE B 1 139 ? -0.736 13.203 10.633 1 98.94 139 ILE B O 1
ATOM 2844 N N . GLU B 1 140 ? 0.643 14.586 11.766 1 98.94 140 GLU B N 1
ATOM 2845 C CA . GLU B 1 140 ? 1.727 14.438 10.797 1 98.94 140 GLU B CA 1
ATOM 2846 C C . GLU B 1 140 ? 2.293 13.023 10.812 1 98.94 140 GLU B C 1
ATOM 2848 O O . GLU B 1 140 ? 2.693 12.5 9.766 1 98.94 140 GLU B O 1
ATOM 2853 N N . GLY B 1 141 ? 2.369 12.422 11.953 1 98.94 141 GLY B N 1
ATOM 2854 C CA . GLY B 1 141 ? 2.842 11.055 12.086 1 98.94 141 GLY B CA 1
ATOM 2855 C C . GLY B 1 141 ? 1.962 10.047 11.367 1 98.94 141 GLY B C 1
ATOM 2856 O O . GLY B 1 141 ? 2.463 9.117 10.727 1 98.94 141 GLY B O 1
ATOM 2857 N N . ILE B 1 142 ? 0.628 10.219 11.492 1 98.94 142 ILE B N 1
ATOM 2858 C CA . ILE B 1 142 ? -0.306 9.336 10.805 1 98.94 142 ILE B CA 1
ATOM 2859 C C . ILE B 1 142 ? -0.122 9.477 9.297 1 98.94 142 ILE B C 1
ATOM 2861 O O . ILE B 1 142 ? -0.133 8.477 8.57 1 98.94 142 ILE B O 1
ATOM 2865 N N . ALA B 1 143 ? 0.024 10.711 8.812 1 98.94 143 ALA B N 1
ATOM 2866 C CA . ALA B 1 143 ? 0.25 10.93 7.383 1 98.94 143 ALA B CA 1
ATOM 2867 C C . ALA B 1 143 ? 1.517 10.219 6.914 1 98.94 143 ALA B C 1
ATOM 2869 O O . ALA B 1 143 ? 1.511 9.539 5.883 1 98.94 143 ALA B O 1
ATOM 2870 N N . ASP B 1 144 ? 2.607 10.32 7.676 1 98.94 144 ASP B N 1
ATOM 2871 C CA . ASP B 1 144 ? 3.852 9.656 7.301 1 98.94 144 ASP B CA 1
ATOM 2872 C C . ASP B 1 144 ? 3.754 8.148 7.52 1 98.94 144 ASP B C 1
ATOM 2874 O O . ASP B 1 144 ? 4.449 7.375 6.859 1 98.94 144 ASP B O 1
ATOM 2878 N N . TYR B 1 145 ? 2.916 7.695 8.438 1 98.94 145 TYR B N 1
ATOM 2879 C CA . TYR B 1 145 ? 2.664 6.266 8.57 1 98.94 145 TYR B CA 1
ATOM 2880 C C . TYR B 1 145 ? 2.09 5.688 7.281 1 98.94 145 TYR B C 1
ATOM 2882 O O . TYR B 1 145 ? 2.51 4.617 6.828 1 98.94 145 TYR B O 1
ATOM 2890 N N . VAL B 1 146 ? 1.136 6.395 6.684 1 98.94 146 VAL B N 1
ATOM 2891 C CA . VAL B 1 146 ? 0.571 5.977 5.406 1 98.94 146 VAL B CA 1
ATOM 2892 C C . VAL B 1 146 ? 1.669 5.93 4.344 1 98.94 146 VAL B C 1
ATOM 2894 O O . VAL B 1 146 ? 1.778 4.957 3.594 1 98.94 146 VAL B O 1
ATOM 2897 N N . ARG B 1 147 ? 2.488 7.035 4.293 1 98.88 147 ARG B N 1
ATOM 2898 C CA . ARG B 1 147 ? 3.609 7.094 3.357 1 98.88 147 ARG B CA 1
ATOM 2899 C C . ARG B 1 147 ? 4.547 5.906 3.553 1 98.88 147 ARG B C 1
ATOM 2901 O O . ARG B 1 147 ? 4.977 5.285 2.58 1 98.88 147 ARG B O 1
ATOM 2908 N N . LEU B 1 148 ? 4.84 5.539 4.82 1 98.62 148 LEU B N 1
ATOM 2909 C CA . LEU B 1 148 ? 5.695 4.418 5.191 1 98.62 148 LEU B CA 1
ATOM 2910 C C . LEU B 1 148 ? 5.105 3.102 4.699 1 98.62 148 LEU B C 1
ATOM 2912 O O . LEU B 1 148 ? 5.785 2.328 4.02 1 98.62 148 LEU B O 1
ATOM 2916 N N . LYS B 1 149 ? 3.791 2.883 4.973 1 98.19 149 LYS B N 1
ATOM 2917 C CA . LYS B 1 149 ? 3.143 1.618 4.633 1 98.19 149 LYS B CA 1
ATOM 2918 C C . LYS B 1 149 ? 2.986 1.468 3.123 1 98.19 149 LYS B C 1
ATOM 2920 O O . LYS B 1 149 ? 2.926 0.349 2.607 1 98.19 149 LYS B O 1
ATOM 2925 N N . ALA B 1 150 ? 2.99 2.59 2.408 1 98.44 150 ALA B N 1
ATOM 2926 C CA . ALA B 1 150 ? 2.854 2.562 0.954 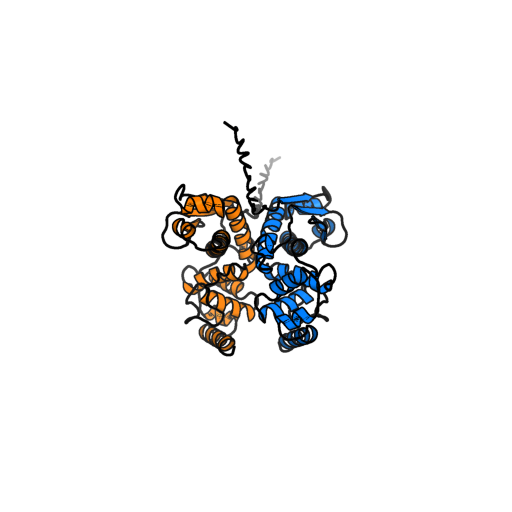1 98.44 150 ALA B CA 1
ATOM 2927 C C . ALA B 1 150 ? 4.195 2.295 0.281 1 98.44 150 ALA B C 1
ATOM 2929 O O . ALA B 1 150 ? 4.262 2.094 -0.934 1 98.44 150 ALA B O 1
ATOM 2930 N N . GLY B 1 151 ? 5.332 2.348 1.064 1 97.06 151 GLY B N 1
ATOM 2931 C CA . GLY B 1 151 ? 6.637 1.996 0.525 1 97.06 151 GLY B CA 1
ATOM 2932 C C . GLY B 1 151 ? 7.398 3.189 -0.022 1 97.06 151 GLY B C 1
ATOM 2933 O O . GLY B 1 151 ? 8.297 3.033 -0.852 1 97.06 151 GLY B O 1
ATOM 2934 N N . PHE B 1 152 ? 7.035 4.43 0.413 1 97.94 152 PHE B N 1
ATOM 2935 C CA . PHE B 1 152 ? 7.656 5.637 -0.116 1 97.94 152 PHE B CA 1
ATOM 2936 C C . PHE B 1 152 ? 8.578 6.266 0.92 1 97.94 152 PHE B C 1
ATOM 2938 O O . PHE B 1 152 ? 8.664 7.492 1.017 1 97.94 152 PHE B O 1
ATOM 2945 N N . VAL B 1 153 ? 9.219 5.48 1.756 1 96.69 153 VAL B N 1
ATOM 2946 C CA . VAL B 1 153 ? 10.117 5.996 2.783 1 96.69 153 VAL B CA 1
ATOM 2947 C C . VAL B 1 153 ? 11.367 6.574 2.131 1 96.69 153 VAL B C 1
ATOM 2949 O O . VAL B 1 153 ? 12.086 5.871 1.417 1 96.69 153 VAL B O 1
ATOM 2952 N N . PRO B 1 154 ? 11.602 7.84 2.328 1 95.38 154 PRO B N 1
ATOM 2953 C CA . PRO B 1 154 ? 12.875 8.367 1.838 1 95.38 154 PRO B CA 1
ATOM 2954 C C . PRO B 1 154 ? 14.07 7.91 2.674 1 95.38 154 PRO B C 1
ATOM 2956 O O . PRO B 1 154 ? 13.898 7.473 3.814 1 95.38 154 PRO B O 1
ATOM 2959 N N . SER B 1 155 ? 15.258 8.102 2.154 1 92.06 155 SER B N 1
ATOM 2960 C CA . SER B 1 155 ? 16.469 7.57 2.77 1 92.06 155 SER B CA 1
ATOM 2961 C C . SER B 1 155 ? 16.828 8.328 4.043 1 92.06 155 SER B C 1
ATOM 2963 O O . SER B 1 155 ? 17.484 7.793 4.93 1 92.06 155 SER B O 1
ATOM 2965 N N . HIS B 1 156 ? 16.328 9.539 4.223 1 95 156 HIS B N 1
ATOM 2966 C CA . HIS B 1 156 ? 16.781 10.383 5.316 1 95 156 HIS B CA 1
ATOM 2967 C C . HIS B 1 156 ? 15.93 10.18 6.562 1 95 156 HIS B C 1
ATOM 2969 O O . HIS B 1 156 ? 16.188 10.797 7.605 1 95 156 HIS B O 1
ATOM 2975 N N . TRP B 1 157 ? 14.859 9.383 6.531 1 97.94 157 TRP B N 1
ATOM 2976 C CA . TRP B 1 157 ? 14.031 9.148 7.707 1 97.94 157 TRP B CA 1
ATOM 2977 C C . TRP B 1 157 ? 14.844 8.516 8.828 1 97.94 157 TRP B C 1
ATOM 2979 O O . TRP B 1 157 ? 15.75 7.719 8.578 1 97.94 157 TRP B O 1
ATOM 2989 N N . VAL B 1 158 ? 14.5 8.852 10.031 1 97.44 158 VAL B N 1
ATOM 2990 C CA . VAL B 1 158 ? 15.109 8.219 11.195 1 97.44 158 VAL B CA 1
ATOM 2991 C C . VAL B 1 158 ? 14.828 6.715 11.172 1 97.44 158 VAL B C 1
ATOM 2993 O O . VAL B 1 158 ? 13.898 6.262 10.508 1 97.44 158 VAL B O 1
ATOM 2996 N N . GLN B 1 159 ? 15.602 5.945 11.828 1 96.38 159 GLN B N 1
ATOM 2997 C CA . GLN B 1 159 ? 15.359 4.52 12.016 1 96.38 159 GLN B CA 1
ATOM 2998 C C . GLN B 1 159 ? 14.383 4.277 13.164 1 96.38 159 GLN B C 1
ATOM 3000 O O . GLN B 1 159 ? 14.188 5.145 14.016 1 96.38 159 GLN B O 1
ATOM 3005 N N . PRO B 1 160 ? 13.742 3.041 13.203 1 96.88 160 PRO B N 1
ATOM 3006 C CA . PRO B 1 160 ? 12.883 2.717 14.344 1 96.88 160 PRO B CA 1
ATOM 3007 C C . PRO B 1 160 ? 13.594 2.883 15.688 1 96.88 160 PRO B C 1
ATOM 3009 O O . PRO B 1 160 ? 14.766 2.508 15.82 1 96.88 160 PRO B O 1
ATOM 3012 N N . GLY B 1 161 ? 12.938 3.471 16.625 1 97.5 161 GLY B N 1
ATOM 3013 C CA . GLY B 1 161 ? 13.508 3.689 17.938 1 97.5 161 GLY B CA 1
ATOM 3014 C C . GLY B 1 161 ? 14.141 5.059 18.094 1 97.5 161 GLY B C 1
ATOM 3015 O O . GLY B 1 161 ? 14.445 5.484 19.219 1 97.5 161 GLY B O 1
ATOM 3016 N N . GLN B 1 162 ? 14.32 5.766 17.062 1 97.81 162 GLN B N 1
ATOM 3017 C CA . GLN B 1 162 ? 14.953 7.082 17.141 1 97.81 162 GLN B CA 1
ATOM 3018 C C . GLN B 1 162 ? 13.906 8.172 17.359 1 97.81 162 GLN B C 1
ATOM 3020 O O . GLN B 1 162 ? 12.711 7.934 17.203 1 97.81 162 GLN B O 1
ATOM 3025 N N . GLY B 1 163 ? 14.383 9.383 17.656 1 98 163 GLY B N 1
ATOM 3026 C CA . GLY B 1 163 ? 13.523 10.508 18 1 98 163 GLY B CA 1
ATOM 3027 C C . GLY B 1 163 ? 13.461 10.773 19.484 1 98 163 GLY B C 1
ATOM 3028 O O . GLY B 1 163 ? 13.883 9.945 20.297 1 98 163 GLY B O 1
ATOM 3029 N N . ASN B 1 164 ? 12.844 11.898 19.875 1 97.81 164 ASN B N 1
ATOM 3030 C CA . ASN B 1 164 ? 12.906 12.344 21.266 1 97.81 164 ASN B CA 1
ATOM 3031 C C . ASN B 1 164 ? 11.539 12.266 21.938 1 97.81 164 ASN B C 1
ATOM 3033 O O . ASN B 1 164 ? 11.445 12.18 23.156 1 97.81 164 ASN B O 1
ATOM 3037 N N . ARG B 1 165 ? 10.523 12.367 21.172 1 98.12 165 ARG B N 1
ATOM 3038 C CA . ARG B 1 165 ? 9.172 12.32 21.703 1 98.12 165 ARG B CA 1
ATOM 3039 C C . ARG B 1 165 ? 8.219 11.633 20.734 1 98.12 165 ARG B C 1
ATOM 3041 O O . ARG B 1 165 ? 8.398 11.727 19.516 1 98.12 165 ARG B O 1
ATOM 3048 N N . TRP B 1 166 ? 7.172 11.047 21.266 1 98.62 166 TRP B N 1
ATOM 3049 C CA . TRP B 1 166 ? 6.293 10.195 20.484 1 98.62 166 TRP B CA 1
ATOM 3050 C C . TRP B 1 166 ? 5.5 11.016 19.469 1 98.62 166 TRP B C 1
ATOM 3052 O O . TRP B 1 166 ? 5.113 10.508 18.406 1 98.62 166 TRP B O 1
ATOM 3062 N N . ASP B 1 167 ? 5.184 12.297 19.75 1 98.56 167 ASP B N 1
ATOM 3063 C CA . ASP B 1 167 ? 4.414 13.148 18.844 1 98.56 167 ASP B CA 1
ATOM 3064 C C . ASP B 1 167 ? 5.297 14.227 18.219 1 98.56 167 ASP B C 1
ATOM 3066 O O . ASP B 1 167 ? 4.832 15.328 17.938 1 98.56 167 ASP B O 1
ATOM 3070 N N . GLN B 1 168 ? 6.656 13.922 18.094 1 98.5 168 GLN B N 1
ATOM 3071 C CA . GLN B 1 168 ? 7.59 14.805 17.406 1 98.5 168 GLN B CA 1
ATOM 3072 C C . GLN B 1 168 ? 7.125 15.094 15.984 1 98.5 168 GLN B C 1
ATOM 3074 O O . GLN B 1 168 ? 7.41 16.156 15.438 1 98.5 168 GLN B O 1
ATOM 3079 N N . GLY B 1 169 ? 6.391 14.125 15.445 1 98.56 169 GLY B N 1
ATOM 3080 C CA . GLY B 1 169 ? 5.797 14.305 14.133 1 98.56 169 GLY B CA 1
ATOM 3081 C C . GLY B 1 169 ? 6.555 13.586 13.031 1 98.56 169 GLY B C 1
ATOM 3082 O O . GLY B 1 169 ? 7.656 13.086 13.258 1 98.56 169 GLY B O 1
ATOM 3083 N N . TYR B 1 170 ? 5.883 13.469 11.891 1 98.38 170 TYR B N 1
ATOM 3084 C CA . TYR B 1 170 ? 6.465 12.977 10.648 1 98.38 170 TYR B CA 1
ATOM 3085 C C . TYR B 1 170 ? 7.094 11.602 10.852 1 98.38 170 TYR B C 1
ATOM 3087 O O . TYR B 1 170 ? 6.43 10.672 11.297 1 98.38 170 TYR B O 1
ATOM 3095 N N . ASP B 1 171 ? 8.359 11.391 10.469 1 98.69 171 ASP B N 1
ATOM 3096 C CA . ASP B 1 171 ? 8.977 10.07 10.422 1 98.69 171 ASP B CA 1
ATOM 3097 C C . ASP B 1 171 ? 9.125 9.477 11.828 1 98.69 171 ASP B C 1
ATOM 3099 O O . ASP B 1 171 ? 8.898 8.281 12.031 1 98.69 171 ASP B O 1
ATOM 3103 N N . VAL B 1 172 ? 9.391 10.312 12.812 1 98.81 172 VAL B N 1
ATOM 3104 C CA . VAL B 1 172 ? 9.562 9.82 14.172 1 98.81 172 VAL B CA 1
ATOM 3105 C C . VAL B 1 172 ? 8.25 9.211 14.672 1 98.81 172 VAL B C 1
ATOM 3107 O O . VAL B 1 172 ? 8.227 8.062 15.117 1 98.81 172 VAL B O 1
ATOM 3110 N N . THR B 1 173 ? 7.203 9.93 14.578 1 98.94 173 THR B N 1
ATOM 3111 C CA . THR B 1 173 ? 5.906 9.461 15.055 1 98.94 173 THR B CA 1
ATOM 3112 C C . THR B 1 173 ? 5.383 8.328 14.18 1 98.94 173 THR B C 1
ATOM 3114 O O . THR B 1 173 ? 4.746 7.395 14.672 1 98.94 173 THR B O 1
ATOM 3117 N N . ALA B 1 174 ? 5.691 8.359 12.883 1 98.94 174 ALA B N 1
ATOM 3118 C CA . ALA B 1 174 ? 5.277 7.285 11.977 1 98.94 174 ALA B CA 1
ATOM 3119 C C . ALA B 1 174 ? 5.883 5.949 12.391 1 98.94 174 ALA B C 1
ATOM 3121 O O . ALA B 1 174 ? 5.191 4.926 12.406 1 98.94 174 ALA B O 1
ATOM 3122 N N . ARG B 1 175 ? 7.156 5.973 12.734 1 98.69 175 ARG B N 1
ATOM 3123 C CA . ARG B 1 175 ? 7.824 4.75 13.18 1 98.69 175 ARG B CA 1
ATOM 3124 C C . ARG B 1 175 ? 7.211 4.23 14.477 1 98.69 175 ARG B C 1
ATOM 3126 O O . ARG B 1 175 ? 7.02 3.021 14.633 1 98.69 175 ARG B O 1
ATOM 3133 N N . PHE B 1 176 ? 6.926 5.121 15.352 1 98.88 176 PHE B N 1
ATOM 3134 C CA . PHE B 1 176 ? 6.273 4.762 16.609 1 98.88 176 PHE B CA 1
ATOM 3135 C C . PHE B 1 176 ? 4.906 4.145 16.344 1 98.88 176 PHE B C 1
ATOM 3137 O O . PHE B 1 176 ? 4.57 3.105 16.922 1 98.88 176 PHE B O 1
ATOM 3144 N N . LEU B 1 177 ? 4.102 4.75 15.469 1 98.94 177 LEU B N 1
ATOM 3145 C CA . LEU B 1 177 ? 2.779 4.238 15.117 1 98.94 177 LEU B CA 1
ATOM 3146 C C . LEU B 1 177 ? 2.883 2.869 14.453 1 98.94 177 LEU B C 1
ATOM 3148 O O . LEU B 1 177 ? 2.027 2.006 14.664 1 98.94 177 LEU B O 1
ATOM 3152 N N . ASP B 1 178 ? 3.887 2.723 13.625 1 98.5 178 ASP B N 1
ATOM 3153 C CA . ASP B 1 178 ? 4.121 1.422 13 1 98.5 178 ASP B CA 1
ATOM 3154 C C . ASP B 1 178 ? 4.375 0.348 14.055 1 98.5 178 ASP B C 1
ATOM 3156 O O . ASP B 1 178 ? 3.84 -0.759 13.969 1 98.5 178 ASP B O 1
ATOM 3160 N N . TYR B 1 179 ? 5.172 0.667 15.055 1 98 179 TYR B N 1
ATOM 3161 C CA . TYR B 1 179 ? 5.418 -0.225 16.188 1 98 179 TYR B CA 1
ATOM 3162 C C . TYR B 1 179 ? 4.121 -0.566 16.906 1 98 179 TYR B C 1
ATOM 3164 O O . TYR B 1 179 ? 3.844 -1.736 17.188 1 98 179 TYR B O 1
ATOM 3172 N N . LEU B 1 180 ? 3.318 0.428 17.172 1 98.75 180 LEU B N 1
ATOM 3173 C CA . LEU B 1 180 ? 2.059 0.203 17.875 1 98.75 180 LEU B CA 1
ATOM 3174 C C . LEU B 1 180 ? 1.122 -0.667 17.047 1 98.75 180 LEU B C 1
ATOM 3176 O O . LEU B 1 180 ? 0.402 -1.507 17.578 1 98.75 180 LEU B O 1
ATOM 3180 N N . ASN B 1 181 ? 1.093 -0.42 15.758 1 98.12 181 ASN B N 1
ATOM 3181 C CA . ASN B 1 181 ? 0.262 -1.243 14.883 1 98.12 181 ASN B CA 1
ATOM 3182 C C . ASN B 1 181 ? 0.737 -2.693 14.859 1 98.12 181 ASN B C 1
ATOM 3184 O O . ASN B 1 181 ? -0.052 -3.605 14.609 1 98.12 181 ASN B O 1
ATOM 3188 N N . GLY B 1 182 ? 2.041 -2.908 15.109 1 94.81 182 GLY B N 1
ATOM 3189 C CA . GLY B 1 182 ? 2.574 -4.254 15.258 1 94.81 182 GLY B CA 1
ATOM 3190 C C . GLY B 1 182 ? 2.113 -4.938 16.531 1 94.81 182 GLY B C 1
ATOM 3191 O O . GLY B 1 182 ? 2.006 -6.168 16.578 1 94.81 182 GLY B O 1
ATOM 3192 N N . ARG B 1 183 ? 1.806 -4.16 17.5 1 95.06 183 ARG B N 1
ATOM 3193 C CA . ARG B 1 183 ? 1.326 -4.703 18.766 1 95.06 183 ARG B CA 1
ATOM 3194 C C . ARG B 1 183 ? -0.159 -5.039 18.688 1 95.06 183 ARG B C 1
ATOM 3196 O O . ARG B 1 183 ? -0.628 -5.957 19.375 1 95.06 183 ARG B O 1
ATOM 3203 N N . ARG B 1 184 ? -0.862 -4.277 17.969 1 96 184 ARG B N 1
ATOM 3204 C CA . ARG B 1 184 ? -2.289 -4.461 17.719 1 96 184 ARG B CA 1
ATOM 3205 C C . ARG B 1 184 ? -2.648 -4.121 16.281 1 96 184 ARG B C 1
ATOM 3207 O O . ARG B 1 184 ? -2.738 -2.947 15.914 1 96 184 ARG B O 1
ATOM 3214 N N . SER B 1 185 ? -2.887 -5.16 15.547 1 94 185 SER B N 1
ATOM 3215 C CA . SER B 1 185 ? -3.27 -4.934 14.156 1 94 185 SER B CA 1
ATOM 3216 C C . SER B 1 185 ? -4.5 -4.039 14.062 1 94 185 SER B C 1
ATOM 3218 O O . SER B 1 185 ? -5.504 -4.277 14.742 1 94 185 SER B O 1
ATOM 3220 N N . GLY B 1 186 ? -4.398 -2.945 13.227 1 96.69 186 GLY B N 1
ATOM 3221 C CA . GLY B 1 186 ? -5.512 -2.025 13.047 1 96.69 186 GLY B CA 1
ATOM 3222 C C . GLY B 1 186 ? -5.488 -0.863 14.023 1 96.69 186 GLY B C 1
ATOM 3223 O O . GLY B 1 186 ? -6.418 -0.054 14.055 1 96.69 186 GLY B O 1
ATOM 3224 N N . PHE B 1 187 ? -4.434 -0.798 14.805 1 98.69 187 PHE B N 1
ATOM 3225 C CA . PHE B 1 187 ? -4.344 0.246 15.812 1 98.69 187 PHE B CA 1
ATOM 3226 C C . PHE B 1 187 ? -4.527 1.624 15.188 1 98.69 187 PHE B C 1
ATOM 3228 O O . PHE B 1 187 ? -5.328 2.428 15.672 1 98.69 187 PHE B O 1
ATOM 3235 N N . VAL B 1 188 ? -3.797 1.94 14.125 1 98.88 188 VAL B N 1
ATOM 3236 C CA . VAL B 1 188 ? -3.82 3.277 13.539 1 98.88 188 VAL B CA 1
ATOM 3237 C C . VAL B 1 188 ? -5.203 3.562 12.961 1 98.88 188 VAL B C 1
ATOM 3239 O O . VAL B 1 188 ? -5.703 4.684 13.055 1 98.88 188 VAL B O 1
ATOM 3242 N N . ALA B 1 189 ? -5.828 2.559 12.367 1 98.69 189 ALA B N 1
ATOM 3243 C CA . ALA B 1 189 ? -7.188 2.705 11.844 1 98.69 189 ALA B CA 1
ATOM 3244 C C . ALA B 1 189 ? -8.164 3.066 12.961 1 98.69 189 ALA B C 1
ATOM 3246 O O . ALA B 1 189 ? -8.961 3.996 12.82 1 98.69 189 ALA B O 1
ATOM 3247 N N . GLU B 1 190 ? -8.07 2.314 14.047 1 98.56 190 GLU B N 1
ATOM 3248 C CA . GLU B 1 190 ? -8.969 2.553 15.172 1 98.56 190 GLU B CA 1
ATOM 3249 C C . GLU B 1 190 ? -8.711 3.916 15.805 1 98.56 190 GLU B C 1
ATOM 3251 O O . GLU B 1 190 ? -9.648 4.609 16.203 1 98.56 190 GLU B O 1
ATOM 3256 N N . LEU B 1 191 ? -7.438 4.246 15.938 1 98.81 191 LEU B N 1
ATOM 3257 C CA . LEU B 1 191 ? -7.086 5.562 16.453 1 98.81 191 LEU B CA 1
ATOM 3258 C C . LEU B 1 191 ? -7.672 6.664 15.586 1 98.81 191 LEU B C 1
ATOM 3260 O O . LEU B 1 191 ? -8.297 7.602 16.094 1 98.81 191 LEU B O 1
ATOM 3264 N N . ASN B 1 192 ? -7.488 6.574 14.273 1 98.88 192 ASN B N 1
ATOM 3265 C CA . ASN B 1 192 ? -8.062 7.555 13.359 1 98.88 192 ASN B CA 1
ATOM 3266 C C . ASN B 1 192 ? -9.578 7.645 13.516 1 98.88 192 ASN B C 1
ATOM 3268 O O . ASN B 1 192 ? -10.141 8.742 13.531 1 98.88 192 ASN B O 1
ATOM 3272 N N . LYS B 1 193 ? -10.211 6.523 13.641 1 98.31 193 LYS B N 1
ATOM 3273 C CA . LYS B 1 193 ? -11.656 6.504 13.828 1 98.31 193 LYS B CA 1
ATOM 3274 C C . LYS B 1 193 ? -12.062 7.266 15.086 1 98.31 193 LYS B C 1
ATOM 3276 O O . LYS B 1 193 ? -13.016 8.047 15.062 1 98.31 193 LYS B O 1
ATOM 3281 N N . LYS B 1 194 ? -11.336 7.062 16.141 1 98.31 194 LYS B N 1
ATOM 3282 C CA . LYS B 1 194 ? -11.633 7.746 17.391 1 98.31 194 LYS B CA 1
ATOM 3283 C C . LYS B 1 194 ? -11.43 9.25 17.266 1 98.31 194 LYS B C 1
ATOM 3285 O O . LYS B 1 194 ? -12.055 10.031 17.969 1 98.31 194 LYS B O 1
ATOM 3290 N N . LEU B 1 195 ? -10.578 9.68 16.391 1 98.62 195 LEU B N 1
ATOM 3291 C CA . LEU B 1 195 ? -10.266 11.094 16.203 1 98.62 195 LEU B CA 1
ATOM 3292 C C . LEU B 1 195 ? -11.398 11.805 15.461 1 98.62 195 LEU B C 1
ATOM 3294 O O . LEU B 1 195 ? -11.344 13.023 15.266 1 98.62 195 LEU B O 1
ATOM 3298 N N . ARG B 1 196 ? -12.414 11.109 15.055 1 97.5 196 ARG B N 1
ATOM 3299 C CA . ARG B 1 196 ? -13.539 11.703 14.336 1 97.5 196 ARG B CA 1
ATOM 3300 C C . ARG B 1 196 ? -14.211 12.789 15.172 1 97.5 196 ARG B C 1
ATOM 3302 O O . ARG B 1 196 ? -14.602 13.828 14.648 1 97.5 196 ARG B O 1
ATOM 3309 N N . SER B 1 197 ? -14.25 12.586 16.516 1 95.12 197 SER B N 1
ATOM 3310 C CA . SER B 1 197 ? -15.086 13.461 17.328 1 95.12 197 SER B CA 1
ATOM 3311 C C . SER B 1 197 ? -14.25 14.242 18.328 1 95.12 197 SER B C 1
ATOM 3313 O O . SER B 1 197 ? -14.758 15.156 18.984 1 95.12 197 SER B O 1
ATOM 3315 N N . GLY B 1 198 ? -13.039 13.891 18.531 1 97.88 198 GLY B N 1
ATOM 3316 C CA . GLY B 1 198 ? -12.164 14.539 19.484 1 97.88 198 GLY B CA 1
ATOM 3317 C C . GLY B 1 198 ? -10.883 13.781 19.734 1 97.88 198 GLY B C 1
ATOM 3318 O O . GLY B 1 198 ? -10.547 12.852 19 1 97.88 198 GLY B O 1
ATOM 3319 N N . TYR B 1 199 ? -10.141 14.305 20.703 1 98.44 199 TYR B N 1
ATOM 3320 C CA . TYR B 1 199 ? -8.898 13.633 21.078 1 98.44 199 TYR B CA 1
ATOM 3321 C C . TYR B 1 199 ? -8.836 13.414 22.578 1 98.44 199 TYR B C 1
ATOM 3323 O O . TYR B 1 199 ? -9.234 14.281 23.359 1 98.44 199 TYR B O 1
ATOM 3331 N N . SER B 1 200 ? -8.344 12.273 22.969 1 98.38 200 SER B N 1
ATOM 3332 C CA . SER B 1 200 ? -7.992 11.945 24.344 1 98.38 200 SER B CA 1
ATOM 3333 C C . SER B 1 200 ? -6.793 11 24.406 1 98.38 200 SER B C 1
ATOM 3335 O O . SER B 1 200 ? -6.719 10.039 23.641 1 98.38 200 SER B O 1
ATOM 3337 N N . ALA B 1 201 ? -5.895 11.305 25.297 1 96.81 201 ALA B N 1
ATOM 3338 C CA . ALA B 1 201 ? -4.762 10.406 25.469 1 96.81 201 ALA B CA 1
ATOM 3339 C C . ALA B 1 201 ? -5.223 9.031 25.938 1 96.81 201 ALA B C 1
ATOM 3341 O O . ALA B 1 201 ? -4.477 8.055 25.844 1 96.81 201 ALA B O 1
ATOM 3342 N N . LYS B 1 202 ? -6.438 8.953 26.438 1 98.12 202 LYS B N 1
ATOM 3343 C CA . LYS B 1 202 ? -6.996 7.688 26.906 1 98.12 202 LYS B CA 1
ATOM 3344 C C . LYS B 1 202 ? -7.211 6.727 25.734 1 98.12 202 LYS B C 1
ATOM 3346 O O . LYS B 1 202 ? -7.41 5.527 25.953 1 98.12 202 LYS B O 1
ATOM 3351 N N . TYR B 1 203 ? -7.191 7.242 24.516 1 98.5 203 TYR B N 1
ATOM 3352 C CA . TYR B 1 203 ? -7.379 6.379 23.359 1 98.5 203 TYR B CA 1
ATOM 3353 C C . TYR B 1 203 ? -6.293 5.316 23.281 1 98.5 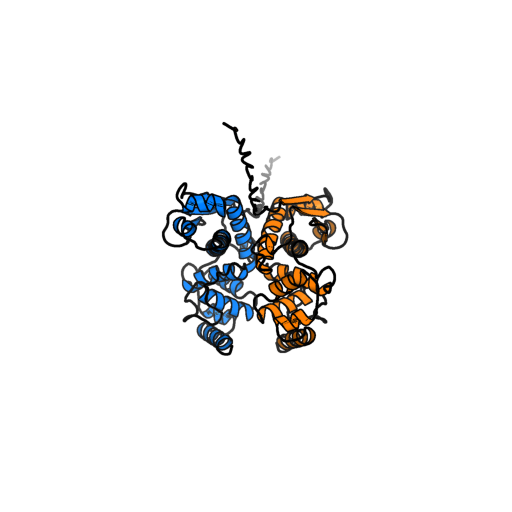203 TYR B C 1
ATOM 3355 O O . TYR B 1 203 ? -6.555 4.176 22.891 1 98.5 203 TYR B O 1
ATOM 3363 N N . PHE B 1 204 ? -5.074 5.707 23.703 1 98.75 204 PHE B N 1
ATOM 3364 C CA . PHE B 1 204 ? -3.979 4.742 23.703 1 98.75 204 PHE B CA 1
ATOM 3365 C C . PHE B 1 204 ? -4.227 3.648 24.734 1 98.75 204 PHE B C 1
ATOM 3367 O O . PHE B 1 204 ? -3.979 2.471 24.469 1 98.75 204 PHE B O 1
ATOM 3374 N N . VAL B 1 205 ? -4.77 4.016 25.891 1 98.81 205 VAL B N 1
ATOM 3375 C CA . VAL B 1 205 ? -5.098 3.051 26.938 1 98.81 205 VAL B CA 1
ATOM 3376 C C . VAL B 1 205 ? -6.227 2.137 26.469 1 98.81 205 VAL B C 1
ATOM 3378 O O . VAL B 1 205 ? -6.148 0.916 26.625 1 98.81 205 VAL B O 1
ATOM 3381 N N . ASP B 1 206 ? -7.23 2.736 25.891 1 98.62 206 ASP B N 1
ATOM 3382 C CA . ASP B 1 206 ? -8.367 1.971 25.391 1 98.62 206 ASP B CA 1
ATOM 3383 C C . ASP B 1 206 ? -7.922 0.904 24.406 1 98.62 206 ASP B C 1
ATOM 3385 O O . ASP B 1 206 ? -8.453 -0.207 24.391 1 98.62 206 ASP B O 1
ATOM 3389 N N . LEU B 1 207 ? -6.93 1.221 23.609 1 98.62 207 LEU B N 1
ATOM 3390 C CA . LEU B 1 207 ? -6.586 0.376 22.469 1 98.62 207 LEU B CA 1
ATOM 3391 C C . LEU B 1 207 ? -5.461 -0.59 22.828 1 98.62 207 LEU B C 1
ATOM 3393 O O . LEU B 1 207 ? -5.418 -1.716 22.328 1 98.62 207 LEU B O 1
ATOM 3397 N N . LEU B 1 208 ? -4.555 -0.167 23.75 1 98.69 208 LEU B N 1
ATOM 3398 C CA . LEU B 1 208 ? -3.377 -1.008 23.938 1 98.69 208 LEU B CA 1
ATOM 3399 C C . LEU B 1 208 ? -3.148 -1.282 25.422 1 98.69 208 LEU B C 1
ATOM 3401 O O . LEU B 1 208 ? -2.23 -2.02 25.781 1 98.69 208 LEU B O 1
ATOM 3405 N N . GLY B 1 209 ? -3.941 -0.675 26.266 1 98.62 209 GLY B N 1
ATOM 3406 C CA . GLY B 1 209 ? -3.895 -0.979 27.688 1 98.62 209 GLY B CA 1
ATOM 3407 C C . GLY B 1 209 ? -2.816 -0.209 28.438 1 98.62 209 GLY B C 1
ATOM 3408 O O . GLY B 1 209 ? -2.654 -0.367 29.641 1 98.62 209 GLY B O 1
ATOM 3409 N N . LYS B 1 210 ? -2.061 0.653 27.797 1 98.69 210 LYS B N 1
ATOM 3410 C CA . LYS B 1 210 ? -1.025 1.506 28.359 1 98.69 210 LYS B CA 1
ATOM 3411 C C . LYS B 1 210 ? -1.155 2.941 27.859 1 98.69 210 LYS B C 1
ATOM 3413 O O . LYS B 1 210 ? -1.681 3.182 26.781 1 98.69 210 LYS B O 1
ATOM 3418 N N . ASN B 1 211 ? -0.764 3.812 28.688 1 98.38 211 ASN B N 1
ATOM 3419 C CA . ASN B 1 211 ? -0.782 5.184 28.188 1 98.38 211 ASN B CA 1
ATOM 3420 C C . ASN B 1 211 ? 0.35 5.434 27.188 1 98.38 211 ASN B C 1
ATOM 3422 O O . ASN B 1 211 ? 1.265 4.617 27.062 1 98.38 211 ASN B O 1
ATO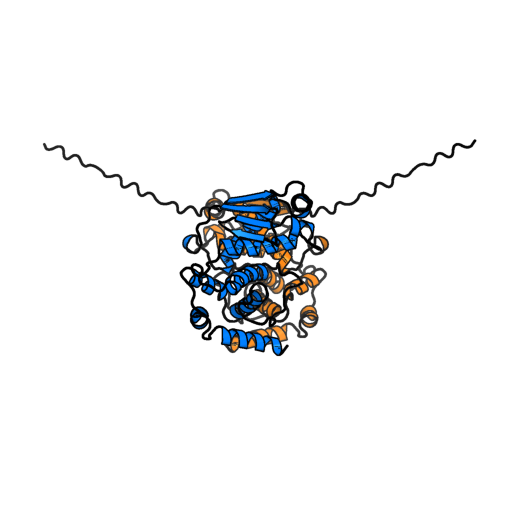M 3426 N N . VAL B 1 212 ? 0.308 6.535 26.5 1 98.75 212 VAL B N 1
ATOM 3427 C CA . VAL B 1 212 ? 1.176 6.75 25.344 1 98.75 212 VAL B CA 1
ATOM 3428 C C . VAL B 1 212 ? 2.625 6.891 25.812 1 98.75 212 VAL B C 1
ATOM 3430 O O . VAL B 1 212 ? 3.549 6.461 25.109 1 98.75 212 VAL B O 1
ATOM 3433 N N . ASP B 1 213 ? 2.902 7.473 26.969 1 98.56 213 ASP B N 1
ATOM 3434 C CA . ASP B 1 213 ? 4.266 7.594 27.484 1 98.56 213 ASP B CA 1
ATOM 3435 C C . ASP B 1 213 ? 4.863 6.219 27.781 1 98.56 213 ASP B C 1
ATOM 3437 O O . ASP B 1 213 ? 6.035 5.973 27.5 1 98.56 213 ASP B O 1
ATOM 3441 N N . GLN B 1 214 ? 4.105 5.336 28.344 1 98.69 214 GLN B N 1
ATOM 3442 C CA . GLN B 1 214 ? 4.555 3.969 28.594 1 98.69 214 GLN B CA 1
ATOM 3443 C C . GLN B 1 214 ? 4.84 3.24 27.281 1 98.69 214 GLN B C 1
ATOM 3445 O O . GLN B 1 214 ? 5.852 2.549 27.156 1 98.69 214 GLN B O 1
ATOM 3450 N N . LEU B 1 215 ? 3.926 3.418 26.344 1 98.88 215 LEU B N 1
ATOM 3451 C CA . LEU B 1 215 ? 4.102 2.789 25.047 1 98.88 215 LEU B CA 1
ATOM 3452 C C . LEU B 1 215 ? 5.363 3.305 24.359 1 98.88 215 LEU B C 1
ATOM 3454 O O . LEU B 1 215 ? 6.09 2.535 23.719 1 98.88 215 LEU B O 1
ATOM 3458 N N . TRP B 1 216 ? 5.559 4.629 24.438 1 98.69 216 TRP B N 1
ATOM 3459 C CA . TRP B 1 216 ? 6.766 5.215 23.875 1 98.69 216 TRP B CA 1
ATOM 3460 C C . TRP B 1 216 ? 8.016 4.625 24.516 1 98.69 216 TRP B C 1
ATOM 3462 O O . TRP B 1 216 ? 8.977 4.281 23.828 1 98.69 216 TRP B O 1
ATOM 3472 N N . SER B 1 217 ? 8.008 4.453 25.828 1 98.44 217 SER B N 1
ATOM 3473 C CA . SER B 1 217 ? 9.125 3.852 26.562 1 98.44 217 SER B CA 1
ATOM 3474 C C . SER B 1 217 ? 9.367 2.416 26.109 1 98.44 217 SER B C 1
ATOM 3476 O O . SER B 1 217 ? 10.516 2.01 25.906 1 98.44 217 SER B O 1
ATOM 3478 N N . ASP B 1 218 ? 8.312 1.644 25.984 1 98.25 218 ASP B N 1
ATOM 3479 C CA . ASP B 1 218 ? 8.422 0.277 25.484 1 98.25 218 ASP B CA 1
ATOM 3480 C C . ASP B 1 218 ? 9.055 0.252 24.094 1 98.25 218 ASP B C 1
ATOM 3482 O O . ASP B 1 218 ? 9.906 -0.599 23.797 1 98.25 218 ASP B O 1
ATOM 3486 N N . TYR B 1 219 ? 8.602 1.191 23.266 1 98.12 219 TYR B N 1
ATOM 3487 C CA . TYR B 1 219 ? 9.109 1.312 21.906 1 98.12 219 TYR B CA 1
ATOM 3488 C C . TYR B 1 219 ? 10.609 1.575 21.906 1 98.12 219 TYR B C 1
ATOM 3490 O O . TYR B 1 219 ? 11.359 0.901 21.203 1 98.12 219 TYR B O 1
ATOM 3498 N N . LYS B 1 220 ? 11.008 2.592 22.688 1 98.19 220 LYS B N 1
ATOM 3499 C CA . LYS B 1 220 ? 12.43 2.924 22.797 1 98.19 220 LYS B CA 1
ATOM 3500 C C . LYS B 1 220 ? 13.234 1.734 23.312 1 98.19 220 LYS B C 1
ATOM 3502 O O . LYS B 1 220 ? 14.336 1.468 22.812 1 98.19 220 LYS B O 1
ATOM 3507 N N . ALA B 1 221 ? 12.727 1.007 24.25 1 97.38 221 ALA B N 1
ATOM 3508 C CA . ALA B 1 221 ? 13.414 -0.136 24.844 1 97.38 221 ALA B CA 1
ATOM 3509 C C . ALA B 1 221 ? 13.594 -1.258 23.812 1 97.38 221 ALA B C 1
ATOM 3511 O O . ALA B 1 221 ? 14.641 -1.907 23.781 1 97.38 221 ALA B O 1
ATOM 3512 N N . LYS B 1 222 ? 12.57 -1.492 23.047 1 94.88 222 LYS B N 1
ATOM 3513 C CA . LYS B 1 222 ? 12.625 -2.555 22.047 1 94.88 222 LYS B CA 1
ATOM 3514 C C . LYS B 1 222 ? 13.789 -2.354 21.094 1 94.88 222 LYS B C 1
ATOM 3516 O O . LYS B 1 222 ? 14.461 -3.316 20.703 1 94.88 222 LYS B O 1
ATOM 3521 N N . TYR B 1 223 ? 14.062 -1.135 20.688 1 94.56 223 TYR B N 1
ATOM 3522 C CA . TYR B 1 223 ? 15.039 -0.893 19.625 1 94.56 223 TYR B CA 1
ATOM 3523 C C . TYR B 1 223 ? 16.375 -0.429 20.203 1 94.56 223 TYR B C 1
ATOM 3525 O O . TYR B 1 223 ? 17.344 -0.231 19.469 1 94.56 223 TYR B O 1
ATOM 3533 N N . ALA B 1 224 ? 16.469 -0.014 21.484 1 88 224 ALA B N 1
ATOM 3534 C CA . ALA B 1 224 ? 17.766 0.236 22.141 1 88 224 ALA B CA 1
ATOM 3535 C C . ALA B 1 224 ? 18.578 -1.046 22.234 1 88 224 ALA B C 1
ATOM 3537 O O . ALA B 1 224 ? 19.812 -1.004 22.219 1 88 224 ALA B O 1
ATOM 3538 N N . GLN B 1 225 ? 18 -2.215 22.484 1 66.12 225 GLN B N 1
ATOM 3539 C CA . GLN B 1 225 ? 18.703 -3.482 22.641 1 66.12 225 GLN B CA 1
ATOM 3540 C C . GLN B 1 225 ? 19.312 -3.949 21.328 1 66.12 225 GLN B C 1
ATOM 3542 O O . GLN B 1 225 ? 20.188 -4.809 21.312 1 66.12 225 GLN B O 1
ATOM 3547 N N . ASN B 1 226 ? 18.984 -3.438 20.203 1 51.53 226 ASN B N 1
ATOM 3548 C CA . ASN B 1 226 ? 19.578 -3.914 18.969 1 51.53 226 ASN B CA 1
ATOM 3549 C C . ASN B 1 226 ? 20.781 -3.068 18.562 1 51.53 226 ASN B C 1
ATOM 3551 O O . ASN B 1 226 ? 20.75 -1.843 18.672 1 51.53 226 ASN B O 1
#

pLDDT: mean 91.42, std 18.87, range [26.97, 98.94]

Organism: Prunus avium (NCBI:txid42229)

Sequence (452 aa):
MAHIFFLSFLLTLATALHGTHSVDYVVTNKAGASPGGVRFNTDIGAKYSRQTLICSTGFIWRVFQQNTAADRKTVQKVTLIIDNITGVAYASNNEIHVSAGYIAGYSGDVKREISGVLYHESTHVWQWNGNGQAPGGLIEGIADYVRLKAGFVPSHWVQPGQGNRWDQGYDVTARFLDYLNGRRSGFVAELNKKLRSGYSAKYFVDLLGKNVDQLWSDYKAKYAQNMAHIFFLSFLLTLATALHGTHSVDYVVTNKAGASPGGVRFNTDIGAKYSRQTLICSTGFIWRVFQQNTAADRKTVQKVTLIIDNITGVAYASNNEIHVSAGYIAGYSGDVKREISGVLYHESTHVWQWNGNGQAPGGLIEGIADYVRLKAGFVPSHWVQPGQGNRWDQGYDVTARFLDYLNGRRSGFVAELNKKLRSGYSAKYFVDLLGKNVDQLWSDYKAKYAQN

InterPro domains:
  IPR007541 Uncharacterised protein family, basic secretory protein [PF04450] (22-219)
  IPR007541 Uncharacterised protein family, basic secretory protein [PTHR33321] (4-222)